Protein AF-0000000080636042 (afdb_homodimer)

Nearest PDB structures (foldseek):
  1hxd-assembly2_B  TM=7.015E-01  e=1.144E-23  Escherichia coli
  8fi3-assembly1_A  TM=6.842E-01  e=2.086E-23  Klebsiella pneumoniae
  8fi3-assembly1_B  TM=6.916E-01  e=4.553E-23  Klebsiella pneumoniae
  2ejg-assembly1_A  TM=8.940E-01  e=2.345E-20  Pyrococcus horikoshii OT3
  2djz-assembly1_B  TM=9.066E-01  e=9.329E-20  Pyrococcus horikoshii OT3

pLDDT: mean 94.9, std 4.64, range [61.66, 98.81]

Foldseek 3Di:
DQDLLLVVVVVQVVFDFDALVVSCVVVVHDSVVNVVSVVVVVVVPFQWDADPRHIHGDDGDQDDQLSPAPHSVLEAEDQEDQALVVVVVVCLVVPRAFFRKYWYQAHPAADDPPGDHDGHPGPKTWMKGKHALFAFLLQQLLLQLLLVLLLCVLLVVLVFLWFDDPPFFIDGPQATFKGKDKDFDDDPRTTRMIMMIIIGAAPDWDPDPRHDHSCVPNVRPDRRNVSVNSSSVSSVVQSVVHQVSSQVSNFVRHDQAQFWKWWDDPHDIATAGFHGADSRGWTWGQHPVRDTDTHDDGDMDTDD/DQDLLLVVVVVQVVFDFDALVNSCVVVVHDSVVNVVSVVVVVVVPFQWDADPRHIHGDDGDQDDQLSPAPHSVLEAEDQEDQAQVVVVVVCLVVPRAFFRKYWYQAHPHADDPPGDHDGHPGPKTWMKGKHALFAFLLQQLLLQLLLVLLLCVLLVVLVFLWFDDPPFFIDGPQATFKGKDKDFDDDPRTTRMIMMIIIGAAPDWDPDPRHDHVCVPNVRPDRRNVSVNSSSVSSVVQSVVDQVSSQVSNFVRHDQAQFWKWWDDPHDIATAGFHGADSRGWTWGQHPVRDTDTHDDGDMDTDD

Solvent-accessible surface area (backbone atoms only — not comparable to full-atom values): 31846 Å² total; per-residue (Å²): 131,82,56,64,66,32,54,52,48,57,55,33,69,72,54,60,71,44,35,50,64,58,53,10,61,75,70,71,50,49,52,66,56,46,49,52,50,51,51,52,43,39,74,72,61,39,37,63,42,82,53,99,68,21,36,32,59,78,41,84,70,85,59,75,52,38,54,68,43,97,57,35,91,42,39,45,69,37,69,65,43,51,29,40,58,58,53,37,49,54,39,47,74,72,61,53,55,63,69,25,33,23,31,31,54,30,45,80,50,24,72,44,74,93,81,38,70,38,84,45,46,69,58,27,46,40,32,14,37,35,37,53,81,69,42,48,49,80,53,54,48,45,59,48,37,23,44,50,30,24,43,30,51,56,38,39,76,71,70,35,76,39,21,34,40,71,79,41,35,32,29,44,89,84,16,40,29,33,44,49,43,35,36,37,37,29,46,73,54,28,32,63,34,38,34,38,33,43,35,34,22,36,72,26,50,63,98,47,90,55,44,29,29,50,30,82,73,56,75,60,72,77,45,64,46,62,51,50,51,52,26,52,54,43,24,55,53,35,64,73,67,32,65,67,53,26,50,52,50,30,59,72,39,40,63,46,69,74,35,41,31,38,35,41,39,96,87,44,75,49,58,27,29,30,69,47,64,47,98,65,65,18,41,26,30,33,27,91,87,68,47,77,42,76,39,84,70,58,49,61,43,75,58,128,133,81,56,65,65,31,53,53,48,56,56,33,70,72,54,62,73,44,37,51,65,60,53,12,62,75,69,71,50,50,51,66,55,46,50,51,51,51,51,51,43,39,74,72,63,38,38,62,43,82,52,100,69,21,36,31,60,77,41,83,70,86,61,75,50,40,54,70,44,95,57,35,90,42,40,44,68,39,71,65,43,50,31,42,58,58,54,38,50,54,40,47,74,72,60,54,54,64,68,26,33,23,32,32,55,29,46,79,50,26,70,43,74,93,81,38,70,39,83,46,45,70,59,27,44,40,32,15,37,35,36,54,83,69,43,47,50,80,52,53,50,45,59,49,37,23,47,52,30,24,44,32,51,55,39,38,76,70,69,36,76,39,22,35,40,72,79,43,35,32,28,45,91,83,16,40,28,33,43,49,43,35,36,37,36,29,45,71,55,26,31,63,33,38,33,38,33,42,36,34,23,35,72,25,51,64,98,47,89,57,45,31,30,50,31,83,73,56,76,59,71,77,45,63,50,63,52,51,52,51,26,52,54,44,25,56,53,36,64,72,68,32,64,68,53,24,51,52,52,28,58,72,39,42,64,46,68,74,35,43,33,39,35,42,40,97,88,44,75,48,58,27,30,30,69,48,65,47,98,64,65,19,42,27,30,34,27,90,86,69,47,77,42,77,39,82,69,57,50,60,43,75,57,128

Organism: Winmispira thermophila (strain ATCC 700085 / DSM 6578 / Z-1203) (NCBI:txid869211)

Radius of gyration: 29.74 Å; Cα contacts (8 Å, |Δi|>4): 1313; chains: 2; bounding box: 72×82×68 Å

InterPro domains:
  IPR003142 Biotin protein ligase, C-terminal [PF02237] (258-300)
  IPR004143 Biotinyl protein ligase (BPL) and lipoyl protein ligase (LPL), catalytic domain [PF03099] (83-201)
  IPR004143 Biotinyl protein ligase (BPL) and lipoyl protein ligase (LPL), catalytic domain [PS51733] (58-243)
  IPR004408 Biotin--acetyl-CoA-carboxylase ligase [TIGR00121] (75-289)
  IPR004408 Biotin--acetyl-CoA-carboxylase ligase [cd16442] (75-234)
  IPR011991 ArsR-like helix-turn-helix domain [cd00090] (3-46)
  IPR013196 Helix-turn-helix, type 11 [PF08279] (6-55)
  IPR030855 Bifunctional ligase/repressor BirA [MF_00978] (5-303)
  IPR036388 Winged helix-like DNA-binding domain superfamily [G3DSA:1.10.10.10] (1-59)
  IPR036390 Winged helix DNA-binding domain superfamily [SSF46785] (6-58)
  IPR045864 Class II Aminoacyl-tRNA synthetase/Biotinyl protein ligase (BPL) and lipoyl protein ligase (LPL) [G3DSA:3.30.930.10] (68-255)
  IPR045864 Class II Aminoacyl-tRNA synthetase/Biotinyl protein ligase (BPL) and lipoyl protein ligase (LPL) [SSF55681] (68-252)

Structure (mmCIF, N/CA/C/O backbone):
data_AF-0000000080636042-model_v1
#
loop_
_entity.id
_entity.type
_entity.pdbx_description
1 polymer 'Bifunctional ligase/repressor BirA'
#
loop_
_atom_site.group_PDB
_atom_site.id
_atom_site.type_symbol
_atom_site.label_atom_id
_atom_site.label_alt_id
_atom_site.label_comp_id
_atom_site.label_asym_id
_atom_site.label_entity_id
_atom_site.label_seq_id
_atom_site.pdbx_PDB_ins_code
_atom_site.Cartn_x
_atom_site.Cartn_y
_atom_site.Cartn_z
_atom_site.occupancy
_atom_site.B_iso_or_equiv
_atom_site.auth_seq_id
_atom_site.auth_comp_id
_atom_site.auth_asym_id
_atom_site.auth_atom_id
_atom_site.pdbx_PDB_model_num
ATOM 1 N N . MET A 1 1 ? 4.152 8.992 32.906 1 61.66 1 MET A N 1
ATOM 2 C CA . MET A 1 1 ? 5.004 10.031 33.469 1 61.66 1 MET A CA 1
ATOM 3 C C . MET A 1 1 ? 5.031 11.266 32.562 1 61.66 1 MET A C 1
ATOM 5 O O . MET A 1 1 ? 5.023 11.141 31.344 1 61.66 1 MET A O 1
ATOM 9 N N . VAL A 1 2 ? 4.828 12.438 33.188 1 81.12 2 VAL A N 1
ATOM 10 C CA . VAL A 1 2 ? 4.754 13.703 32.438 1 81.12 2 VAL A CA 1
ATOM 11 C C . VAL A 1 2 ? 6.129 14.055 31.891 1 81.12 2 VAL A C 1
ATOM 13 O O . VAL A 1 2 ? 7.148 13.836 32.531 1 81.12 2 VAL A O 1
ATOM 16 N N . ASN A 1 3 ? 6.266 14.414 30.688 1 91.62 3 ASN A N 1
ATOM 17 C CA . ASN A 1 3 ? 7.508 14.867 30.078 1 91.62 3 ASN A CA 1
ATOM 18 C C . ASN A 1 3 ? 8.031 16.141 30.75 1 91.62 3 ASN A C 1
ATOM 20 O O . ASN A 1 3 ? 7.355 17.156 30.75 1 91.62 3 ASN A O 1
ATOM 24 N N . PRO A 1 4 ? 9.164 16.062 31.375 1 95.31 4 PRO A N 1
ATOM 25 C CA . PRO A 1 4 ? 9.656 17.188 32.156 1 95.31 4 PRO A CA 1
ATOM 26 C C . PRO A 1 4 ? 9.773 18.469 31.344 1 95.31 4 PRO A C 1
ATOM 28 O O . PRO A 1 4 ? 9.422 19.547 31.828 1 95.31 4 PRO A O 1
ATOM 31 N N . LYS A 1 5 ? 10.281 18.375 30.109 1 96.5 5 LYS A N 1
ATOM 32 C CA . LYS A 1 5 ? 10.438 19.562 29.281 1 96.5 5 LYS A CA 1
ATOM 33 C C . LYS A 1 5 ? 9.078 20.203 28.969 1 96.5 5 LYS A C 1
ATOM 35 O O . LYS A 1 5 ? 8.945 21.422 28.984 1 96.5 5 LYS A O 1
ATOM 40 N N . ARG A 1 6 ? 8.156 19.375 28.703 1 95.75 6 ARG A N 1
ATOM 41 C CA . ARG A 1 6 ? 6.812 19.875 28.422 1 95.75 6 ARG A CA 1
ATOM 42 C C . ARG A 1 6 ? 6.234 20.609 29.625 1 95.75 6 ARG A C 1
ATOM 44 O O . ARG A 1 6 ? 5.664 21.703 29.484 1 95.75 6 ARG A O 1
ATOM 51 N N . LEU A 1 7 ? 6.332 20.016 30.812 1 95.62 7 LEU A N 1
ATOM 52 C CA . LEU A 1 7 ? 5.809 20.641 32.031 1 95.62 7 LEU A CA 1
ATOM 53 C C . LEU A 1 7 ? 6.5 21.969 32.312 1 95.62 7 LEU A C 1
ATOM 55 O O . LEU A 1 7 ? 5.844 22.953 32.656 1 95.62 7 LEU A O 1
ATOM 59 N N . ILE A 1 8 ? 7.805 21.984 32.188 1 96.5 8 ILE A N 1
ATOM 60 C CA . ILE A 1 8 ? 8.578 23.203 32.438 1 96.5 8 ILE A CA 1
ATOM 61 C C . ILE A 1 8 ? 8.094 24.312 31.5 1 96.5 8 ILE A C 1
ATOM 63 O O . ILE A 1 8 ? 7.816 25.422 31.938 1 96.5 8 ILE A O 1
ATOM 67 N N . LEU A 1 9 ? 7.961 23.984 30.25 1 96.44 9 LEU A N 1
ATOM 68 C CA . LEU A 1 9 ? 7.547 24.969 29.266 1 96.44 9 LEU A CA 1
ATOM 69 C C . LEU A 1 9 ? 6.121 25.453 29.531 1 96.44 9 LEU A C 1
ATOM 71 O O . LEU A 1 9 ? 5.816 26.625 29.375 1 96.44 9 LEU A O 1
ATOM 75 N N . THR A 1 10 ? 5.25 24.516 29.859 1 95.31 10 THR A N 1
ATOM 76 C CA . THR A 1 10 ? 3.871 24.859 30.188 1 95.31 10 THR A CA 1
ATOM 77 C C . THR A 1 10 ? 3.826 25.875 31.312 1 95.31 10 THR A C 1
ATOM 79 O O . THR A 1 10 ? 3.096 26.875 31.25 1 95.31 10 THR A O 1
ATOM 82 N N . ARG A 1 11 ? 4.621 25.688 32.344 1 95.38 11 ARG A N 1
ATOM 83 C CA . ARG A 1 11 ? 4.668 26.578 33.5 1 95.38 11 ARG A CA 1
ATOM 84 C C . ARG A 1 11 ? 5.285 27.922 33.125 1 95.38 11 ARG A C 1
ATOM 86 O O . ARG A 1 11 ? 4.785 28.969 33.562 1 95.38 11 ARG A O 1
ATOM 93 N N . LEU A 1 12 ? 6.336 27.844 32.375 1 96.31 12 LEU A N 1
ATOM 94 C CA . LEU A 1 12 ? 7.016 29.078 32 1 96.31 12 LEU A CA 1
ATOM 95 C C . LEU A 1 12 ? 6.129 29.938 31.109 1 96.31 12 LEU A C 1
ATOM 97 O O . LEU A 1 12 ? 6.176 31.156 31.188 1 96.31 12 LEU A O 1
ATOM 101 N N . ARG A 1 13 ? 5.324 29.297 30.328 1 95.81 13 ARG A N 1
ATOM 102 C CA . ARG A 1 13 ? 4.488 30.016 29.375 1 95.81 13 ARG A CA 1
ATOM 103 C C . ARG A 1 13 ? 3.301 30.672 30.062 1 95.81 13 ARG A C 1
ATOM 105 O O . ARG A 1 13 ? 2.641 31.531 29.484 1 95.81 13 ARG A O 1
ATOM 112 N N . GLU A 1 14 ? 3.025 30.266 31.266 1 93.5 14 GLU A N 1
ATOM 113 C CA . GLU A 1 14 ? 2.006 30.953 32.062 1 93.5 14 GLU A CA 1
ATOM 114 C C . GLU A 1 14 ? 2.449 32.344 32.438 1 93.5 14 GLU A C 1
ATOM 116 O O . GLU A 1 14 ? 1.624 33.188 32.812 1 93.5 14 GLU A O 1
ATOM 121 N N . GLY A 1 15 ? 3.707 32.594 32.375 1 91.25 15 GLY A N 1
ATOM 122 C CA . GLY A 1 15 ? 4.23 33.906 32.656 1 91.25 15 GLY A CA 1
ATOM 123 C C . GLY A 1 15 ? 4.816 34.062 34.031 1 91.25 15 GLY A C 1
ATOM 124 O O . GLY A 1 15 ? 4.477 33.281 34.938 1 91.25 15 GLY A O 1
ATOM 125 N N . GLY A 1 16 ? 5.734 34.969 34.156 1 90.94 16 GLY A N 1
ATOM 126 C CA . GLY A 1 16 ? 6.336 35.25 35.469 1 90.94 16 GLY A CA 1
ATOM 127 C C . GLY A 1 16 ? 7.559 34.406 35.75 1 90.94 16 GLY A C 1
ATOM 128 O O . GLY A 1 16 ? 7.996 33.625 34.906 1 90.94 16 GLY A O 1
ATOM 129 N N . VAL A 1 17 ? 8.109 34.656 36.906 1 94.88 17 VAL A N 1
ATOM 130 C CA . VAL A 1 17 ? 9.266 33.906 37.344 1 94.88 17 VAL A CA 1
ATOM 131 C C . VAL A 1 17 ? 8.805 32.688 38.125 1 94.88 17 VAL A C 1
ATOM 133 O O . VAL A 1 17 ? 7.949 32.781 39.031 1 94.88 17 VAL A O 1
ATOM 136 N N . ILE A 1 18 ? 9.328 31.516 37.781 1 96.25 18 ILE A N 1
ATOM 137 C CA . ILE A 1 18 ? 9.008 30.281 38.5 1 96.25 18 ILE A CA 1
ATOM 138 C C . ILE A 1 18 ? 10.273 29.734 39.188 1 96.25 18 ILE A C 1
ATOM 140 O O . ILE A 1 18 ? 11.312 29.594 38.531 1 96.25 18 ILE A O 1
ATOM 144 N N . SER A 1 19 ? 10.164 29.406 40.406 1 95.69 19 SER A N 1
ATOM 145 C CA . SER A 1 19 ? 11.352 28.953 41.125 1 95.69 19 SER A CA 1
ATOM 146 C C . SER A 1 19 ? 11.727 27.531 40.719 1 95.69 19 SER A C 1
ATOM 148 O O . SER A 1 19 ? 10.859 26.734 40.375 1 95.69 19 SER A O 1
ATOM 150 N N . GLY A 1 20 ? 12.984 27.25 40.812 1 95 20 GLY A N 1
ATOM 151 C CA . GLY A 1 20 ? 13.461 25.906 40.594 1 95 20 GLY A CA 1
ATOM 152 C C . GLY A 1 20 ? 12.875 24.891 41.562 1 95 20 GLY A C 1
ATOM 153 O O . GLY A 1 20 ? 12.625 23.75 41.219 1 95 20 GLY A O 1
ATOM 154 N N . GLN A 1 21 ? 12.609 25.391 42.781 1 95.38 21 GLN A N 1
ATOM 155 C CA . GLN A 1 21 ? 12.039 24.531 43.812 1 95.38 21 GLN A CA 1
ATOM 156 C C . GLN A 1 21 ? 10.609 24.125 43.469 1 95.38 21 GLN A C 1
ATOM 158 O O . GLN A 1 21 ? 10.227 22.969 43.656 1 95.38 21 GLN A O 1
ATOM 163 N N . GLU A 1 22 ? 9.867 25.016 43 1 95.88 22 GLU A N 1
ATOM 164 C CA . GLU A 1 22 ? 8.492 24.719 42.594 1 95.88 22 GLU A CA 1
ATOM 165 C C . GLU A 1 22 ? 8.445 23.703 41.469 1 95.88 22 GLU A C 1
ATOM 167 O O . GLU A 1 22 ? 7.648 22.75 41.5 1 95.88 22 GLU A O 1
ATOM 172 N N . LEU A 1 23 ? 9.281 23.906 40.469 1 96.25 23 LEU A N 1
ATOM 173 C CA . LEU A 1 23 ? 9.344 22.969 39.344 1 96.25 23 LEU A CA 1
ATOM 174 C C . LEU A 1 23 ? 9.805 21.594 39.812 1 96.25 23 LEU A C 1
ATOM 176 O O . LEU A 1 23 ? 9.273 20.578 39.344 1 96.25 23 LEU A O 1
ATOM 180 N N . ALA A 1 24 ? 10.773 21.562 40.688 1 96.5 24 ALA A N 1
ATOM 181 C CA . ALA A 1 24 ? 11.289 20.312 41.219 1 96.5 24 ALA A CA 1
ATOM 182 C C . ALA A 1 24 ? 10.188 19.531 41.938 1 96.5 24 ALA A C 1
ATOM 184 O O . ALA A 1 24 ? 10.07 18.328 41.781 1 96.5 24 ALA A O 1
ATOM 185 N N . ARG A 1 25 ? 9.43 20.234 42.719 1 96.12 25 ARG A N 1
ATOM 186 C CA . ARG A 1 25 ? 8.328 19.625 43.438 1 96.12 25 ARG A CA 1
ATOM 187 C C . ARG A 1 25 ? 7.285 19.047 42.5 1 96.12 25 ARG A C 1
ATOM 189 O O . ARG A 1 25 ? 6.824 17.922 42.656 1 96.12 25 ARG A O 1
ATOM 196 N N . GLU A 1 26 ? 6.957 19.797 41.5 1 95.25 26 GLU A N 1
ATOM 197 C CA . GLU A 1 26 ? 5.926 19.391 40.562 1 95.25 26 GLU A CA 1
ATOM 198 C C . GLU A 1 26 ? 6.387 18.188 39.75 1 95.25 26 GLU A C 1
ATOM 200 O O . GLU A 1 26 ? 5.582 17.312 39.406 1 95.25 26 GLU A O 1
ATOM 205 N N . LEU A 1 27 ? 7.668 18.172 39.406 1 95.12 27 LEU A N 1
ATOM 206 C CA . LEU A 1 27 ? 8.219 17.109 38.562 1 95.12 27 LEU A CA 1
ATOM 207 C C . LEU A 1 27 ? 8.641 15.914 39.375 1 95.12 27 LEU A C 1
ATOM 209 O O . LEU A 1 27 ? 8.859 14.82 38.844 1 95.12 27 LEU A O 1
ATOM 213 N N . GLY A 1 28 ? 8.773 16.125 40.688 1 95.5 28 GLY A N 1
ATOM 214 C CA . GLY A 1 28 ? 9.273 15.062 41.562 1 95.5 28 GLY A CA 1
ATOM 215 C C . GLY A 1 28 ? 10.734 14.742 41.312 1 95.5 28 GLY A C 1
ATOM 216 O O . GLY A 1 28 ? 11.125 13.578 41.344 1 95.5 28 GLY A O 1
ATOM 217 N N . VAL A 1 29 ? 11.516 15.703 40.969 1 96.25 29 VAL A N 1
ATOM 218 C CA . VAL A 1 29 ? 12.938 15.531 40.75 1 96.25 29 VAL A CA 1
ATOM 219 C C . VAL A 1 29 ? 13.727 16.562 41.531 1 96.25 29 VAL A C 1
ATOM 221 O O . VAL A 1 29 ? 13.141 17.359 42.281 1 96.25 29 VAL A O 1
ATOM 224 N N . SER A 1 30 ? 14.977 16.516 41.5 1 95.94 30 SER A N 1
ATOM 225 C CA . SER A 1 30 ? 15.844 17.469 42.188 1 95.94 30 SER A CA 1
ATOM 226 C C . SER A 1 30 ? 15.914 18.797 41.438 1 95.94 30 SER A C 1
ATOM 228 O O . SER A 1 30 ? 15.594 18.859 40.25 1 95.94 30 SER A O 1
ATOM 230 N N . ARG A 1 31 ? 16.328 19.797 42.188 1 94.88 31 ARG A N 1
ATOM 231 C CA . ARG A 1 31 ? 16.547 21.078 41.562 1 94.88 31 ARG A CA 1
ATOM 232 C C . ARG A 1 31 ? 17.656 21 40.5 1 94.88 31 ARG A C 1
ATOM 234 O O . ARG A 1 31 ? 17.609 21.688 39.469 1 94.88 31 ARG A O 1
ATOM 241 N N . VAL A 1 32 ? 18.531 20.156 40.719 1 95.81 32 VAL A N 1
ATOM 242 C CA . VAL A 1 32 ? 19.625 19.969 39.781 1 95.81 32 VAL A CA 1
ATOM 243 C C . VAL A 1 32 ? 19.094 19.359 38.469 1 95.81 32 VAL A C 1
ATOM 245 O O . VAL A 1 32 ? 19.516 19.766 37.375 1 95.81 32 VAL A O 1
ATOM 248 N N . ALA A 1 33 ? 18.156 18.438 38.594 1 96.44 33 ALA A N 1
ATOM 249 C CA . ALA A 1 33 ? 17.531 17.828 37.438 1 96.44 33 ALA A CA 1
ATOM 250 C C . ALA A 1 33 ? 16.75 18.875 36.625 1 96.44 33 ALA A C 1
ATOM 252 O O . ALA A 1 33 ? 16.766 18.859 35.406 1 96.44 33 ALA A O 1
ATOM 253 N N . VAL A 1 34 ? 16.047 19.75 37.375 1 96.75 34 VAL A N 1
ATOM 254 C CA . VAL A 1 34 ? 15.305 20.828 36.719 1 96.75 34 VAL A CA 1
ATOM 255 C C . VAL A 1 34 ? 16.266 21.719 35.938 1 96.75 34 VAL A C 1
ATOM 257 O O . VAL A 1 34 ? 15.992 22.047 34.781 1 96.75 34 VAL A O 1
ATOM 260 N N . TRP A 1 35 ? 17.328 22.062 36.531 1 95.75 35 TRP A N 1
ATOM 261 C CA . TRP A 1 35 ? 18.344 22.906 35.906 1 95.75 35 TRP A CA 1
ATOM 262 C C . TRP A 1 35 ? 18.859 22.266 34.625 1 95.75 35 TRP A C 1
ATOM 264 O O . TRP A 1 35 ? 19.016 22.938 33.594 1 95.75 35 TRP A O 1
ATOM 274 N N . LYS A 1 36 ? 19.078 21.016 34.594 1 97.19 36 LYS A N 1
ATOM 275 C CA . LYS A 1 36 ? 19.578 20.297 33.438 1 97.19 36 LYS A CA 1
ATOM 276 C C . LYS A 1 36 ? 18.562 20.344 32.281 1 97.19 36 LYS A C 1
ATOM 278 O O . LYS A 1 36 ? 18.922 20.484 31.125 1 97.19 36 LYS A O 1
ATOM 283 N N . HIS A 1 37 ? 17.312 20.141 32.688 1 97.25 37 HIS A N 1
ATOM 284 C CA . HIS A 1 37 ? 16.281 20.219 31.672 1 97.25 37 HIS A CA 1
ATOM 285 C C . HIS A 1 37 ? 16.188 21.625 31.078 1 97.25 37 HIS A C 1
ATOM 287 O O . HIS A 1 37 ? 16 21.766 29.875 1 97.25 37 HIS A O 1
ATOM 293 N N . ILE A 1 38 ? 16.297 22.594 31.922 1 97.06 38 ILE A N 1
ATOM 294 C CA . ILE A 1 38 ? 16.234 23.984 31.469 1 97.06 38 ILE A CA 1
ATOM 295 C C . ILE A 1 38 ? 17.422 24.281 30.547 1 97.06 38 ILE A C 1
ATOM 297 O O . ILE A 1 38 ? 17.25 24.922 29.5 1 97.06 38 ILE A O 1
ATOM 301 N N . GLN A 1 39 ? 18.594 23.828 30.938 1 96.81 39 GLN A N 1
ATOM 302 C CA . GLN A 1 39 ? 19.781 24 30.094 1 96.81 39 GLN A CA 1
ATOM 303 C C . GLN A 1 39 ? 19.594 23.359 28.719 1 96.81 39 GLN A C 1
ATOM 305 O O . GLN A 1 39 ? 19.984 23.922 27.703 1 96.81 39 GLN A O 1
ATOM 310 N N . SER A 1 40 ? 19.031 22.188 28.781 1 97.06 40 SER A N 1
ATOM 311 C CA . SER A 1 40 ? 18.766 21.5 27.516 1 97.06 40 SER A CA 1
ATOM 312 C C . SER A 1 40 ? 17.812 22.297 26.641 1 97.06 40 SER A C 1
ATOM 314 O O . SER A 1 40 ? 18 22.375 25.422 1 97.06 40 SER A O 1
ATOM 316 N N . LEU A 1 41 ? 16.781 22.875 27.203 1 97.5 41 LEU A N 1
ATOM 317 C CA . LEU A 1 41 ? 15.82 23.688 26.469 1 97.5 41 LEU A CA 1
ATOM 318 C C . LEU A 1 41 ? 16.484 24.938 25.906 1 97.5 41 LEU A C 1
ATOM 320 O O . LEU A 1 41 ? 16.219 25.328 24.766 1 97.5 41 LEU A O 1
ATOM 324 N N . VAL A 1 42 ? 17.344 25.562 26.672 1 96.88 42 VAL A N 1
ATOM 325 C CA . VAL A 1 42 ? 18.078 26.734 26.219 1 96.88 42 VAL A CA 1
ATOM 326 C C . VAL A 1 42 ? 18.938 26.359 25.016 1 96.88 42 VAL A C 1
ATOM 328 O O . VAL A 1 42 ? 18.984 27.094 24.031 1 96.88 42 VAL A O 1
ATOM 331 N N . GLU A 1 43 ? 19.562 25.25 25.125 1 96.56 43 GLU A N 1
ATOM 332 C CA . GLU A 1 43 ? 20.422 24.766 24.047 1 96.56 43 GLU A CA 1
ATOM 333 C C . GLU A 1 43 ? 19.609 24.531 22.781 1 96.56 43 GLU A C 1
ATOM 335 O O . GLU A 1 43 ? 20.125 24.625 21.672 1 96.56 43 GLU A O 1
ATOM 340 N N . ARG A 1 44 ? 18.344 24.25 22.953 1 95.94 44 ARG A N 1
ATOM 341 C CA . ARG A 1 44 ? 17.469 23.938 21.828 1 95.94 44 ARG A CA 1
ATOM 342 C C . ARG A 1 44 ? 16.797 25.203 21.297 1 95.94 44 ARG A C 1
ATOM 344 O O . ARG A 1 44 ? 15.977 25.141 20.391 1 95.94 44 ARG A O 1
ATOM 351 N N . GLY A 1 45 ? 17.078 26.344 21.906 1 95.25 45 GLY A N 1
ATOM 352 C CA . GLY A 1 45 ? 16.688 27.594 21.281 1 95.25 45 GLY A CA 1
ATOM 353 C C . GLY A 1 45 ? 15.656 28.375 22.078 1 95.25 45 GLY A C 1
ATOM 354 O O . GLY A 1 45 ? 15.266 29.469 21.688 1 95.25 45 GLY A O 1
ATOM 355 N N . TYR A 1 46 ? 15.258 27.844 23.219 1 97 46 TYR A N 1
ATOM 356 C CA . TYR A 1 46 ? 14.297 28.562 24.047 1 97 46 TYR A CA 1
ATOM 357 C C . TYR A 1 46 ? 14.969 29.703 24.797 1 97 46 TYR A C 1
ATOM 359 O O . TYR A 1 46 ? 16.047 29.531 25.375 1 97 46 TYR A O 1
ATOM 367 N N . GLY A 1 47 ? 14.305 30.859 24.797 1 96.88 47 GLY A N 1
ATOM 368 C CA . GLY A 1 47 ? 14.844 32 25.484 1 96.88 47 GLY A CA 1
ATOM 369 C C . GLY A 1 47 ? 14.516 32.031 26.969 1 96.88 47 GLY A C 1
ATOM 370 O O . GLY A 1 47 ? 13.844 32.938 27.453 1 96.88 47 GLY A O 1
ATOM 371 N N . ILE A 1 48 ? 15.062 31.078 27.734 1 96.88 48 ILE A N 1
ATOM 372 C CA . ILE A 1 48 ? 14.844 30.984 29.172 1 96.88 48 ILE A CA 1
ATOM 373 C C . ILE A 1 48 ? 15.992 31.656 29.906 1 96.88 48 ILE A C 1
ATOM 375 O O . ILE A 1 48 ? 17.156 31.375 29.641 1 96.88 48 ILE A O 1
ATOM 379 N N . MET A 1 49 ? 15.633 32.5 30.844 1 96.06 49 MET A N 1
ATOM 380 C CA . MET A 1 49 ? 16.641 33.219 31.641 1 96.06 49 MET A CA 1
ATOM 381 C C . MET A 1 49 ? 16.547 32.812 33.125 1 96.06 49 MET A C 1
ATOM 383 O O . MET A 1 49 ? 15.438 32.656 33.656 1 96.06 49 MET A O 1
ATOM 387 N N . SER A 1 50 ? 17.672 32.656 33.719 1 94 50 SER A N 1
ATOM 388 C CA . SER A 1 50 ? 17.75 32.438 35.156 1 94 50 SER A CA 1
ATOM 389 C C . SER A 1 50 ? 17.828 33.75 35.906 1 94 50 SER A C 1
ATOM 391 O O . SER A 1 50 ? 18.609 34.656 35.562 1 94 50 SER A O 1
ATOM 393 N N . THR A 1 51 ? 16.969 33.875 36.906 1 91.75 51 THR A N 1
ATOM 394 C CA . THR A 1 51 ? 16.984 35.031 37.781 1 91.75 51 THR A CA 1
ATOM 395 C C . THR A 1 51 ? 17.203 34.594 39.219 1 91.75 51 THR A C 1
ATOM 397 O O . THR A 1 51 ? 17.281 33.406 39.531 1 91.75 51 THR A O 1
ATOM 400 N N . GLY A 1 52 ? 17.375 35.562 40.156 1 89.94 52 GLY A N 1
ATOM 401 C CA . GLY A 1 52 ? 17.516 35.25 41.562 1 89.94 52 GLY A CA 1
ATOM 402 C C . GLY A 1 52 ? 16.344 34.469 42.125 1 89.94 52 GLY A C 1
ATOM 403 O O . GLY A 1 52 ? 16.5 33.688 43.062 1 89.94 52 GLY A O 1
ATOM 404 N N . GLY A 1 53 ? 15.188 34.656 41.5 1 92.25 53 GLY A N 1
ATOM 405 C CA . GLY A 1 53 ? 13.969 34.062 42 1 92.25 53 GLY A CA 1
ATOM 406 C C . GLY A 1 53 ? 13.57 32.812 41.25 1 92.25 53 GLY A C 1
ATOM 407 O O . GLY A 1 53 ? 12.602 32.125 41.594 1 92.25 53 GLY A O 1
ATOM 408 N N . GLY A 1 54 ? 14.297 32.531 40.156 1 96.69 54 GLY A N 1
ATOM 409 C CA . GLY A 1 54 ? 13.945 31.344 39.344 1 96.69 54 GLY A CA 1
ATOM 410 C C . GLY A 1 54 ? 14.164 31.531 37.875 1 96.69 54 GLY A C 1
ATOM 411 O O . GLY A 1 54 ? 15.203 32.062 37.469 1 96.69 54 GLY A O 1
ATOM 412 N N . TYR A 1 55 ? 13.227 30.953 37.156 1 97.56 55 TYR A N 1
ATOM 413 C CA . TYR A 1 55 ? 13.375 30.953 35.719 1 97.56 55 TYR A CA 1
ATOM 414 C C . TYR A 1 55 ? 12.234 31.734 35.062 1 97.56 55 TYR A C 1
ATOM 416 O O . TYR A 1 55 ? 11.102 31.719 35.531 1 97.56 55 TYR A O 1
ATOM 424 N N . VAL A 1 56 ? 12.531 32.438 33.938 1 97 56 VAL A N 1
ATOM 425 C CA . VAL A 1 56 ? 11.531 33.156 33.156 1 97 56 VAL A CA 1
ATOM 426 C C . VAL A 1 56 ? 11.75 32.906 31.656 1 97 56 VAL A C 1
ATOM 428 O O . VAL A 1 56 ? 12.891 32.812 31.188 1 97 56 VAL A O 1
ATOM 431 N N . LEU A 1 57 ? 10.68 32.688 30.922 1 96.62 57 LEU A N 1
ATOM 432 C CA . LEU A 1 57 ? 10.742 32.562 29.469 1 96.62 57 LEU A CA 1
ATOM 433 C C . LEU A 1 57 ? 10.641 33.938 28.797 1 96.62 57 LEU A C 1
ATOM 435 O O . LEU A 1 57 ? 9.555 34.5 28.719 1 96.62 57 LEU A O 1
ATOM 439 N N . GLU A 1 58 ? 11.641 34.469 28.219 1 94.31 58 GLU A N 1
ATOM 440 C CA . GLU A 1 58 ? 11.672 35.781 27.594 1 94.31 58 GLU A CA 1
ATOM 441 C C . GLU A 1 58 ? 11.266 35.719 26.125 1 94.31 58 GLU A C 1
ATOM 443 O O . GLU A 1 58 ? 10.562 36.594 25.625 1 94.31 58 GLU A O 1
ATOM 448 N N . GLU A 1 59 ? 11.75 34.781 25.453 1 91.94 59 GLU A N 1
ATOM 449 C CA . GLU A 1 59 ? 11.445 34.562 24.047 1 91.94 59 GLU A CA 1
ATOM 450 C C . GLU A 1 59 ? 11.008 33.125 23.797 1 91.94 59 GLU A C 1
ATOM 452 O O . GLU A 1 59 ? 11.773 32.188 24.047 1 91.94 59 GLU A O 1
ATOM 457 N N . ASP A 1 60 ? 9.766 33.062 23.422 1 91.31 60 ASP A N 1
ATOM 458 C CA . ASP A 1 60 ? 9.258 31.734 23.109 1 91.31 60 ASP A CA 1
ATOM 459 C C . ASP A 1 60 ? 9.438 31.422 21.625 1 91.31 60 ASP A C 1
ATOM 461 O O . ASP A 1 60 ? 9.398 32.312 20.781 1 91.31 60 ASP A O 1
ATOM 465 N N . GLY A 1 61 ? 9.984 30.312 21.188 1 91.44 61 GLY A N 1
ATOM 466 C CA . GLY A 1 61 ? 10.102 29.891 19.797 1 91.44 61 GLY A CA 1
ATOM 467 C C . GLY A 1 61 ? 8.961 29 19.344 1 91.44 61 GLY A C 1
ATOM 468 O O . GLY A 1 61 ? 8.086 28.656 20.141 1 91.44 61 GLY A O 1
ATOM 469 N N . ASP A 1 62 ? 8.852 28.859 18.047 1 95.75 62 ASP A N 1
ATOM 470 C CA . ASP A 1 62 ? 7.895 27.938 17.438 1 95.75 62 ASP A CA 1
ATOM 471 C C . ASP A 1 62 ? 8.602 26.688 16.922 1 95.75 62 ASP A C 1
ATOM 473 O O . ASP A 1 62 ? 8.938 26.609 15.734 1 95.75 62 ASP A O 1
ATOM 477 N N . PHE A 1 63 ? 8.734 25.766 17.906 1 95.38 63 PHE A N 1
ATOM 478 C CA . PHE A 1 63 ? 9.5 24.578 17.594 1 95.38 63 PHE A CA 1
ATOM 479 C C . PHE A 1 63 ? 8.57 23.375 17.391 1 95.38 63 PHE A C 1
ATOM 481 O O . PHE A 1 63 ? 7.438 23.375 17.875 1 95.38 63 PHE A O 1
ATOM 488 N N . VAL A 1 64 ? 9.125 22.359 16.703 1 97.38 64 VAL A N 1
ATOM 489 C CA . VAL A 1 64 ? 8.336 21.156 16.469 1 97.38 64 VAL A CA 1
ATOM 490 C C . VAL A 1 64 ? 8.969 19.969 17.203 1 97.38 64 VAL A C 1
ATOM 492 O O . VAL A 1 64 ? 8.906 18.828 16.734 1 97.38 64 VAL A O 1
ATOM 495 N N . TYR A 1 65 ? 9.594 20.25 18.328 1 97.5 65 TYR A N 1
ATOM 496 C CA . TYR A 1 65 ? 10.188 19.203 19.141 1 97.5 65 TYR A CA 1
ATOM 497 C C . TYR A 1 65 ? 9.109 18.312 19.75 1 97.5 65 TYR A C 1
ATOM 499 O O . TYR A 1 65 ? 7.973 18.734 19.953 1 97.5 65 TYR A O 1
ATOM 507 N N . PRO A 1 66 ? 9.492 17.094 20.078 1 97.69 66 PRO A N 1
ATOM 508 C CA . PRO A 1 66 ? 8.516 16.141 20.594 1 97.69 66 PRO A CA 1
ATOM 509 C C . PRO A 1 66 ? 7.781 16.656 21.828 1 97.69 66 PRO A C 1
ATOM 511 O O . PRO A 1 66 ? 6.566 16.484 21.953 1 97.69 66 PRO A O 1
ATOM 514 N N . TRP A 1 67 ? 8.484 17.344 22.719 1 97.06 67 TRP A N 1
ATOM 515 C CA . TRP A 1 67 ? 7.891 17.781 23.969 1 97.06 67 TRP A CA 1
ATOM 516 C C . TRP A 1 67 ? 6.938 18.938 23.766 1 97.06 67 TRP A C 1
ATOM 518 O O . TRP A 1 67 ? 6.262 19.375 24.703 1 97.06 67 TRP A O 1
ATOM 528 N N . GLU A 1 68 ? 6.867 19.5 22.578 1 97.25 68 GLU A N 1
ATOM 529 C CA . GLU A 1 68 ? 5.883 20.531 22.25 1 97.25 68 GLU A CA 1
ATOM 530 C C . GLU A 1 68 ? 4.504 19.922 22.016 1 97.25 68 GLU A C 1
ATOM 532 O O . GLU A 1 68 ? 3.492 20.625 22.062 1 97.25 68 GLU A O 1
ATOM 537 N N . PHE A 1 69 ? 4.461 18.641 21.703 1 97.5 69 PHE A N 1
ATOM 538 C CA . PHE A 1 69 ? 3.213 17.938 21.422 1 97.5 69 PHE A CA 1
ATOM 539 C C . PHE A 1 69 ? 2.574 17.438 22.719 1 97.5 69 PHE A C 1
ATOM 541 O O . PHE A 1 69 ? 3.264 17.234 23.719 1 97.5 69 PHE A O 1
ATOM 548 N N . SER A 1 70 ? 1.304 17.203 22.688 1 95.62 70 SER A N 1
ATOM 549 C CA . SER A 1 70 ? 0.57 16.703 23.859 1 95.62 70 SER A CA 1
ATOM 550 C C . SER A 1 70 ? 0.969 15.273 24.188 1 95.62 70 SER A C 1
ATOM 552 O O . SER A 1 70 ? 0.904 14.859 25.359 1 95.62 70 SER A O 1
ATOM 554 N N . ASN A 1 71 ? 1.339 14.5 23.141 1 95.44 71 ASN A N 1
ATOM 555 C CA . ASN A 1 71 ? 1.809 13.133 23.312 1 95.44 71 ASN A CA 1
ATOM 556 C C . ASN A 1 71 ? 3.199 12.938 22.719 1 95.44 71 ASN A C 1
ATOM 558 O O . ASN A 1 71 ? 3.35 12.289 21.672 1 95.44 71 ASN A O 1
ATOM 562 N N . PRO A 1 72 ? 4.137 13.375 23.484 1 96.62 72 PRO A N 1
ATOM 563 C CA . PRO A 1 72 ? 5.5 13.344 22.953 1 96.62 72 PRO A CA 1
ATOM 564 C C . PRO A 1 72 ? 5.961 11.93 22.594 1 96.62 72 PRO A C 1
ATOM 566 O O . PRO A 1 72 ? 6.805 11.766 21.703 1 96.62 72 PRO A O 1
ATOM 569 N N . GLU A 1 73 ? 5.398 10.898 23.219 1 95.31 73 GLU A N 1
ATOM 570 C CA . GLU A 1 73 ? 5.816 9.516 23 1 95.31 73 GLU A CA 1
ATOM 571 C C . GLU A 1 73 ? 5.438 9.039 21.594 1 95.31 73 GLU A C 1
ATOM 573 O O . GLU A 1 73 ? 6.004 8.07 21.094 1 95.31 73 GLU A O 1
ATOM 578 N N . LEU A 1 74 ? 4.555 9.742 20.938 1 97.38 74 LEU A N 1
ATOM 579 C CA . LEU A 1 74 ? 4.105 9.359 19.594 1 97.38 74 LEU A CA 1
ATOM 580 C C . LEU A 1 74 ? 4.816 10.18 18.531 1 97.38 74 LEU A C 1
ATOM 582 O O . LEU A 1 74 ? 4.492 10.07 17.344 1 97.38 74 LEU A O 1
ATOM 586 N N . VAL A 1 75 ? 5.77 10.969 18.984 1 98.19 75 VAL A N 1
ATOM 587 C CA . VAL A 1 75 ? 6.391 11.891 18.047 1 98.19 75 VAL A CA 1
ATOM 588 C C . VAL A 1 75 ? 7.844 11.484 17.797 1 98.19 75 VAL A C 1
ATOM 590 O O . VAL A 1 75 ? 8.609 11.289 18.75 1 98.19 75 VAL A O 1
ATOM 593 N N . HIS A 1 76 ? 8.164 11.297 16.562 1 98.44 76 HIS A N 1
ATOM 594 C CA . HIS A 1 76 ? 9.539 11.156 16.094 1 98.44 76 HIS A CA 1
ATOM 595 C C . HIS A 1 76 ? 10.008 12.406 15.367 1 98.44 76 HIS A C 1
ATOM 597 O O . HIS A 1 76 ? 9.375 12.844 14.406 1 98.44 76 HIS A O 1
ATOM 603 N N . TRP A 1 77 ? 11.102 12.945 15.812 1 98.06 77 TRP A N 1
ATOM 604 C CA . TRP A 1 77 ? 11.586 14.195 15.242 1 98.06 77 TRP A CA 1
ATOM 605 C C . TRP A 1 77 ? 13.047 14.07 14.812 1 98.06 77 TRP A C 1
ATOM 607 O O . TRP A 1 77 ? 13.852 13.445 15.508 1 98.06 77 TRP A O 1
ATOM 617 N N . GLU A 1 78 ? 13.32 14.625 13.68 1 97.25 78 GLU A N 1
ATOM 618 C CA . GLU A 1 78 ? 14.688 14.766 13.188 1 97.25 78 GLU A CA 1
ATOM 619 C C . GLU A 1 78 ? 14.969 16.203 12.766 1 97.25 78 GLU A C 1
ATOM 621 O O . GLU A 1 78 ? 14.094 16.891 12.227 1 97.25 78 GLU A O 1
ATOM 626 N N . GLU A 1 79 ? 16.188 16.625 13.016 1 96.5 79 GLU A N 1
ATOM 627 C CA . GLU A 1 79 ? 16.562 17.953 12.531 1 96.5 79 GLU A CA 1
ATOM 628 C C . GLU A 1 79 ? 16.562 18 11.008 1 96.5 79 GLU A C 1
ATOM 630 O O . GLU A 1 79 ? 16.125 19 10.422 1 96.5 79 GLU A O 1
ATOM 635 N N . GLU A 1 80 ? 17.172 16.969 10.469 1 96.56 80 GLU A N 1
ATOM 636 C CA . GLU A 1 80 ? 17.219 16.844 9.016 1 96.56 80 GLU A CA 1
ATOM 637 C C . GLU A 1 80 ? 16.969 15.406 8.586 1 96.56 80 GLU A C 1
ATOM 639 O O . GLU A 1 80 ? 17.453 14.469 9.219 1 96.56 80 GLU A O 1
ATOM 644 N N . THR A 1 81 ? 16.156 15.227 7.59 1 96.75 81 THR A N 1
ATOM 645 C CA . THR A 1 81 ? 15.891 13.906 7.023 1 96.75 81 THR A CA 1
ATOM 646 C C . THR A 1 81 ? 15.711 14 5.512 1 96.75 81 THR A C 1
ATOM 648 O O . THR A 1 81 ? 15.695 15.094 4.945 1 96.75 81 THR A O 1
ATOM 651 N N . GLY A 1 82 ? 15.805 12.891 4.828 1 96.38 82 GLY A N 1
ATOM 652 C CA . GLY A 1 82 ? 15.391 12.898 3.436 1 96.38 82 GLY A CA 1
ATOM 653 C C . GLY A 1 82 ? 13.953 13.336 3.246 1 96.38 82 GLY A C 1
ATOM 654 O O . GLY A 1 82 ? 13.688 14.422 2.723 1 96.38 82 GLY A O 1
ATOM 655 N N . SER A 1 83 ? 13.047 12.492 3.715 1 97 83 SER A N 1
ATOM 656 C CA . SER A 1 83 ? 11.617 12.781 3.715 1 97 83 SER A CA 1
ATOM 657 C C . SER A 1 83 ? 10.93 12.203 4.949 1 97 83 SER A C 1
ATOM 659 O O . SER A 1 83 ? 11.242 11.086 5.367 1 97 83 SER A O 1
ATOM 661 N N . THR A 1 84 ? 10.062 12.992 5.512 1 98.06 84 THR A N 1
ATOM 662 C CA . THR A 1 84 ? 9.297 12.484 6.645 1 98.06 84 THR A CA 1
ATOM 663 C C . THR A 1 84 ? 8.422 11.312 6.223 1 98.06 84 THR A C 1
ATOM 665 O O . THR A 1 84 ? 8.102 10.445 7.039 1 98.06 84 THR A O 1
ATOM 668 N N . MET A 1 85 ? 8.094 11.258 4.957 1 96.94 85 MET A N 1
ATOM 669 C CA . MET A 1 85 ? 7.281 10.164 4.445 1 96.94 85 MET A CA 1
ATOM 670 C C . MET A 1 85 ? 8.031 8.844 4.52 1 96.94 85 MET A C 1
ATOM 672 O O . MET A 1 85 ? 7.457 7.812 4.867 1 96.94 85 MET A O 1
ATOM 676 N N . ASP A 1 86 ? 9.312 8.867 4.215 1 95.38 86 ASP A N 1
ATOM 677 C CA . ASP A 1 86 ? 10.141 7.664 4.266 1 95.38 86 ASP A CA 1
ATOM 678 C C . ASP A 1 86 ? 10.273 7.156 5.699 1 95.38 86 ASP A C 1
ATOM 680 O O . ASP A 1 86 ? 10.164 5.953 5.949 1 95.38 86 ASP A O 1
ATOM 684 N N . LEU A 1 87 ? 10.531 8.062 6.48 1 97.12 87 LEU A N 1
ATOM 685 C CA . LEU A 1 87 ? 10.68 7.699 7.887 1 97.12 87 LEU A CA 1
ATOM 686 C C . LEU A 1 87 ? 9.375 7.164 8.453 1 97.12 87 LEU A C 1
ATOM 688 O O . LEU A 1 87 ? 9.375 6.207 9.227 1 97.12 87 LEU A O 1
ATOM 692 N N . ALA A 1 88 ? 8.281 7.773 8.102 1 98.12 88 ALA A N 1
ATOM 693 C CA . ALA A 1 88 ? 6.977 7.32 8.562 1 98.12 88 ALA A CA 1
ATOM 694 C C . ALA A 1 88 ? 6.672 5.914 8.055 1 98.12 88 ALA A C 1
ATOM 696 O O . ALA A 1 88 ? 6.07 5.105 8.766 1 98.12 88 ALA A O 1
ATOM 697 N N . ARG A 1 89 ? 7.039 5.676 6.832 1 95.88 89 ARG A N 1
ATOM 698 C CA . ARG A 1 89 ? 6.859 4.336 6.273 1 95.88 89 ARG A CA 1
ATOM 699 C C . ARG A 1 89 ? 7.578 3.291 7.121 1 95.88 89 ARG A C 1
ATOM 701 O O . ARG A 1 89 ? 7.02 2.232 7.41 1 95.88 89 ARG A O 1
ATOM 708 N N . GLU A 1 90 ? 8.812 3.619 7.465 1 95 90 GLU A N 1
ATOM 709 C CA . GLU A 1 90 ? 9.602 2.711 8.297 1 95 90 GLU A CA 1
ATOM 710 C C . GLU A 1 90 ? 8.93 2.479 9.648 1 95 90 GLU A C 1
ATOM 712 O O . GLU A 1 90 ? 8.852 1.342 10.117 1 95 90 GLU A O 1
ATOM 717 N N . ARG A 1 91 ? 8.43 3.539 10.195 1 97 91 ARG A N 1
ATOM 718 C CA . ARG A 1 91 ? 7.77 3.438 11.492 1 97 91 ARG A CA 1
ATOM 719 C C . ARG A 1 91 ? 6.465 2.652 11.383 1 97 91 ARG A C 1
ATOM 721 O O . ARG A 1 91 ? 6.164 1.816 12.242 1 97 91 ARG A O 1
ATOM 728 N N . ALA A 1 92 ? 5.715 2.928 10.375 1 96.81 92 ALA A N 1
ATOM 729 C CA . ALA A 1 92 ? 4.461 2.217 10.156 1 96.81 92 ALA A CA 1
ATOM 730 C C . ALA A 1 92 ? 4.699 0.722 9.969 1 96.81 92 ALA A C 1
ATOM 732 O O . ALA A 1 92 ? 3.996 -0.106 10.555 1 96.81 92 ALA A O 1
ATOM 733 N N . ALA A 1 93 ? 5.695 0.461 9.164 1 91.12 93 ALA A N 1
ATOM 734 C CA . ALA A 1 93 ? 6.039 -0.932 8.891 1 91.12 93 ALA A CA 1
ATOM 735 C C . ALA A 1 93 ? 6.465 -1.656 10.164 1 91.12 93 ALA A C 1
ATOM 737 O O . ALA A 1 93 ? 6.25 -2.863 10.305 1 91.12 93 ALA A O 1
ATOM 738 N N . SER A 1 94 ? 7.016 -0.924 11.078 1 93.94 94 SER A N 1
ATOM 739 C CA . SER A 1 94 ? 7.5 -1.507 12.32 1 93.94 94 SER A CA 1
ATOM 740 C C . SER A 1 94 ? 6.406 -1.516 13.383 1 93.94 94 SER A C 1
ATOM 742 O O . SER A 1 94 ? 6.672 -1.799 14.555 1 93.94 94 SER A O 1
ATOM 744 N N . GLY A 1 95 ? 5.242 -1.063 13.023 1 95.25 95 GLY A N 1
ATOM 745 C CA . GLY A 1 95 ? 4.113 -1.235 13.93 1 95.25 95 GLY A CA 1
ATOM 746 C C . GLY A 1 95 ? 3.738 0.038 14.656 1 95.25 95 GLY A C 1
ATOM 747 O O . GLY A 1 95 ? 3 -0.002 15.648 1 95.25 95 GLY A O 1
ATOM 748 N N . ALA A 1 96 ? 4.23 1.192 14.258 1 97.5 96 ALA A N 1
ATOM 749 C CA . ALA A 1 96 ? 3.861 2.445 14.906 1 97.5 96 ALA A CA 1
ATOM 750 C C . ALA A 1 96 ? 2.344 2.596 14.984 1 97.5 96 ALA A C 1
ATOM 752 O O . ALA A 1 96 ? 1.638 2.328 14.008 1 97.5 96 ALA A O 1
ATOM 753 N N . PRO A 1 97 ? 1.856 3 16.109 1 97.25 97 PRO A N 1
ATOM 754 C CA . PRO A 1 97 ? 0.404 3.123 16.266 1 97.25 97 PRO A CA 1
ATOM 755 C C . PRO A 1 97 ? -0.166 4.316 15.5 1 97.25 97 PRO A C 1
ATOM 757 O O . PRO A 1 97 ? 0.579 5.223 15.117 1 97.25 97 PRO A O 1
ATOM 760 N N . ALA A 1 98 ? -1.494 4.277 15.297 1 97.06 98 ALA A N 1
ATOM 761 C CA . ALA A 1 98 ? -2.199 5.41 14.703 1 97.06 98 ALA A CA 1
ATOM 762 C C . ALA A 1 98 ? -1.956 6.688 15.5 1 97.06 98 ALA A C 1
ATOM 764 O O . ALA A 1 98 ? -1.943 6.668 16.734 1 97.06 98 ALA A O 1
ATOM 765 N N . GLY A 1 99 ? -1.745 7.734 14.805 1 97.25 99 GLY A N 1
ATOM 766 C CA . GLY A 1 99 ? -1.495 9.016 15.453 1 97.25 99 GLY A CA 1
ATOM 767 C C . GLY A 1 99 ? -0.019 9.328 15.594 1 97.25 99 GLY A C 1
ATOM 768 O O . GLY A 1 99 ? 0.347 10.445 15.977 1 97.25 99 GLY A O 1
ATOM 769 N N . THR A 1 100 ? 0.833 8.398 15.25 1 98.5 100 THR A N 1
ATOM 770 C CA . THR A 1 100 ? 2.268 8.664 15.281 1 98.5 100 THR A CA 1
ATOM 771 C C . THR A 1 100 ? 2.621 9.805 14.328 1 98.5 100 THR A C 1
ATOM 773 O O . THR A 1 100 ? 2.16 9.836 13.188 1 98.5 100 THR A O 1
ATOM 776 N N . VAL A 1 101 ? 3.404 10.711 14.859 1 98.81 101 VAL A N 1
ATOM 777 C CA . VAL A 1 101 ? 3.838 11.867 14.078 1 98.81 101 VAL A CA 1
ATOM 778 C C . VAL A 1 101 ? 5.34 11.781 13.82 1 98.81 101 VAL A C 1
ATOM 780 O O . VAL A 1 101 ? 6.125 11.594 14.758 1 98.81 101 VAL A O 1
ATOM 783 N N . VAL A 1 102 ? 5.707 11.859 12.578 1 98.81 102 VAL A N 1
ATOM 784 C CA . VAL A 1 102 ? 7.102 12.047 12.188 1 98.81 102 VAL A CA 1
ATOM 785 C C . VAL A 1 102 ? 7.305 13.469 11.672 1 98.81 102 VAL A C 1
ATOM 787 O O . VAL A 1 102 ? 6.664 13.875 10.695 1 98.81 102 VAL A O 1
ATOM 790 N N . ALA A 1 103 ? 8.125 14.195 12.281 1 98.5 103 ALA A N 1
ATOM 791 C CA . ALA A 1 103 ? 8.352 15.594 11.906 1 98.5 103 ALA A CA 1
ATOM 792 C C . ALA A 1 103 ? 9.836 15.875 11.719 1 98.5 103 ALA A C 1
ATOM 794 O O . ALA A 1 103 ? 10.688 15.18 12.273 1 98.5 103 ALA A O 1
ATOM 795 N N . ALA A 1 104 ? 10.109 16.859 10.883 1 97.81 104 ALA A N 1
ATOM 796 C CA . ALA A 1 104 ? 11.477 17.312 10.664 1 97.81 104 ALA A CA 1
ATOM 797 C C . ALA A 1 104 ? 11.531 18.828 10.453 1 97.81 104 ALA A C 1
ATOM 799 O O . ALA A 1 104 ? 10.562 19.422 9.969 1 97.81 104 ALA A O 1
ATOM 800 N N . GLU A 1 105 ? 12.609 19.406 10.805 1 96 105 GLU A N 1
ATOM 801 C CA . GLU A 1 105 ? 12.805 20.812 10.523 1 96 105 GLU A CA 1
ATOM 802 C C . GLU A 1 105 ? 13.164 21.047 9.062 1 96 105 GLU A C 1
ATOM 804 O O . GLU A 1 105 ? 12.797 22.078 8.477 1 96 105 GLU A O 1
ATOM 809 N N . ARG A 1 106 ? 13.969 20.094 8.625 1 93.94 106 ARG A N 1
ATOM 810 C CA . ARG A 1 106 ? 14.422 20.219 7.238 1 93.94 106 ARG A CA 1
ATOM 811 C C . ARG A 1 106 ? 14.32 18.875 6.516 1 93.94 106 ARG A C 1
ATOM 813 O O . ARG A 1 106 ? 14.656 17.828 7.082 1 93.94 106 ARG A O 1
ATOM 820 N N . GLN A 1 107 ? 13.805 18.969 5.309 1 96.06 107 GLN A N 1
ATOM 821 C CA . GLN A 1 107 ? 13.797 17.812 4.418 1 96.06 107 GLN A CA 1
ATOM 822 C C . GLN A 1 107 ? 14.711 18.031 3.221 1 96.06 107 GLN A C 1
ATOM 824 O O . GLN A 1 107 ? 14.664 19.094 2.582 1 96.06 107 GLN A O 1
ATOM 829 N N . ARG A 1 108 ? 15.57 17.125 2.863 1 95.44 108 ARG A N 1
ATOM 830 C CA . ARG A 1 108 ? 16.453 17.219 1.708 1 95.44 108 ARG A CA 1
ATOM 831 C C . ARG A 1 108 ? 15.773 16.688 0.452 1 95.44 108 ARG A C 1
ATOM 833 O O . ARG A 1 108 ? 16.141 17.062 -0.665 1 95.44 108 ARG A O 1
ATOM 840 N N . ALA A 1 109 ? 14.828 15.742 0.708 1 94.69 109 ALA A N 1
ATOM 841 C CA . ALA A 1 109 ? 14.125 15.109 -0.406 1 94.69 109 ALA A CA 1
ATOM 842 C C . ALA A 1 109 ? 12.625 15.047 -0.15 1 94.69 109 ALA A C 1
ATOM 844 O O . ALA A 1 109 ? 12.016 13.977 -0.245 1 94.69 109 ALA A O 1
ATOM 845 N N . GLY A 1 110 ? 12.117 16.219 0.214 1 94.56 110 GLY A N 1
ATOM 846 C CA . GLY A 1 110 ? 10.672 16.281 0.37 1 94.56 110 GLY A CA 1
ATOM 847 C C . GLY A 1 110 ? 9.922 15.797 -0.855 1 94.56 110 GLY A C 1
ATOM 848 O O . GLY A 1 110 ? 10.344 16.047 -1.986 1 94.56 110 GLY A O 1
ATOM 849 N N . ARG A 1 111 ? 8.828 15.188 -0.67 1 91.94 111 ARG A N 1
ATOM 850 C CA . ARG A 1 111 ? 8.148 14.523 -1.782 1 91.94 111 ARG A CA 1
ATOM 851 C C . ARG A 1 111 ? 6.883 15.281 -2.17 1 91.94 111 ARG A C 1
ATOM 853 O O . ARG A 1 111 ? 6.172 15.797 -1.305 1 91.94 111 ARG A O 1
ATOM 860 N N . GLY A 1 112 ? 6.691 15.328 -3.443 1 91.06 112 GLY A N 1
ATOM 861 C CA . GLY A 1 112 ? 5.43 15.75 -4.035 1 91.06 112 GLY A CA 1
ATOM 862 C C . GLY A 1 112 ? 4.809 14.688 -4.926 1 91.06 112 GLY A C 1
ATOM 863 O O . GLY A 1 112 ? 5.285 13.555 -4.977 1 91.06 112 GLY A O 1
ATOM 864 N N . ARG A 1 113 ? 3.711 15.047 -5.57 1 86.94 113 ARG A N 1
ATOM 865 C CA . ARG A 1 113 ? 3.074 14.125 -6.504 1 86.94 113 ARG A CA 1
ATOM 866 C C . ARG A 1 113 ? 3.814 14.094 -7.836 1 86.94 113 ARG A C 1
ATOM 868 O O . ARG A 1 113 ? 4.352 15.109 -8.273 1 86.94 113 ARG A O 1
ATOM 875 N N . TYR A 1 114 ? 3.859 12.891 -8.391 1 81.81 114 TYR A N 1
ATOM 876 C CA . TYR A 1 114 ? 4.398 12.695 -9.734 1 81.81 114 TYR A CA 1
ATOM 877 C C . TYR A 1 114 ? 5.875 13.07 -9.789 1 81.81 114 TYR A C 1
ATOM 879 O O . TYR A 1 114 ? 6.32 13.727 -10.734 1 81.81 114 TYR A O 1
ATOM 887 N N . GLY A 1 115 ? 6.547 12.75 -8.742 1 80.56 115 GLY A N 1
ATOM 888 C CA . GLY A 1 115 ? 7.988 12.93 -8.711 1 80.56 115 GLY A CA 1
ATOM 889 C C . GLY A 1 115 ? 8.406 14.352 -8.391 1 80.56 115 GLY A C 1
ATOM 890 O O . GLY A 1 115 ? 9.602 14.656 -8.32 1 80.56 115 GLY A O 1
ATOM 891 N N . ARG A 1 116 ? 7.465 15.242 -8.203 1 88 116 ARG A N 1
ATOM 892 C CA . ARG A 1 116 ? 7.801 16.594 -7.781 1 88 116 ARG A CA 1
ATOM 893 C C . ARG A 1 116 ? 8.359 16.609 -6.363 1 88 116 ARG A C 1
ATOM 895 O O . ARG A 1 116 ? 8.336 15.586 -5.676 1 88 116 ARG A O 1
ATOM 902 N N . ARG A 1 117 ? 8.961 17.812 -6.055 1 91.19 117 ARG A N 1
ATOM 903 C CA . ARG A 1 117 ? 9.562 17.953 -4.734 1 91.19 117 ARG A CA 1
ATOM 904 C C . ARG A 1 117 ? 8.828 19.016 -3.912 1 91.19 117 ARG A C 1
ATOM 906 O O . ARG A 1 117 ? 8.398 20.031 -4.449 1 91.19 117 ARG A O 1
ATOM 913 N N . TRP A 1 118 ? 8.68 18.734 -2.688 1 93.44 118 TRP A N 1
ATOM 914 C CA . TRP A 1 118 ? 8.18 19.719 -1.732 1 93.44 118 TRP A CA 1
ATOM 915 C C . TRP A 1 118 ? 9.32 20.359 -0.957 1 93.44 118 TRP A C 1
ATOM 917 O O . TRP A 1 118 ? 10.07 19.672 -0.257 1 93.44 118 TRP A O 1
ATOM 927 N N . GLU A 1 119 ? 9.398 21.594 -1.09 1 92.19 119 GLU A N 1
ATOM 928 C CA . GLU A 1 119 ? 10.43 22.328 -0.372 1 92.19 119 GLU A CA 1
ATOM 929 C C . GLU A 1 119 ? 9.953 22.734 1.019 1 92.19 119 GLU A C 1
ATOM 931 O O . GLU A 1 119 ? 8.805 23.141 1.19 1 92.19 119 GLU A O 1
ATOM 936 N N . THR A 1 120 ? 10.852 22.609 1.923 1 92.19 120 THR A N 1
ATOM 937 C CA . THR A 1 120 ? 10.539 22.906 3.314 1 92.19 120 THR A CA 1
ATOM 938 C C . THR A 1 120 ? 11.5 23.938 3.879 1 92.19 120 THR A C 1
ATOM 940 O O . THR A 1 120 ? 12.391 23.609 4.668 1 92.19 120 THR A O 1
ATOM 943 N N . PRO A 1 121 ? 11.328 25.219 3.582 1 94.38 121 PRO A N 1
ATOM 944 C CA . PRO A 1 121 ? 12.156 26.234 4.23 1 94.38 121 PRO A CA 1
ATOM 945 C C . PRO A 1 121 ? 11.953 26.281 5.742 1 94.38 121 PRO A C 1
ATOM 947 O O . PRO A 1 121 ? 10.938 25.797 6.25 1 94.38 121 PRO A O 1
ATOM 950 N N . PRO A 1 122 ? 12.898 26.875 6.422 1 93.44 122 PRO A N 1
ATOM 951 C CA . PRO A 1 122 ? 12.766 26.953 7.879 1 93.44 122 PRO A CA 1
ATOM 952 C C . PRO A 1 122 ? 11.484 27.656 8.312 1 93.44 122 PRO A C 1
ATOM 954 O O . PRO A 1 122 ? 11.125 28.703 7.766 1 93.44 122 PRO A O 1
ATOM 957 N N . GLY A 1 123 ? 10.844 27.078 9.273 1 95.62 123 GLY A N 1
ATOM 958 C CA . GLY A 1 123 ? 9.602 27.656 9.758 1 95.62 123 GLY A CA 1
ATOM 959 C C . GLY A 1 123 ? 8.367 27.031 9.148 1 95.62 123 GLY A C 1
ATOM 960 O O . GLY A 1 123 ? 7.242 27.406 9.484 1 95.62 123 GLY A O 1
ATOM 961 N N . SER A 1 124 ? 8.547 26.062 8.258 1 96.62 124 SER A N 1
ATOM 962 C CA . SER A 1 124 ? 7.449 25.297 7.668 1 96.62 124 SER A CA 1
ATOM 963 C C . SER A 1 124 ? 7.137 24.062 8.484 1 96.62 124 SER A C 1
ATOM 965 O O . SER A 1 124 ? 7.898 23.688 9.383 1 96.62 124 SER A O 1
ATOM 967 N N . ILE A 1 125 ? 5.992 23.531 8.273 1 98.12 125 ILE A N 1
ATOM 968 C CA . ILE A 1 125 ? 5.68 22.219 8.812 1 98.12 125 ILE A CA 1
ATOM 969 C C . ILE A 1 125 ? 6.031 21.141 7.781 1 98.12 125 ILE A C 1
ATOM 971 O O . ILE A 1 125 ? 5.637 21.234 6.617 1 98.12 125 ILE A O 1
ATOM 975 N N . ALA A 1 126 ? 6.82 20.25 8.141 1 98.19 126 ALA A N 1
ATOM 976 C CA . ALA A 1 126 ? 7.039 18.984 7.469 1 98.19 126 ALA A CA 1
ATOM 977 C C . ALA A 1 126 ? 6.773 17.812 8.414 1 98.19 126 ALA A C 1
ATOM 979 O O . ALA A 1 126 ? 7.609 17.484 9.258 1 98.19 126 ALA A O 1
ATOM 980 N N . ALA A 1 127 ? 5.629 17.219 8.25 1 98.69 127 ALA A N 1
ATOM 981 C CA . ALA A 1 127 ? 5.234 16.141 9.164 1 98.69 127 ALA A CA 1
ATOM 982 C C . ALA A 1 127 ? 4.441 15.062 8.43 1 98.69 127 ALA A C 1
ATOM 984 O O . ALA A 1 127 ? 3.777 15.352 7.426 1 98.69 127 ALA A O 1
ATOM 985 N N . THR A 1 128 ? 4.613 13.914 8.805 1 98.81 128 THR A N 1
ATOM 986 C CA . THR A 1 128 ? 3.822 12.789 8.328 1 98.81 128 THR A CA 1
ATOM 987 C C . THR A 1 128 ? 3.119 12.086 9.484 1 98.81 128 THR A C 1
ATOM 989 O O . THR A 1 128 ? 3.732 11.828 10.523 1 98.81 128 THR A O 1
ATOM 992 N N . VAL A 1 129 ? 1.861 11.844 9.328 1 98.75 129 VAL A N 1
ATOM 993 C CA . VAL A 1 129 ? 1.064 11.203 10.367 1 98.75 129 VAL A CA 1
ATOM 994 C C . VAL A 1 129 ? 0.646 9.805 9.914 1 98.75 129 VAL A C 1
ATOM 996 O O . VAL A 1 129 ? 0.129 9.633 8.805 1 98.75 129 VAL A O 1
ATOM 999 N N . VAL A 1 130 ? 0.843 8.836 10.781 1 98.56 130 VAL A N 1
ATOM 1000 C CA . VAL A 1 130 ? 0.497 7.453 10.484 1 98.56 130 VAL A CA 1
ATOM 1001 C C . VAL A 1 130 ? -0.906 7.148 11.008 1 98.56 130 VAL A C 1
ATOM 1003 O O . VAL A 1 130 ? -1.234 7.469 12.148 1 98.56 130 VAL A O 1
ATOM 1006 N N . TRP A 1 131 ? -1.712 6.547 10.133 1 98.06 131 TRP A N 1
ATOM 1007 C CA . TRP A 1 131 ? -3.051 6.098 10.5 1 98.06 131 TRP A CA 1
ATOM 1008 C C . TRP A 1 131 ? -3.211 4.602 10.242 1 98.06 131 TRP A C 1
ATOM 1010 O O . TRP A 1 131 ? -2.461 4.016 9.461 1 98.06 131 TRP A O 1
ATOM 1020 N N . ARG A 1 132 ? -4.164 4.016 10.961 1 96 132 ARG A N 1
ATOM 1021 C CA . ARG A 1 132 ? -4.57 2.627 10.773 1 96 132 ARG A CA 1
ATOM 1022 C C . ARG A 1 132 ? -6.09 2.502 10.711 1 96 132 ARG A C 1
ATOM 1024 O O . ARG A 1 132 ? -6.711 1.966 11.633 1 96 132 ARG A O 1
ATOM 1031 N N . PRO A 1 133 ? -6.672 2.912 9.641 1 89.44 133 PRO A N 1
ATOM 1032 C CA . PRO A 1 133 ? -8.133 3.043 9.602 1 89.44 133 PRO A CA 1
ATOM 1033 C C . PRO A 1 133 ? -8.844 1.693 9.586 1 89.44 133 PRO A C 1
ATOM 1035 O O . PRO A 1 133 ? -10.023 1.61 9.945 1 89.44 133 PRO A O 1
ATOM 1038 N N . GLY A 1 134 ? -8.164 0.657 9.164 1 84.81 134 GLY A N 1
ATOM 1039 C CA . GLY A 1 134 ? -8.781 -0.659 9.172 1 84.81 134 GLY A CA 1
ATOM 1040 C C . GLY A 1 134 ? -9.945 -0.776 8.203 1 84.81 134 GLY A C 1
ATOM 1041 O O . GLY A 1 134 ? -10.906 -1.503 8.461 1 84.81 134 GLY A O 1
ATOM 1042 N N . VAL A 1 135 ? -9.953 -0.01 7.207 1 87.12 135 VAL A N 1
ATOM 1043 C CA . VAL A 1 135 ? -11.016 -0.007 6.207 1 87.12 135 VAL A CA 1
ATOM 1044 C C . VAL A 1 135 ? -10.477 -0.537 4.879 1 87.12 135 VAL A C 1
ATOM 1046 O O . VAL A 1 135 ? -9.305 -0.89 4.773 1 87.12 135 VAL A O 1
ATOM 1049 N N . GLY A 1 136 ? -11.383 -0.651 3.926 1 86.25 136 GLY A N 1
ATOM 1050 C CA . GLY A 1 136 ? -11 -1.139 2.611 1 86.25 136 GLY A CA 1
ATOM 1051 C C . GLY A 1 136 ? -10.164 -0.146 1.828 1 86.25 136 GLY A C 1
ATOM 1052 O O . GLY A 1 136 ? -10.188 1.053 2.111 1 86.25 136 GLY A O 1
ATOM 1053 N N . LEU A 1 137 ? -9.422 -0.702 0.893 1 88.19 137 LEU A N 1
ATOM 1054 C CA . LEU A 1 137 ? -8.539 0.084 0.038 1 88.19 137 LEU A CA 1
ATOM 1055 C C . LEU A 1 137 ? -9.32 1.172 -0.695 1 88.19 137 LEU A C 1
ATOM 1057 O O . LEU A 1 137 ? -8.781 2.248 -0.966 1 88.19 137 LEU A O 1
ATOM 1061 N N . ASP A 1 138 ? -10.555 0.917 -0.966 1 84.19 138 ASP A N 1
ATOM 1062 C CA . ASP A 1 138 ? -11.414 1.851 -1.687 1 84.19 138 ASP A CA 1
ATOM 1063 C C . ASP A 1 138 ? -11.711 3.086 -0.841 1 84.19 138 ASP A C 1
ATOM 1065 O O . ASP A 1 138 ? -12.203 4.094 -1.354 1 84.19 138 ASP A O 1
ATOM 1069 N N . ARG A 1 139 ? -11.328 3.08 0.38 1 90.56 139 ARG A N 1
ATOM 1070 C CA . ARG A 1 139 ? -11.594 4.195 1.286 1 90.56 139 ARG A CA 1
ATOM 1071 C C . ARG A 1 139 ? -10.305 4.945 1.618 1 90.56 139 ARG A C 1
ATOM 1073 O O . ARG A 1 139 ? -10.305 5.836 2.469 1 90.56 139 ARG A O 1
ATOM 1080 N N . ALA A 1 140 ? -9.266 4.594 0.917 1 93.12 140 ALA A N 1
ATOM 1081 C CA . ALA A 1 140 ? -7.969 5.215 1.171 1 93.12 140 ALA A CA 1
ATOM 1082 C C . ALA A 1 140 ? -8.047 6.73 1.018 1 93.12 140 ALA A C 1
ATOM 1084 O O . ALA A 1 140 ? -7.41 7.469 1.773 1 93.12 140 ALA A O 1
ATOM 1085 N N . TRP A 1 141 ? -8.844 7.227 0.107 1 92.81 141 TRP A N 1
ATOM 1086 C CA . TRP A 1 141 ? -8.969 8.641 -0.209 1 92.81 141 TRP A CA 1
ATOM 1087 C C . TRP A 1 141 ? -9.398 9.438 1.02 1 92.81 141 TRP A C 1
ATOM 1089 O O . TRP A 1 141 ? -9.086 10.625 1.139 1 92.81 141 TRP A O 1
ATOM 1099 N N . GLU A 1 142 ? -10.117 8.805 1.952 1 95.25 142 GLU A N 1
ATOM 1100 C CA . GLU A 1 142 ? -10.641 9.484 3.137 1 95.25 142 GLU A CA 1
ATOM 1101 C C . GLU A 1 142 ? -9.508 10.086 3.969 1 95.25 142 GLU A C 1
ATOM 1103 O O . GLU A 1 142 ? -9.688 11.133 4.602 1 95.25 142 GLU A O 1
ATOM 1108 N N . VAL A 1 143 ? -8.422 9.414 3.939 1 96.69 143 VAL A N 1
ATOM 1109 C CA . VAL A 1 143 ? -7.312 9.852 4.773 1 96.69 143 VAL A CA 1
ATOM 1110 C C . VAL A 1 143 ? -6.734 11.156 4.227 1 96.69 143 VAL A C 1
ATOM 1112 O O . VAL A 1 143 ? -6.531 12.117 4.977 1 96.69 143 VAL A O 1
ATOM 1115 N N . LEU A 1 144 ? -6.52 11.227 2.932 1 96.81 144 LEU A N 1
ATOM 1116 C CA . LEU A 1 144 ? -5.988 12.422 2.283 1 96.81 144 LEU A CA 1
ATOM 1117 C C . LEU A 1 144 ? -6.988 13.57 2.352 1 96.81 144 LEU A C 1
ATOM 1119 O O . LEU A 1 144 ? -6.637 14.688 2.738 1 96.81 144 LEU A O 1
ATOM 1123 N N . PHE A 1 145 ? -8.195 13.266 2.035 1 97.12 145 PHE A N 1
ATOM 1124 C CA . PHE A 1 145 ? -9.242 14.281 1.983 1 97.12 145 PHE A CA 1
ATOM 1125 C C . PHE A 1 145 ? -9.586 14.773 3.383 1 97.12 145 PHE A C 1
ATOM 1127 O O . PHE A 1 145 ? -9.867 15.961 3.58 1 97.12 145 PHE A O 1
ATOM 1134 N N . GLY A 1 146 ? -9.555 13.805 4.305 1 97.69 146 GLY A N 1
ATOM 1135 C CA . GLY A 1 146 ? -9.766 14.203 5.684 1 97.69 146 GLY A CA 1
ATOM 1136 C C . GLY A 1 146 ? -8.703 15.164 6.191 1 97.69 146 GLY A C 1
ATOM 1137 O O . GLY A 1 146 ? -9.031 16.156 6.859 1 97.69 146 GLY A O 1
ATOM 1138 N N . ALA A 1 147 ? -7.508 14.898 5.879 1 98.25 147 ALA A N 1
ATOM 1139 C CA . ALA A 1 147 ? -6.414 15.781 6.277 1 98.25 147 ALA A CA 1
ATOM 1140 C C . ALA A 1 147 ? -6.566 17.172 5.652 1 98.25 147 ALA A C 1
ATOM 1142 O O . ALA A 1 147 ? -6.379 18.188 6.328 1 98.25 147 ALA A O 1
ATOM 1143 N N . GLY A 1 148 ? -6.879 17.188 4.383 1 98.44 148 GLY A N 1
ATOM 1144 C CA . GLY A 1 148 ? -7.09 18.453 3.703 1 98.44 148 GLY A CA 1
ATOM 1145 C C . GLY A 1 148 ? -8.219 19.266 4.305 1 98.44 148 GLY A C 1
ATOM 1146 O O . GLY A 1 148 ? -8.047 20.453 4.59 1 98.44 148 GLY A O 1
ATOM 1147 N N . ALA A 1 149 ? -9.312 18.594 4.484 1 98.69 149 ALA A N 1
ATOM 1148 C CA . ALA A 1 149 ? -10.469 19.281 5.062 1 98.69 149 ALA A CA 1
ATOM 1149 C C . ALA A 1 149 ? -10.156 19.797 6.461 1 98.69 149 ALA A C 1
ATOM 1151 O O . ALA A 1 149 ? -10.492 20.938 6.801 1 98.69 149 ALA A O 1
ATOM 1152 N N . ALA A 1 150 ? -9.531 18.953 7.242 1 98.81 150 ALA A N 1
ATOM 1153 C CA . ALA A 1 150 ? -9.164 19.344 8.602 1 98.81 150 ALA A CA 1
ATOM 1154 C C . ALA A 1 150 ? -8.266 20.578 8.594 1 98.81 150 ALA A C 1
ATOM 1156 O O . ALA A 1 150 ? -8.516 21.531 9.32 1 98.81 150 ALA A O 1
ATOM 1157 N N . LEU A 1 151 ? -7.277 20.562 7.75 1 98.81 151 LEU A N 1
ATOM 1158 C CA . LEU A 1 151 ? -6.332 21.672 7.68 1 98.81 151 LEU A CA 1
ATOM 1159 C C . LEU A 1 151 ? -7.039 22.953 7.262 1 98.81 151 LEU A C 1
ATOM 1161 O O . LEU A 1 151 ? -6.871 24 7.898 1 98.81 151 LEU A O 1
ATOM 1165 N N . ALA A 1 152 ? -7.824 22.875 6.234 1 98.81 152 ALA A N 1
ATOM 1166 C CA . ALA A 1 152 ? -8.539 24.062 5.75 1 98.81 152 ALA A CA 1
ATOM 1167 C C . ALA A 1 152 ? -9.484 24.594 6.816 1 98.81 152 ALA A C 1
ATOM 1169 O O . ALA A 1 152 ? -9.555 25.812 7.035 1 98.81 152 ALA A O 1
ATOM 1170 N N . GLU A 1 153 ? -10.203 23.703 7.461 1 98.69 153 GLU A N 1
ATOM 1171 C CA . GLU A 1 153 ? -11.156 24.109 8.492 1 98.69 153 GLU A CA 1
ATOM 1172 C C . GLU A 1 153 ? -10.453 24.797 9.656 1 98.69 153 GLU A C 1
ATOM 1174 O O . GLU A 1 153 ? -10.906 25.844 10.141 1 98.69 153 GLU A O 1
ATOM 1179 N N . VAL A 1 154 ? -9.375 24.203 10.109 1 98.5 154 VAL A N 1
ATOM 1180 C CA . VAL A 1 154 ? -8.633 24.781 11.227 1 98.5 154 VAL A CA 1
ATOM 1181 C C . VAL A 1 154 ? -8.117 26.172 10.844 1 98.5 154 VAL A C 1
ATOM 1183 O O . VAL A 1 154 ? -8.203 27.109 11.641 1 98.5 154 VAL A O 1
ATOM 1186 N N . LEU A 1 155 ? -7.609 26.344 9.664 1 98.62 155 LEU A N 1
ATOM 1187 C CA . LEU A 1 155 ? -7.113 27.641 9.195 1 98.62 155 LEU A CA 1
ATOM 1188 C C . LEU A 1 155 ? -8.25 28.656 9.117 1 98.62 155 LEU A C 1
ATOM 1190 O O . LEU A 1 155 ? -8.086 29.797 9.539 1 98.62 155 LEU A O 1
ATOM 1194 N N . ARG A 1 156 ? -9.375 28.234 8.633 1 98.31 156 ARG A N 1
ATOM 1195 C CA . ARG A 1 156 ? -10.523 29.125 8.516 1 98.31 156 ARG A CA 1
ATOM 1196 C C . ARG A 1 156 ? -10.984 29.594 9.891 1 98.31 156 ARG A C 1
ATOM 1198 O O . ARG A 1 156 ? -11.359 30.766 10.055 1 98.31 156 ARG A O 1
ATOM 1205 N N . GLU A 1 157 ? -10.984 28.703 10.812 1 97.25 157 GLU A N 1
ATOM 1206 C CA . GLU A 1 157 ? -11.359 29.047 12.18 1 97.25 157 GLU A CA 1
ATOM 1207 C C . GLU A 1 157 ? -10.391 30.078 12.773 1 97.25 157 GLU A C 1
ATOM 1209 O O . GLU A 1 157 ? -10.742 30.797 13.711 1 97.25 157 GLU A O 1
ATOM 1214 N N . GLN A 1 158 ? -9.25 30.125 12.203 1 95.44 158 GLN A N 1
ATOM 1215 C CA . GLN A 1 158 ? -8.25 31.078 12.664 1 95.44 158 GLN A CA 1
ATOM 1216 C C . GLN A 1 158 ? -8.266 32.344 11.797 1 95.44 158 GLN A C 1
ATOM 1218 O O . GLN A 1 158 ? -7.324 33.156 11.844 1 95.44 158 GLN A O 1
ATOM 1223 N N . GLY A 1 159 ? -9.188 32.469 10.914 1 95.44 159 GLY A N 1
ATOM 1224 C CA . GLY A 1 159 ? -9.375 33.656 10.117 1 95.44 159 GLY A CA 1
ATOM 1225 C C . GLY A 1 159 ? -8.641 33.625 8.789 1 95.44 159 GLY A C 1
ATOM 1226 O O . GLY A 1 159 ? -8.523 34.656 8.109 1 95.44 159 GLY A O 1
ATOM 1227 N N . VAL A 1 160 ? -8.078 32.594 8.414 1 97.88 160 VAL A N 1
ATOM 1228 C CA . VAL A 1 160 ? -7.395 32.438 7.133 1 97.88 160 VAL A CA 1
ATOM 1229 C C . VAL A 1 160 ? -8.359 31.844 6.105 1 97.88 160 VAL A C 1
ATOM 1231 O O . VAL A 1 160 ? -8.898 30.75 6.312 1 97.88 160 VAL A O 1
ATOM 1234 N N . PRO A 1 161 ? -8.641 32.5 5.031 1 98.06 161 PRO A N 1
ATOM 1235 C CA . PRO A 1 161 ? -9.609 32 4.055 1 98.06 161 PRO A CA 1
ATOM 1236 C C . PRO A 1 161 ? -9.047 30.875 3.189 1 98.06 161 PRO A C 1
ATOM 1238 O O . PRO A 1 161 ? -8.984 31.016 1.964 1 98.06 161 PRO A O 1
ATOM 1241 N N . ALA A 1 162 ? -8.742 29.812 3.744 1 98.69 162 ALA A N 1
ATOM 1242 C CA . ALA A 1 162 ? -8.125 28.672 3.088 1 98.69 162 ALA A CA 1
ATOM 1243 C C . ALA A 1 162 ? -9.148 27.875 2.289 1 98.69 162 ALA A C 1
ATOM 1245 O O . ALA A 1 162 ? -10.281 27.688 2.732 1 98.69 162 ALA A O 1
ATOM 1246 N N . VAL A 1 163 ? -8.766 27.438 1.128 1 98.5 163 VAL A N 1
ATOM 1247 C CA . VAL A 1 163 ? -9.609 26.578 0.296 1 98.5 163 VAL A CA 1
ATOM 1248 C C . VAL A 1 163 ? -8.789 25.406 -0.224 1 98.5 163 VAL A C 1
ATOM 1250 O O . VAL A 1 163 ? -7.566 25.484 -0.338 1 98.5 163 VAL A O 1
ATOM 1253 N N . LEU A 1 164 ? -9.5 24.359 -0.538 1 98.31 164 LEU A N 1
ATOM 1254 C CA . LEU A 1 164 ? -8.859 23.156 -1.073 1 98.31 164 LEU A CA 1
ATOM 1255 C C . LEU A 1 164 ? -8.891 23.156 -2.598 1 98.31 164 LEU A C 1
ATOM 1257 O O . LEU A 1 164 ? -9.883 23.562 -3.203 1 98.31 164 LEU A O 1
ATOM 1261 N N . HIS A 1 165 ? -7.789 22.812 -3.162 1 97.38 165 HIS A N 1
ATOM 1262 C CA . HIS A 1 165 ? -7.715 22.453 -4.574 1 97.38 165 HIS A CA 1
ATOM 1263 C C . HIS A 1 165 ? -7.445 20.969 -4.758 1 97.38 165 HIS A C 1
ATOM 1265 O O . HIS A 1 165 ? -6.492 20.422 -4.191 1 97.38 165 HIS A O 1
ATOM 1271 N N . TRP A 1 166 ? -8.289 20.344 -5.543 1 96 166 TRP A N 1
ATOM 1272 C CA . TRP A 1 166 ? -8.258 18.891 -5.73 1 96 166 TRP A CA 1
ATOM 1273 C C . TRP A 1 166 ? -6.922 18.453 -6.312 1 96 166 TRP A C 1
ATOM 1275 O O . TRP A 1 166 ? -6.41 19.062 -7.25 1 96 166 TRP A O 1
ATOM 1285 N N . PRO A 1 167 ? -6.363 17.438 -5.703 1 93.81 167 PRO A N 1
ATOM 1286 C CA . PRO A 1 167 ? -6.891 16.688 -4.562 1 93.81 167 PRO A CA 1
ATOM 1287 C C . PRO A 1 167 ? -6.195 17.047 -3.25 1 93.81 167 PRO A C 1
ATOM 1289 O O . PRO A 1 167 ? -6.68 16.688 -2.172 1 93.81 167 PRO A O 1
ATOM 1292 N N . ASN A 1 168 ? -5.094 17.75 -3.285 1 94.81 168 ASN A N 1
ATOM 1293 C CA . ASN A 1 168 ? -4.219 17.656 -2.121 1 94.81 168 ASN A CA 1
ATOM 1294 C C . ASN A 1 168 ? -3.607 19 -1.76 1 94.81 168 ASN A C 1
ATOM 1296 O O . ASN A 1 168 ? -2.707 19.078 -0.923 1 94.81 168 ASN A O 1
ATOM 1300 N N . ASP A 1 169 ? -4.109 20.078 -2.406 1 97.12 169 ASP A N 1
ATOM 1301 C CA . ASP A 1 169 ? -3.479 21.375 -2.156 1 97.12 169 ASP A CA 1
ATOM 1302 C C . ASP A 1 169 ? -4.41 22.297 -1.374 1 97.12 169 ASP A C 1
ATOM 1304 O O . ASP A 1 169 ? -5.633 22.219 -1.503 1 97.12 169 ASP A O 1
ATOM 1308 N N . VAL A 1 170 ? -3.781 23.141 -0.628 1 98.5 170 VAL A N 1
ATOM 1309 C CA . VAL A 1 170 ? -4.504 24.172 0.094 1 98.5 170 VAL A CA 1
ATOM 1310 C C . VAL A 1 170 ? -4.031 25.547 -0.377 1 98.5 170 VAL A C 1
ATOM 1312 O O . VAL A 1 170 ? -2.828 25.812 -0.434 1 98.5 170 VAL A O 1
ATOM 1315 N N . TYR A 1 171 ? -4.961 26.359 -0.688 1 98.31 171 TYR A N 1
ATOM 1316 C CA . TYR A 1 171 ? -4.668 27.703 -1.188 1 98.31 171 TYR A CA 1
ATOM 1317 C C . TYR A 1 171 ? -5.273 28.766 -0.283 1 98.31 171 TYR A C 1
ATOM 1319 O O . TYR A 1 171 ? -6.273 28.516 0.396 1 98.31 171 TYR A O 1
ATOM 1327 N N . VAL A 1 172 ? -4.625 29.906 -0.216 1 98.31 172 VAL A N 1
ATOM 1328 C CA . VAL A 1 172 ? -5.141 31.141 0.389 1 98.31 172 VAL A CA 1
ATOM 1329 C C . VAL A 1 172 ? -4.98 32.312 -0.586 1 98.31 172 VAL A C 1
ATOM 1331 O O . VAL A 1 172 ? -3.857 32.656 -0.944 1 98.31 172 VAL A O 1
ATOM 1334 N N . GLU A 1 173 ? -6.102 32.781 -1.039 1 97.12 173 GLU A N 1
ATOM 1335 C CA . GLU A 1 173 ? -6.137 33.906 -1.967 1 97.12 173 GLU A CA 1
ATOM 1336 C C . GLU A 1 173 ? -5.215 33.656 -3.16 1 97.12 173 GLU A C 1
ATOM 1338 O O . GLU A 1 173 ? -4.379 34.5 -3.486 1 97.12 173 GLU A O 1
ATOM 1343 N N . GLY A 1 174 ? -5.34 32.531 -3.658 1 95.31 174 GLY A N 1
ATOM 1344 C CA . GLY A 1 174 ? -4.668 32.188 -4.906 1 95.31 174 GLY A CA 1
ATOM 1345 C C . GLY A 1 174 ? -3.252 31.688 -4.703 1 95.31 174 GLY A C 1
ATOM 1346 O O . GLY A 1 174 ? -2.59 31.281 -5.66 1 95.31 174 GLY A O 1
ATOM 1347 N N . LYS A 1 175 ? -2.727 31.703 -3.492 1 97.38 175 LYS A N 1
ATOM 1348 C CA . LYS A 1 175 ? -1.38 31.219 -3.203 1 97.38 175 LYS A CA 1
ATOM 1349 C C . LYS A 1 175 ? -1.419 29.844 -2.521 1 97.38 175 LYS A C 1
ATOM 1351 O O . LYS A 1 175 ? -2.236 29.609 -1.629 1 97.38 175 LYS A O 1
ATOM 1356 N N . LYS A 1 176 ? -0.57 28.984 -3.006 1 97.5 176 LYS A N 1
ATOM 1357 C CA . LYS A 1 176 ? -0.482 27.672 -2.373 1 97.5 176 LYS A CA 1
ATOM 1358 C C . LYS A 1 176 ? 0.235 27.75 -1.028 1 97.5 176 LYS A C 1
ATOM 1360 O O . LYS A 1 176 ? 1.382 28.203 -0.958 1 97.5 176 LYS A O 1
ATOM 1365 N N . VAL A 1 177 ? -0.374 27.203 -0.002 1 98.5 177 VAL A N 1
ATOM 1366 C CA . VAL A 1 177 ? 0.246 27.328 1.312 1 98.5 177 VAL A CA 1
ATOM 1367 C C . VAL A 1 177 ? 0.534 25.938 1.883 1 98.5 177 VAL A C 1
ATOM 1369 O O . VAL A 1 177 ? 1.283 25.812 2.854 1 98.5 177 VAL A O 1
ATOM 1372 N N . ALA A 1 178 ? -0.078 24.906 1.335 1 98.56 178 ALA A N 1
ATOM 1373 C CA . ALA A 1 178 ? 0.145 23.562 1.867 1 98.56 178 ALA A CA 1
ATOM 1374 C C . ALA A 1 178 ? -0.035 22.516 0.781 1 98.56 178 ALA A C 1
ATOM 1376 O O . ALA A 1 178 ? -0.707 22.75 -0.224 1 98.56 178 ALA A O 1
ATOM 1377 N N . GLY A 1 179 ? 0.598 21.438 0.966 1 97.06 179 GLY A N 1
ATOM 1378 C CA . GLY A 1 179 ? 0.475 20.219 0.171 1 97.06 179 GLY A CA 1
ATOM 1379 C C . GLY A 1 179 ? 0.446 18.969 1.01 1 97.06 179 GLY A C 1
ATOM 1380 O O . GLY A 1 179 ? 1.163 18.859 2.006 1 97.06 179 GLY A O 1
ATOM 1381 N N . LEU A 1 180 ? -0.422 18.062 0.59 1 97.62 180 LEU A N 1
ATOM 1382 C CA . LEU A 1 180 ? -0.567 16.812 1.318 1 97.62 180 LEU A CA 1
ATOM 1383 C C . LEU A 1 180 ? -0.289 15.617 0.408 1 97.62 180 LEU A C 1
ATOM 1385 O O . LEU A 1 180 ? -0.529 15.68 -0.799 1 97.62 180 LEU A O 1
ATOM 1389 N N . LEU A 1 181 ? 0.238 14.602 0.949 1 96.75 181 LEU A N 1
ATOM 1390 C CA . LEU A 1 181 ? 0.523 13.375 0.219 1 96.75 181 LEU A CA 1
ATOM 1391 C C . LEU A 1 181 ? 0.03 12.156 0.993 1 96.75 181 LEU A C 1
ATOM 1393 O O . LEU A 1 181 ? 0.14 12.109 2.221 1 96.75 181 LEU A O 1
ATOM 1397 N N . LEU A 1 182 ? -0.401 11.141 0.242 1 96.62 182 LEU A N 1
ATOM 1398 C CA . LEU A 1 182 ? -0.892 9.906 0.843 1 96.62 182 LEU A CA 1
ATOM 1399 C C . LEU A 1 182 ? -0.03 8.719 0.425 1 96.62 182 LEU A C 1
ATOM 1401 O O . LEU A 1 182 ? 0.349 8.602 -0.743 1 96.62 182 LEU A O 1
ATOM 1405 N N . GLU A 1 183 ? 0.307 7.988 1.346 1 96.69 183 GLU A N 1
ATOM 1406 C CA . GLU A 1 183 ? 0.906 6.68 1.104 1 96.69 183 GLU A CA 1
ATOM 1407 C C . GLU A 1 183 ? 0.188 5.59 1.896 1 96.69 183 GLU A C 1
ATOM 1409 O O . GLU A 1 183 ? -0.152 5.789 3.064 1 96.69 183 GLU A O 1
ATOM 1414 N N . VAL A 1 184 ? -0.093 4.469 1.216 1 96.38 184 VAL A N 1
ATOM 1415 C CA . VAL A 1 184 ? -0.825 3.424 1.924 1 96.38 184 VAL A CA 1
ATOM 1416 C C . VAL A 1 184 ? -0.199 2.064 1.625 1 96.38 184 VAL A C 1
ATOM 1418 O O . VAL A 1 184 ? 0.401 1.868 0.565 1 96.38 184 VAL A O 1
ATOM 1421 N N . LEU A 1 185 ? -0.263 1.226 2.562 1 95.5 185 LEU A N 1
ATOM 1422 C CA . LEU A 1 185 ? -0.053 -0.207 2.385 1 95.5 185 LEU A CA 1
ATOM 1423 C C . LEU A 1 185 ? -1.343 -0.981 2.633 1 95.5 185 LEU A C 1
ATOM 1425 O O . LEU A 1 185 ? -2.029 -0.748 3.631 1 95.5 185 LEU A O 1
ATOM 1429 N N . ALA A 1 186 ? -1.679 -1.787 1.653 1 93.19 186 ALA A N 1
ATOM 1430 C CA . ALA A 1 186 ? -2.883 -2.602 1.797 1 93.19 186 ALA A CA 1
ATOM 1431 C C . ALA A 1 186 ? -2.578 -4.078 1.555 1 93.19 186 ALA A C 1
ATOM 1433 O O . ALA A 1 186 ? -1.663 -4.414 0.801 1 93.19 186 ALA A O 1
ATOM 1434 N N . GLU A 1 187 ? -3.297 -4.898 2.328 1 87.31 187 GLU A N 1
ATOM 1435 C CA . GLU A 1 187 ? -3.301 -6.348 2.15 1 87.31 187 GLU A CA 1
ATOM 1436 C C . GLU A 1 187 ? -4.695 -6.855 1.789 1 87.31 187 GLU A C 1
ATOM 1438 O O . GLU A 1 187 ? -5.676 -6.523 2.457 1 87.31 187 GLU A O 1
ATOM 1443 N N . HIS A 1 188 ? -4.758 -7.695 0.849 1 79.12 188 HIS A N 1
ATOM 1444 C CA . HIS A 1 188 ? -6.027 -8.273 0.415 1 79.12 188 HIS A CA 1
ATOM 1445 C C . HIS A 1 188 ? -7.102 -7.195 0.27 1 79.12 188 HIS A C 1
ATOM 1447 O O . HIS A 1 188 ? -8.203 -7.332 0.809 1 79.12 188 HIS A O 1
ATOM 1453 N N . THR A 1 189 ? -6.914 -6.047 0.025 1 76.94 189 THR A N 1
ATOM 1454 C CA . THR A 1 189 ? -7.793 -4.914 -0.249 1 76.94 189 THR A CA 1
ATOM 1455 C C . THR A 1 189 ? -8.086 -4.137 1.031 1 76.94 189 THR A C 1
ATOM 1457 O O . THR A 1 189 ? -9.023 -3.338 1.077 1 76.94 189 THR A O 1
ATOM 1460 N N . ARG A 1 190 ? -7.449 -4.488 2.076 1 84.94 190 ARG A N 1
ATOM 1461 C CA . ARG A 1 190 ? -7.598 -3.764 3.334 1 84.94 190 ARG A CA 1
ATOM 1462 C C . ARG A 1 190 ? -6.371 -2.904 3.621 1 84.94 190 ARG A C 1
ATOM 1464 O O . ARG A 1 190 ? -5.238 -3.361 3.465 1 84.94 190 ARG A O 1
ATOM 1471 N N . LEU A 1 191 ? -6.672 -1.767 4.105 1 91.69 191 LEU A N 1
ATOM 1472 C CA . LEU A 1 191 ? -5.574 -0.88 4.473 1 91.69 191 LEU A CA 1
ATOM 1473 C C . LEU A 1 191 ? -4.891 -1.36 5.75 1 91.69 191 LEU A C 1
ATOM 1475 O O . LEU A 1 191 ? -5.555 -1.591 6.766 1 91.69 191 LEU A O 1
ATOM 1479 N N . VAL A 1 192 ? -3.607 -1.586 5.68 1 92.88 192 VAL A N 1
ATOM 1480 C CA . VAL A 1 192 ? -2.818 -1.896 6.867 1 92.88 192 VAL A CA 1
ATOM 1481 C C . VAL A 1 192 ? -2.43 -0.604 7.582 1 92.88 192 VAL A C 1
ATOM 1483 O O . VAL A 1 192 ? -2.656 -0.462 8.789 1 92.88 192 VAL A O 1
ATOM 1486 N N . TRP A 1 193 ? -1.927 0.302 6.852 1 96.56 193 TRP A N 1
ATOM 1487 C CA . TRP A 1 193 ? -1.682 1.651 7.352 1 96.56 193 TRP A CA 1
ATOM 1488 C C . TRP A 1 193 ? -1.783 2.674 6.223 1 96.56 193 TRP A C 1
ATOM 1490 O O . TRP A 1 193 ? -1.739 2.316 5.047 1 96.56 193 TRP A O 1
ATOM 1500 N N . ALA A 1 194 ? -2.01 3.863 6.582 1 97.44 194 ALA A N 1
ATOM 1501 C CA . ALA A 1 194 ? -2.021 5.039 5.715 1 97.44 194 ALA A CA 1
ATOM 1502 C C . ALA A 1 194 ? -1.288 6.207 6.363 1 97.44 194 ALA A C 1
ATOM 1504 O O . ALA A 1 194 ? -1.511 6.512 7.539 1 97.44 194 ALA A O 1
ATOM 1505 N N . SER A 1 195 ? -0.371 6.746 5.633 1 97.81 195 SER A N 1
ATOM 1506 C CA . SER A 1 195 ? 0.359 7.906 6.125 1 97.81 195 SER A CA 1
ATOM 1507 C C . SER A 1 195 ? 0.063 9.141 5.285 1 97.81 195 SER A C 1
ATOM 1509 O O . SER A 1 195 ? 0.025 9.07 4.055 1 97.81 195 SER A O 1
ATOM 1511 N N . VAL A 1 196 ? -0.154 10.195 5.934 1 98.25 196 VAL A N 1
ATOM 1512 C CA . VAL A 1 196 ? -0.377 11.453 5.227 1 98.25 196 VAL A CA 1
ATOM 1513 C C . VAL A 1 196 ? 0.743 12.438 5.559 1 98.25 196 VAL A C 1
ATOM 1515 O O . VAL A 1 196 ? 0.973 12.758 6.727 1 98.25 196 VAL A O 1
ATOM 1518 N N . GLY A 1 197 ? 1.452 12.797 4.555 1 98.19 197 GLY A N 1
ATOM 1519 C CA . GLY A 1 197 ? 2.398 13.891 4.672 1 98.19 197 GLY A CA 1
ATOM 1520 C C . GLY A 1 197 ? 1.735 15.258 4.656 1 98.19 197 GLY A C 1
ATOM 1521 O O . GLY A 1 197 ? 0.833 15.5 3.854 1 98.19 197 GLY A O 1
ATOM 1522 N N . ILE A 1 198 ? 2.152 16.078 5.531 1 98.5 198 ILE A N 1
ATOM 1523 C CA . ILE A 1 198 ? 1.586 17.422 5.664 1 98.5 198 ILE A CA 1
ATOM 1524 C C . ILE A 1 198 ? 2.697 18.453 5.574 1 98.5 198 ILE A C 1
ATOM 1526 O O . ILE A 1 198 ? 3.508 18.594 6.496 1 98.5 198 ILE A O 1
ATOM 1530 N N . GLY A 1 199 ? 2.748 19.141 4.48 1 98.38 199 GLY A N 1
ATOM 1531 C CA . GLY A 1 199 ? 3.609 20.297 4.309 1 98.38 199 GLY A CA 1
ATOM 1532 C C . GLY A 1 199 ? 2.857 21.625 4.355 1 98.38 199 GLY A C 1
ATOM 1533 O O . GLY A 1 199 ? 1.889 21.812 3.619 1 98.38 199 GLY A O 1
ATOM 1534 N N . VAL A 1 200 ? 3.242 22.484 5.238 1 98.62 200 VAL A N 1
ATOM 1535 C CA . VAL A 1 200 ? 2.572 23.781 5.352 1 98.62 200 VAL A CA 1
ATOM 1536 C C . VAL A 1 200 ? 3.613 24.891 5.43 1 98.62 200 VAL A C 1
ATOM 1538 O O . VAL A 1 200 ? 4.543 24.828 6.238 1 98.62 200 VAL A O 1
ATOM 1541 N N . ASN A 1 201 ? 3.443 25.875 4.594 1 98.44 201 ASN A N 1
ATOM 1542 C CA . ASN A 1 201 ? 4.215 27.109 4.719 1 98.44 201 ASN A CA 1
ATOM 1543 C C . ASN A 1 201 ? 3.66 28.016 5.816 1 98.44 201 ASN A C 1
ATOM 1545 O O . ASN A 1 201 ? 2.695 28.75 5.594 1 98.44 201 ASN A O 1
ATOM 1549 N N . VAL A 1 202 ? 4.336 27.984 6.922 1 98.31 202 VAL A N 1
ATOM 1550 C CA . VAL A 1 202 ? 3.787 28.75 8.039 1 98.31 202 VAL A CA 1
ATOM 1551 C C . VAL A 1 202 ? 4.488 30.094 8.141 1 98.31 202 VAL A C 1
ATOM 1553 O O . VAL A 1 202 ? 3.932 31.125 7.754 1 98.31 202 VAL A O 1
ATOM 1556 N N . HIS A 1 203 ? 5.785 30.047 8.492 1 97.56 203 HIS A N 1
ATOM 1557 C CA . HIS A 1 203 ? 6.527 31.281 8.711 1 97.56 203 HIS A CA 1
ATOM 1558 C C . HIS A 1 203 ? 7.383 31.625 7.492 1 97.56 203 HIS A C 1
ATOM 1560 O O . HIS A 1 203 ? 7.93 32.719 7.402 1 97.56 203 HIS A O 1
ATOM 1566 N N . SER A 1 204 ? 7.508 30.734 6.641 1 95.69 204 SER A N 1
ATOM 1567 C CA . SER A 1 204 ? 8.305 30.906 5.43 1 95.69 204 SER A CA 1
ATOM 1568 C C . SER A 1 204 ? 7.707 30.141 4.254 1 95.69 204 SER A C 1
ATOM 1570 O O . SER A 1 204 ? 6.777 29.344 4.434 1 95.69 204 SER A O 1
ATOM 1572 N N . ARG A 1 205 ? 8.086 30.469 3.127 1 95.06 205 ARG A N 1
ATOM 1573 C CA . ARG A 1 205 ? 7.656 29.828 1.885 1 95.06 205 ARG A CA 1
ATOM 1574 C C . ARG A 1 205 ? 8.797 29.781 0.872 1 95.06 205 ARG A C 1
ATOM 1576 O O . ARG A 1 205 ? 9.75 30.562 0.968 1 95.06 205 ARG A O 1
ATOM 1583 N N . PRO A 1 206 ? 8.719 28.797 -0.062 1 94.56 206 PRO A N 1
ATOM 1584 C CA . PRO A 1 206 ? 9.672 28.875 -1.173 1 94.56 206 PRO A CA 1
ATOM 1585 C C . PRO A 1 206 ? 9.57 30.172 -1.958 1 94.56 206 PRO A C 1
ATOM 1587 O O . PRO A 1 206 ? 8.531 30.844 -1.925 1 94.56 206 PRO A O 1
ATOM 1590 N N . GLU A 1 207 ? 10.641 30.422 -2.615 1 92.69 207 GLU A N 1
ATOM 1591 C CA . GLU A 1 207 ? 10.695 31.672 -3.383 1 92.69 207 GLU A CA 1
ATOM 1592 C C . GLU A 1 207 ? 10.117 31.469 -4.785 1 92.69 207 GLU A C 1
ATOM 1594 O O . GLU A 1 207 ? 10.828 31.641 -5.777 1 92.69 207 GLU A O 1
ATOM 1599 N N . VAL A 1 208 ? 8.906 31.156 -4.875 1 92.81 208 VAL A N 1
ATOM 1600 C CA . VAL A 1 208 ? 8.164 31.047 -6.129 1 92.81 208 VAL A CA 1
ATOM 1601 C C . VAL A 1 208 ? 6.844 31.812 -6.012 1 92.81 208 VAL A C 1
ATOM 1603 O O . VAL A 1 208 ? 6.246 31.875 -4.934 1 92.81 208 VAL A O 1
ATOM 1606 N N . PRO A 1 209 ? 6.426 32.375 -7.059 1 92 209 PRO A N 1
ATOM 1607 C CA . PRO A 1 209 ? 5.273 33.281 -7.016 1 92 209 PRO A CA 1
ATOM 1608 C C . PRO A 1 209 ? 3.992 32.594 -6.566 1 92 209 PRO A C 1
ATOM 1610 O O . PRO A 1 209 ? 3.115 33.219 -5.973 1 92 209 PRO A O 1
ATOM 1613 N N . GLU A 1 210 ? 3.848 31.375 -6.734 1 94.06 210 GLU A N 1
ATOM 1614 C CA . GLU A 1 210 ? 2.611 30.641 -6.461 1 94.06 210 GLU A CA 1
ATOM 1615 C C . GLU A 1 210 ? 2.531 30.203 -5 1 94.06 210 GLU A C 1
ATOM 1617 O O . GLU A 1 210 ? 1.466 29.828 -4.52 1 94.06 210 GLU A O 1
ATOM 1622 N N . ALA A 1 211 ? 3.617 30.469 -4.27 1 96.81 211 ALA A N 1
ATOM 1623 C CA . ALA A 1 211 ? 3.67 30 -2.889 1 96.81 211 ALA A CA 1
ATOM 1624 C C . ALA A 1 211 ? 3.328 31.125 -1.913 1 96.81 211 ALA A C 1
ATOM 1626 O O . ALA A 1 211 ? 3.719 32.281 -2.119 1 96.81 211 ALA A O 1
ATOM 1627 N N . GLY A 1 212 ? 2.539 30.797 -0.912 1 97.75 212 GLY A N 1
ATOM 1628 C CA . GLY A 1 212 ? 2.277 31.688 0.207 1 97.75 212 GLY A CA 1
ATOM 1629 C C . GLY A 1 212 ? 2.613 31.078 1.552 1 97.75 212 GLY A C 1
ATOM 1630 O O . GLY A 1 212 ? 2.783 29.859 1.658 1 97.75 212 GLY A O 1
ATOM 1631 N N . ALA A 1 213 ? 2.785 31.969 2.553 1 98.25 213 ALA A N 1
ATOM 1632 C CA . ALA A 1 213 ? 2.988 31.531 3.936 1 98.25 213 ALA A CA 1
ATOM 1633 C C . ALA A 1 213 ? 1.88 32.062 4.84 1 98.25 213 ALA A C 1
ATOM 1635 O O . ALA A 1 213 ? 1.425 33.188 4.676 1 98.25 213 ALA A O 1
ATOM 1636 N N . LEU A 1 214 ? 1.486 31.281 5.758 1 98.44 214 LEU A N 1
ATOM 1637 C CA . LEU A 1 214 ? 0.354 31.625 6.613 1 98.44 214 LEU A CA 1
ATOM 1638 C C . LEU A 1 214 ? 0.587 32.969 7.316 1 98.44 214 LEU A C 1
ATOM 1640 O O . LEU A 1 214 ? -0.36 33.719 7.562 1 98.44 214 LEU A O 1
ATOM 1644 N N . ASP A 1 215 ? 1.807 33.312 7.617 1 97.62 215 ASP A N 1
ATOM 1645 C CA . ASP A 1 215 ? 2.15 34.562 8.289 1 97.62 215 ASP A CA 1
ATOM 1646 C C . ASP A 1 215 ? 1.635 35.75 7.504 1 97.62 215 ASP A C 1
ATOM 1648 O O . ASP A 1 215 ? 1.343 36.812 8.086 1 97.62 215 ASP A O 1
ATOM 1652 N N . GLU A 1 216 ? 1.567 35.625 6.207 1 96.81 216 GLU A N 1
ATOM 1653 C CA . GLU A 1 216 ? 1.129 36.719 5.344 1 96.81 216 GLU A CA 1
ATOM 1654 C C . GLU A 1 216 ? -0.314 37.125 5.645 1 96.81 216 GLU A C 1
ATOM 1656 O O . GLU A 1 216 ? -0.717 38.25 5.395 1 96.81 216 GLU A O 1
ATOM 1661 N N . TRP A 1 217 ? -1.075 36.219 6.262 1 97.06 217 TRP A N 1
ATOM 1662 C CA . TRP A 1 217 ? -2.482 36.5 6.535 1 97.06 217 TRP A CA 1
ATOM 1663 C C . TRP A 1 217 ? -2.74 36.562 8.039 1 97.06 217 TRP A C 1
ATOM 1665 O O . TRP A 1 217 ? -3.785 37.062 8.469 1 97.06 217 TRP A O 1
ATOM 1675 N N . THR A 1 218 ? -1.826 36.094 8.852 1 96.25 218 THR A N 1
ATOM 1676 C CA . THR A 1 218 ? -2.131 35.969 10.273 1 96.25 218 THR A CA 1
ATOM 1677 C C . THR A 1 218 ? -1.186 36.844 11.102 1 96.25 218 THR A C 1
ATOM 1679 O O . THR A 1 218 ? -1.428 37.062 12.289 1 96.25 218 THR A O 1
ATOM 1682 N N . GLY A 1 219 ? -0.081 37.312 10.539 1 94.06 219 GLY A N 1
ATOM 1683 C CA . GLY A 1 219 ? 0.903 38.094 11.266 1 94.06 219 GLY A CA 1
ATOM 1684 C C . GLY A 1 219 ? 1.714 37.281 12.25 1 94.06 219 GLY A C 1
ATOM 1685 O O . GLY A 1 219 ? 2.119 37.781 13.297 1 94.06 219 GLY A O 1
ATOM 1686 N N . GLY A 1 220 ? 1.776 36.031 12.031 1 92.69 220 GLY A N 1
ATOM 1687 C CA . GLY A 1 220 ? 2.639 35.188 12.844 1 92.69 220 GLY A CA 1
ATOM 1688 C C . GLY A 1 220 ? 1.907 34.531 13.992 1 92.69 220 GLY A C 1
ATOM 1689 O O . GLY A 1 220 ? 2.533 33.938 14.875 1 92.69 220 GLY A O 1
ATOM 1690 N N . ARG A 1 221 ? 0.622 34.406 14.047 1 90.56 221 ARG A N 1
ATOM 1691 C CA . ARG A 1 221 ? -0.177 33.938 15.164 1 90.56 221 ARG A CA 1
ATOM 1692 C C . ARG A 1 221 ? -0.229 32.406 15.172 1 90.56 221 ARG A C 1
ATOM 1694 O O . ARG A 1 221 ? -0.447 31.797 16.219 1 90.56 221 ARG A O 1
ATOM 1701 N N . ILE A 1 222 ? -0.022 31.891 14.055 1 95.31 222 ILE A N 1
ATOM 1702 C CA . ILE A 1 222 ? -0.17 30.438 13.953 1 95.31 222 ILE A CA 1
ATOM 1703 C C . ILE A 1 222 ? 1.091 29.75 14.469 1 95.31 222 ILE A C 1
ATOM 1705 O O . ILE A 1 222 ? 2.203 30.094 14.062 1 95.31 222 ILE A O 1
ATOM 1709 N N . ARG A 1 223 ? 0.897 28.812 15.414 1 96.56 223 ARG A N 1
ATOM 1710 C CA . ARG A 1 223 ? 1.979 27.969 15.906 1 96.56 223 ARG A CA 1
ATOM 1711 C C . ARG A 1 223 ? 1.944 26.594 15.25 1 96.56 223 ARG A C 1
ATOM 1713 O O . ARG A 1 223 ? 0.879 25.984 15.125 1 96.56 223 ARG A O 1
ATOM 1720 N N . ARG A 1 224 ? 3.045 26.125 14.867 1 98.12 224 ARG A N 1
ATOM 1721 C CA . ARG A 1 224 ? 3.156 24.938 14.023 1 98.12 224 ARG A CA 1
ATOM 1722 C C . ARG A 1 224 ? 2.559 23.719 14.711 1 98.12 224 ARG A C 1
ATOM 1724 O O . ARG A 1 224 ? 1.696 23.031 14.148 1 98.12 224 ARG A O 1
ATOM 1731 N N . VAL A 1 225 ? 2.975 23.453 15.938 1 98.25 225 VAL A N 1
ATOM 1732 C CA . VAL A 1 225 ? 2.543 22.234 16.625 1 98.25 225 VAL A CA 1
ATOM 1733 C C . VAL A 1 225 ? 1.059 22.344 16.969 1 98.25 225 VAL A C 1
ATOM 1735 O O . VAL A 1 225 ? 0.32 21.359 16.859 1 98.25 225 VAL A O 1
ATOM 1738 N N . GLU A 1 226 ? 0.621 23.516 17.391 1 97.38 226 GLU A N 1
ATOM 1739 C CA . GLU A 1 226 ? -0.797 23.703 17.688 1 97.38 226 GLU A CA 1
ATOM 1740 C C . GLU A 1 226 ? -1.654 23.422 16.453 1 97.38 226 GLU A C 1
ATOM 1742 O O . GLU A 1 226 ? -2.689 22.766 16.547 1 97.38 226 GLU A O 1
ATOM 1747 N N . LEU A 1 227 ? -1.21 23.969 15.328 1 98.5 227 LEU A N 1
ATOM 1748 C CA . LEU A 1 227 ? -1.915 23.734 14.078 1 98.5 227 LEU A CA 1
ATOM 1749 C C . LEU A 1 227 ? -1.974 22.234 13.766 1 98.5 227 LEU A C 1
ATOM 1751 O O . LEU A 1 227 ? -3.047 21.703 13.492 1 98.5 227 LEU A O 1
ATOM 1755 N N . LEU A 1 228 ? -0.843 21.594 13.852 1 98.5 228 LEU A N 1
ATOM 1756 C CA . LEU A 1 228 ? -0.75 20.172 13.516 1 98.5 228 LEU A CA 1
ATOM 1757 C C . LEU A 1 228 ? -1.625 19.328 14.438 1 98.5 228 LEU A C 1
ATOM 1759 O O . LEU A 1 228 ? -2.326 18.422 13.977 1 98.5 228 LEU A O 1
ATOM 1763 N N . GLU A 1 229 ? -1.597 19.625 15.719 1 98.38 229 GLU A N 1
ATOM 1764 C CA . GLU A 1 229 ? -2.373 18.844 16.688 1 98.38 229 GLU A CA 1
ATOM 1765 C C . GLU A 1 229 ? -3.871 19.016 16.438 1 98.38 229 GLU A C 1
ATOM 1767 O O . GLU A 1 229 ? -4.633 18.047 16.562 1 98.38 229 GLU A O 1
ATOM 1772 N N . GLU A 1 230 ? -4.25 20.234 16.125 1 98.44 230 GLU A N 1
ATOM 1773 C CA . GLU A 1 230 ? -5.664 20.453 15.836 1 98.44 230 GLU A CA 1
ATOM 1774 C C . GLU A 1 230 ? -6.094 19.719 14.578 1 98.44 230 GLU A C 1
ATOM 1776 O O . GLU A 1 230 ? -7.191 19.156 14.523 1 98.44 230 GLU A O 1
ATOM 1781 N N . VAL A 1 231 ? -5.27 19.734 13.594 1 98.69 231 VAL A N 1
ATOM 1782 C CA . VAL A 1 231 ? -5.547 19.031 12.352 1 98.69 231 VAL A CA 1
ATOM 1783 C C . VAL A 1 231 ? -5.684 17.531 12.625 1 98.69 231 VAL A C 1
ATOM 1785 O O . VAL A 1 231 ? -6.629 16.891 12.164 1 98.69 231 VAL A O 1
ATOM 1788 N N . ILE A 1 232 ? -4.758 16.984 13.406 1 98.44 232 ILE A N 1
ATOM 1789 C CA . ILE A 1 232 ? -4.742 15.547 13.703 1 98.44 232 ILE A CA 1
ATOM 1790 C C . ILE A 1 232 ? -6.008 15.172 14.469 1 98.44 232 ILE A C 1
ATOM 1792 O O . ILE A 1 232 ? -6.637 14.156 14.18 1 98.44 232 ILE A O 1
ATOM 1796 N N . ALA A 1 233 ? -6.371 15.992 15.438 1 98.25 233 ALA A N 1
ATOM 1797 C CA . ALA A 1 233 ? -7.578 15.734 16.219 1 98.25 233 ALA A CA 1
ATOM 1798 C C . ALA A 1 233 ? -8.82 15.734 15.336 1 98.25 233 ALA A C 1
ATOM 1800 O O . ALA A 1 233 ? -9.688 14.867 15.477 1 98.25 233 ALA A O 1
ATOM 1801 N N . ARG A 1 234 ? -8.883 16.672 14.484 1 98.19 234 ARG A N 1
ATOM 1802 C CA . ARG A 1 234 ? -10.023 16.766 13.594 1 98.19 234 ARG A CA 1
ATOM 1803 C C . ARG A 1 234 ? -10.062 15.602 12.617 1 98.19 234 ARG A C 1
ATOM 1805 O O . ARG A 1 234 ? -11.133 15.062 12.32 1 98.19 234 ARG A O 1
ATOM 1812 N N . MET A 1 235 ? -8.961 15.258 12.125 1 97 235 MET A N 1
ATOM 1813 C CA . MET A 1 235 ? -8.867 14.102 11.242 1 97 235 MET A CA 1
ATOM 1814 C C . MET A 1 235 ? -9.391 12.844 11.93 1 97 235 MET A C 1
ATOM 1816 O O . MET A 1 235 ? -10.133 12.062 11.32 1 97 235 MET A O 1
ATOM 1820 N N . ARG A 1 236 ? -8.93 12.656 13.109 1 96.81 236 ARG A N 1
ATOM 1821 C CA . ARG A 1 236 ? -9.359 11.484 13.867 1 96.81 236 ARG A CA 1
ATOM 1822 C C . ARG A 1 236 ? -10.875 11.406 13.953 1 96.81 236 ARG A C 1
ATOM 1824 O O . ARG A 1 236 ? -11.461 10.336 13.75 1 96.81 236 ARG A O 1
ATOM 1831 N N . LEU A 1 237 ? -11.438 12.516 14.203 1 96.75 237 LEU A N 1
ATOM 1832 C CA . LEU A 1 237 ? -12.898 12.578 14.297 1 96.75 237 LEU A CA 1
ATOM 1833 C C . LEU A 1 237 ? -13.547 12.266 12.953 1 96.75 237 LEU A C 1
ATOM 1835 O O . LEU A 1 237 ? -14.484 11.469 12.883 1 96.75 237 LEU A O 1
ATOM 1839 N N . MET A 1 238 ? -13.055 12.867 11.922 1 96.5 238 MET A N 1
ATOM 1840 C CA . MET A 1 238 ? -13.625 12.695 10.594 1 96.5 238 MET A CA 1
ATOM 1841 C C . MET A 1 238 ? -13.516 11.25 10.133 1 96.5 238 MET A C 1
ATOM 1843 O O . MET A 1 238 ? -14.461 10.695 9.578 1 96.5 238 MET A O 1
ATOM 1847 N N . LEU A 1 239 ? -12.391 10.68 10.359 1 94.88 239 LEU A N 1
ATOM 1848 C CA . LEU A 1 239 ? -12.172 9.305 9.922 1 94.88 239 LEU A CA 1
ATOM 1849 C C . LEU A 1 239 ? -13.086 8.344 10.672 1 94.88 239 LEU A C 1
ATOM 1851 O O . LEU A 1 239 ? -13.523 7.332 10.109 1 94.88 239 LEU A O 1
ATOM 1855 N N . GLY A 1 240 ? -13.375 8.641 11.875 1 94.25 240 GLY A N 1
ATOM 1856 C CA . GLY A 1 240 ? -14.289 7.832 12.672 1 94.25 240 GLY A CA 1
ATOM 1857 C C . GLY A 1 240 ? -15.727 7.93 12.203 1 94.25 240 GLY A C 1
ATOM 1858 O O . GLY A 1 240 ? -16.516 7 12.406 1 94.25 240 GLY A O 1
ATOM 1859 N N . GLU A 1 241 ? -16.062 9.023 11.578 1 95.19 241 GLU A N 1
ATOM 1860 C CA . GLU A 1 241 ? -17.453 9.273 11.164 1 95.19 241 GLU A CA 1
ATOM 1861 C C . GLU A 1 241 ? -17.734 8.672 9.789 1 95.19 241 GLU A C 1
ATOM 1863 O O . GLU A 1 241 ? -18.891 8.469 9.422 1 95.19 241 GLU A O 1
ATOM 1868 N N . GLY A 1 242 ? -16.719 8.508 9 1 92.31 242 GLY A N 1
ATOM 1869 C CA . GLY A 1 242 ? -16.906 7.754 7.777 1 92.31 242 GLY A CA 1
ATOM 1870 C C . GLY A 1 242 ? -16.797 8.609 6.527 1 92.31 242 GLY A C 1
ATOM 1871 O O . GLY A 1 242 ? -16.594 9.82 6.609 1 92.31 242 GLY A O 1
ATOM 1872 N N . PRO A 1 243 ? -16.953 8.008 5.379 1 94.19 243 PRO A N 1
ATOM 1873 C CA . PRO A 1 243 ? -16.641 8.641 4.094 1 94.19 243 PRO A CA 1
ATOM 1874 C C . PRO A 1 243 ? -17.609 9.781 3.754 1 94.19 243 PRO A C 1
ATOM 1876 O O . PRO A 1 243 ? -17.203 10.773 3.135 1 94.19 243 PRO A O 1
ATOM 1879 N N . GLN A 1 244 ? -18.812 9.648 4.168 1 95.81 244 GLN A N 1
ATOM 1880 C CA . GLN A 1 244 ? -19.781 10.68 3.834 1 95.81 244 GLN A CA 1
ATOM 1881 C C . GLN A 1 244 ? -19.453 12.008 4.512 1 95.81 244 GLN A C 1
ATOM 1883 O O . GLN A 1 244 ? -19.578 13.07 3.902 1 95.81 244 GLN A O 1
ATOM 1888 N N . VAL A 1 245 ? -19 11.875 5.699 1 97.25 245 VAL A N 1
ATOM 1889 C CA . VAL A 1 245 ? -18.641 13.062 6.461 1 97.25 245 VAL A CA 1
ATOM 1890 C C . VAL A 1 245 ? -17.391 13.695 5.879 1 97.25 245 VAL A C 1
ATOM 1892 O O . VAL A 1 245 ? -17.328 14.914 5.688 1 97.25 245 VAL A O 1
ATOM 1895 N N . VAL A 1 246 ? -16.453 12.898 5.57 1 97.56 246 VAL A N 1
ATOM 1896 C CA . VAL A 1 246 ? -15.203 13.398 4.992 1 97.56 246 VAL A CA 1
ATOM 1897 C C . VAL A 1 246 ? -15.492 14.102 3.672 1 97.56 246 VAL A C 1
ATOM 1899 O O . VAL A 1 246 ? -15.016 15.219 3.439 1 97.56 246 VAL A O 1
ATOM 1902 N N . ARG A 1 247 ? -16.297 13.492 2.875 1 97.25 247 ARG A N 1
ATOM 1903 C CA . ARG A 1 247 ? -16.641 14.062 1.573 1 97.25 247 ARG A CA 1
ATOM 1904 C C . ARG A 1 247 ? -17.344 15.398 1.729 1 97.25 247 ARG A C 1
ATOM 1906 O O . ARG A 1 247 ? -17.016 16.375 1.049 1 97.25 247 ARG A O 1
ATOM 1913 N N . ALA A 1 248 ? -18.297 15.438 2.598 1 97.75 248 ALA A N 1
ATOM 1914 C CA . ALA A 1 248 ? -19.078 16.656 2.799 1 97.75 248 ALA A CA 1
ATOM 1915 C C . ALA A 1 248 ? -18.219 17.797 3.291 1 97.75 248 ALA A C 1
ATOM 1917 O O . ALA A 1 248 ? -18.344 18.938 2.818 1 97.75 248 ALA A O 1
ATOM 1918 N N . ARG A 1 249 ? -17.406 17.5 4.203 1 98 249 ARG A N 1
ATOM 1919 C CA . ARG A 1 249 ? -16.547 18.531 4.781 1 98 249 ARG A CA 1
ATOM 1920 C C . ARG A 1 249 ? -15.516 19.016 3.771 1 98 249 ARG A C 1
ATOM 1922 O O . ARG A 1 249 ? -15.234 20.219 3.689 1 98 249 ARG A O 1
ATOM 1929 N N . TRP A 1 250 ? -14.969 18.109 3.037 1 98 250 TRP A N 1
ATOM 1930 C CA . TRP A 1 250 ? -14.039 18.484 1.98 1 98 250 TRP A CA 1
ATOM 1931 C C . TRP A 1 250 ? -14.711 19.375 0.944 1 98 250 TRP A C 1
ATOM 1933 O O . TRP A 1 250 ? -14.172 20.406 0.563 1 98 250 TRP A O 1
ATOM 1943 N N . ARG A 1 251 ? -15.875 19.016 0.554 1 97.81 251 ARG A N 1
ATOM 1944 C CA . ARG A 1 251 ? -16.641 19.75 -0.444 1 97.81 251 ARG A CA 1
ATOM 1945 C C . ARG A 1 251 ? -16.906 21.172 0.012 1 97.81 251 ARG A C 1
ATOM 1947 O O . ARG A 1 251 ? -16.859 22.109 -0.792 1 97.81 251 ARG A O 1
ATOM 1954 N N . ARG A 1 252 ? -17.156 21.297 1.224 1 97.5 252 ARG A N 1
ATOM 1955 C CA . ARG A 1 252 ? -17.531 22.594 1.787 1 97.5 252 ARG A CA 1
ATOM 1956 C C . ARG A 1 252 ? -16.375 23.594 1.704 1 97.5 252 ARG A C 1
ATOM 1958 O O . ARG A 1 252 ? -16.594 24.797 1.586 1 97.5 252 ARG A O 1
ATOM 1965 N N . VAL A 1 253 ? -15.188 23.078 1.677 1 98 253 VAL A N 1
ATOM 1966 C CA . VAL A 1 253 ? -14.047 23.984 1.747 1 98 253 VAL A CA 1
ATOM 1967 C C . VAL A 1 253 ? -13.281 23.969 0.427 1 98 253 VAL A C 1
ATOM 1969 O O . VAL A 1 253 ? -12.203 24.547 0.315 1 98 253 VAL A O 1
ATOM 1972 N N . CYS A 1 254 ? -13.828 23.344 -0.553 1 98 254 CYS A N 1
ATOM 1973 C CA . CYS A 1 254 ? -13.188 23.328 -1.865 1 98 254 CYS A CA 1
ATOM 1974 C C . CYS A 1 254 ? -13.391 24.656 -2.596 1 98 254 CYS A C 1
ATOM 1976 O O . CYS A 1 254 ? -14.477 25.219 -2.553 1 98 254 CYS A O 1
ATOM 1978 N N . GLY A 1 255 ? -12.312 25.094 -3.256 1 97.31 255 GLY A N 1
ATOM 1979 C CA . GLY A 1 255 ? -12.367 26.375 -3.941 1 97.31 255 GLY A CA 1
ATOM 1980 C C . GLY A 1 255 ? -12.469 26.234 -5.449 1 97.31 255 GLY A C 1
ATOM 1981 O O . GLY A 1 255 ? -12.289 27.219 -6.176 1 97.31 255 GLY A O 1
ATOM 1982 N N . LEU A 1 256 ? -12.773 25.109 -5.938 1 97 256 LEU A N 1
ATOM 1983 C CA . LEU A 1 256 ? -12.711 24.859 -7.375 1 97 256 LEU A CA 1
ATOM 1984 C C . LEU A 1 256 ? -14.094 24.938 -8.008 1 97 256 LEU A C 1
ATOM 1986 O O . LEU A 1 256 ? -14.219 25 -9.234 1 97 256 LEU A O 1
ATOM 1990 N N . TRP A 1 257 ? -15.188 24.984 -7.18 1 96.81 257 TRP A N 1
ATOM 1991 C CA . TRP A 1 257 ? -16.531 24.828 -7.715 1 96.81 257 TRP A CA 1
ATOM 1992 C C . TRP A 1 257 ? -16.859 25.969 -8.688 1 96.81 257 TRP A C 1
ATOM 1994 O O . TRP A 1 257 ? -16.672 27.141 -8.367 1 96.81 257 TRP A O 1
ATOM 2004 N N . GLY A 1 258 ? -17.312 25.547 -9.852 1 96.44 258 GLY A N 1
ATOM 2005 C CA . GLY A 1 258 ? -17.734 26.5 -10.859 1 96.44 258 GLY A CA 1
ATOM 2006 C C . GLY A 1 258 ? -16.594 27.047 -11.688 1 96.44 258 GLY A C 1
ATOM 2007 O O . GLY A 1 258 ? -16.812 27.766 -12.664 1 96.44 258 GLY A O 1
ATOM 2008 N N . LYS A 1 259 ? -15.445 26.734 -11.344 1 97 259 LYS A N 1
ATOM 2009 C CA . LYS A 1 259 ? -14.289 27.219 -12.086 1 97 259 LYS A CA 1
ATOM 2010 C C . LYS A 1 259 ? -13.953 26.281 -13.25 1 97 259 LYS A C 1
ATOM 2012 O O . LYS A 1 259 ? -14.203 25.078 -13.188 1 97 259 LYS A O 1
ATOM 2017 N N . ARG A 1 260 ? -13.414 26.891 -14.344 1 97.38 260 ARG A N 1
ATOM 2018 C CA . ARG A 1 260 ? -12.891 26.094 -15.445 1 97.38 260 ARG A CA 1
ATOM 2019 C C . ARG A 1 260 ? -11.555 25.469 -15.078 1 97.38 260 ARG A C 1
ATOM 2021 O O . ARG A 1 260 ? -10.633 26.156 -14.648 1 97.38 260 ARG A O 1
ATOM 2028 N N . VAL A 1 261 ? -11.484 24.094 -15.203 1 97.31 261 VAL A N 1
ATOM 2029 C CA . VAL A 1 261 ? -10.273 23.391 -14.812 1 97.31 261 VAL A CA 1
ATOM 2030 C C . VAL A 1 261 ? -9.797 22.5 -15.953 1 97.31 261 VAL A C 1
ATOM 2032 O O . VAL A 1 261 ? -10.57 22.172 -16.859 1 97.31 261 VAL A O 1
ATOM 2035 N N . VAL A 1 262 ? -8.562 22.219 -15.984 1 96.75 262 VAL A N 1
ATOM 2036 C CA . VAL A 1 262 ? -7.91 21.219 -16.828 1 96.75 262 VAL A CA 1
ATOM 2037 C C . VAL A 1 262 ? -7.234 20.172 -15.953 1 96.75 262 VAL A C 1
ATOM 2039 O O . VAL A 1 262 ? -6.441 20.5 -15.07 1 96.75 262 VAL A O 1
ATOM 2042 N N . VAL A 1 263 ? -7.656 18.922 -16.156 1 94.75 263 VAL A N 1
ATOM 2043 C CA . VAL A 1 263 ? -7.012 17.828 -15.43 1 94.75 263 VAL A CA 1
ATOM 2044 C C . VAL A 1 263 ? -6.219 16.969 -16.406 1 94.75 263 VAL A C 1
ATOM 2046 O O . VAL A 1 263 ? -6.77 16.453 -17.391 1 94.75 263 VAL A O 1
ATOM 2049 N N . GLU A 1 264 ? -4.977 16.797 -16.094 1 91.69 264 GLU A N 1
ATOM 2050 C CA . GLU A 1 264 ? -4.09 15.984 -16.922 1 91.69 264 GLU A CA 1
ATOM 2051 C C . GLU A 1 264 ? -3.621 14.742 -16.172 1 91.69 264 GLU A C 1
ATOM 2053 O O . GLU A 1 264 ? -3.18 14.828 -15.023 1 91.69 264 GLU A O 1
ATOM 2058 N N . GLU A 1 265 ? -3.904 13.578 -16.859 1 80.88 265 GLU A N 1
ATOM 2059 C CA . GLU A 1 265 ? -3.393 12.328 -16.297 1 80.88 265 GLU A CA 1
ATOM 2060 C C . GLU A 1 265 ? -2.82 11.438 -17.406 1 80.88 265 GLU A C 1
ATOM 2062 O O . GLU A 1 265 ? -3.553 10.977 -18.281 1 80.88 265 GLU A O 1
ATOM 2067 N N . HIS A 1 266 ? -1.591 11.039 -17.297 1 74.69 266 HIS A N 1
ATOM 2068 C CA . HIS A 1 266 ? -0.927 10.117 -18.203 1 74.69 266 HIS A CA 1
ATOM 2069 C C . HIS A 1 266 ? -1.287 10.406 -19.656 1 74.69 266 HIS A C 1
ATOM 2071 O O . HIS A 1 266 ? -1.683 9.508 -20.406 1 74.69 266 HIS A O 1
ATOM 2077 N N . GLY A 1 267 ? -1.266 11.625 -20.031 1 78.69 267 GLY A N 1
ATOM 2078 C CA . GLY A 1 267 ? -1.46 12.031 -21.422 1 78.69 267 GLY A CA 1
ATOM 2079 C C . GLY A 1 267 ? -2.906 12.352 -21.75 1 78.69 267 GLY A C 1
ATOM 2080 O O . GLY A 1 267 ? -3.197 12.922 -22.797 1 78.69 267 GLY A O 1
ATOM 2081 N N . LYS A 1 268 ? -3.84 11.945 -20.922 1 85.69 268 LYS A N 1
ATOM 2082 C CA . LYS A 1 268 ? -5.246 12.281 -21.109 1 85.69 268 LYS A CA 1
ATOM 2083 C C . LYS A 1 268 ? -5.59 13.609 -20.438 1 85.69 268 LYS A C 1
ATOM 2085 O O . LYS A 1 268 ? -5.09 13.914 -19.344 1 85.69 268 LYS A O 1
ATOM 2090 N N . VAL A 1 269 ? -6.332 14.43 -21.234 1 93.62 269 VAL A N 1
ATOM 2091 C CA . VAL A 1 269 ? -6.684 15.758 -20.734 1 93.62 269 VAL A CA 1
ATOM 2092 C C . VAL A 1 269 ? -8.203 15.898 -20.672 1 93.62 269 VAL A C 1
ATOM 2094 O O . VAL A 1 269 ? -8.906 15.586 -21.625 1 93.62 269 VAL A O 1
ATOM 2097 N N . VAL A 1 270 ? -8.695 16.297 -19.547 1 94.69 270 VAL A N 1
ATOM 2098 C CA . VAL A 1 270 ? -10.109 16.609 -19.375 1 94.69 270 VAL A CA 1
ATOM 2099 C C . VAL A 1 270 ? -10.273 18.094 -19.047 1 94.69 270 VAL A C 1
ATOM 2101 O O . VAL A 1 270 ? -9.641 18.609 -18.141 1 94.69 270 VAL A O 1
ATOM 2104 N N . ARG A 1 271 ? -11.047 18.734 -19.875 1 96.31 271 ARG A N 1
ATOM 2105 C CA . ARG A 1 271 ? -11.336 20.156 -19.672 1 96.31 271 ARG A CA 1
ATOM 2106 C C . ARG A 1 271 ? -12.812 20.375 -19.375 1 96.31 271 ARG A C 1
ATOM 2108 O O . ARG A 1 271 ? -13.68 19.734 -19.969 1 96.31 271 ARG A O 1
ATOM 2115 N N . GLY A 1 272 ? -13.062 21.266 -18.469 1 97.12 272 GLY A N 1
ATOM 2116 C CA . GLY A 1 272 ? -14.445 21.594 -18.156 1 97.12 272 GLY A CA 1
ATOM 2117 C C . GLY A 1 272 ? -14.594 22.359 -16.844 1 97.12 272 GLY A C 1
ATOM 2118 O O . GLY A 1 272 ? -13.664 23.047 -16.422 1 97.12 272 GLY A O 1
ATOM 2119 N N . VAL A 1 273 ? -15.797 22.328 -16.312 1 97.88 273 VAL A N 1
ATOM 2120 C CA . VAL A 1 273 ? -16.094 23.047 -15.078 1 97.88 273 VAL A CA 1
ATOM 2121 C C . VAL A 1 273 ? -16.141 22.078 -13.898 1 97.88 273 VAL A C 1
ATOM 2123 O O . VAL A 1 273 ? -16.797 21.047 -13.961 1 97.88 273 VAL A O 1
ATOM 2126 N N . ALA A 1 274 ? -15.352 22.406 -12.812 1 97.69 274 ALA A N 1
ATOM 2127 C CA . ALA A 1 274 ? -15.391 21.578 -11.609 1 97.69 274 ALA A CA 1
ATOM 2128 C C . ALA A 1 274 ? -16.75 21.656 -10.938 1 97.69 274 ALA A C 1
ATOM 2130 O O . ALA A 1 274 ? -17.234 22.75 -10.609 1 97.69 274 ALA A O 1
ATOM 2131 N N . GLU A 1 275 ? -17.281 20.484 -10.656 1 96.88 275 GLU A N 1
ATOM 2132 C CA . GLU A 1 275 ? -18.672 20.484 -10.18 1 96.88 275 GLU A CA 1
ATOM 2133 C C . GLU A 1 275 ? -18.781 19.844 -8.797 1 96.88 275 GLU A C 1
ATOM 2135 O O . GLU A 1 275 ? -19.594 20.266 -7.977 1 96.88 275 GLU A O 1
ATOM 2140 N N . ASP A 1 276 ? -18.047 18.797 -8.656 1 95.94 276 ASP A N 1
ATOM 2141 C CA . ASP A 1 276 ? -18.219 18.047 -7.41 1 95.94 276 ASP A CA 1
ATOM 2142 C C . ASP A 1 276 ? -17.109 17.016 -7.23 1 95.94 276 ASP A C 1
ATOM 2144 O O . ASP A 1 276 ? -16.188 16.938 -8.055 1 95.94 276 ASP A O 1
ATOM 2148 N N . ILE A 1 277 ? -17.156 16.391 -6.051 1 95.19 277 ILE A N 1
ATOM 2149 C CA . ILE A 1 277 ? -16.328 15.203 -5.867 1 95.19 277 ILE A CA 1
ATOM 2150 C C . ILE A 1 277 ? -17.234 13.969 -5.777 1 95.19 277 ILE A C 1
ATOM 2152 O O . ILE A 1 277 ? -18.328 14.031 -5.207 1 95.19 277 ILE A O 1
ATOM 2156 N N . GLY A 1 278 ? -16.781 12.953 -6.367 1 92.62 278 GLY A N 1
ATOM 2157 C CA . GLY A 1 278 ? -17.5 11.695 -6.34 1 92.62 278 GLY A CA 1
ATOM 2158 C C . GLY A 1 278 ? -17.422 11 -4.992 1 92.62 278 GLY A C 1
ATOM 2159 O O . GLY A 1 278 ? -16.859 11.539 -4.039 1 92.62 278 GLY A O 1
ATOM 2160 N N . ARG A 1 279 ? -18.016 9.766 -4.93 1 88.25 279 ARG A N 1
ATOM 2161 C CA . ARG A 1 279 ? -18.156 9.016 -3.688 1 88.25 279 ARG A CA 1
ATOM 2162 C C . ARG A 1 279 ? -16.812 8.531 -3.182 1 88.25 279 ARG A C 1
ATOM 2164 O O . ARG A 1 279 ? -16.656 8.211 -2 1 88.25 279 ARG A O 1
ATOM 2171 N N . ARG A 1 280 ? -15.867 8.516 -4.035 1 86.44 280 ARG A N 1
ATOM 2172 C CA . ARG A 1 280 ? -14.555 8.023 -3.627 1 86.44 280 ARG A CA 1
ATOM 2173 C C . ARG A 1 280 ? -13.492 9.102 -3.818 1 86.44 280 ARG A C 1
ATOM 2175 O O . ARG A 1 280 ? -12.312 8.789 -4.027 1 86.44 280 ARG A O 1
ATOM 2182 N N . GLY A 1 281 ? -13.93 10.336 -3.898 1 90.75 281 GLY A N 1
ATOM 2183 C CA . GLY A 1 281 ? -12.992 11.445 -3.949 1 90.75 281 GLY A CA 1
ATOM 2184 C C . GLY A 1 281 ? -12.648 11.875 -5.363 1 90.75 281 GLY A C 1
ATOM 2185 O O . GLY A 1 281 ? -11.836 12.781 -5.562 1 90.75 281 GLY A O 1
ATOM 2186 N N . GLU A 1 282 ? -13.258 11.305 -6.355 1 92.44 282 GLU A N 1
ATOM 2187 C CA . GLU A 1 282 ? -13.023 11.688 -7.742 1 92.44 282 GLU A CA 1
ATOM 2188 C C . GLU A 1 282 ? -13.531 13.094 -8.023 1 92.44 282 GLU A C 1
ATOM 2190 O O . GLU A 1 282 ? -14.578 13.5 -7.516 1 92.44 282 GLU A O 1
ATOM 2195 N N . LEU A 1 283 ? -12.75 13.758 -8.805 1 95.38 283 LEU A N 1
ATOM 2196 C CA . LEU A 1 283 ? -13.242 15.062 -9.234 1 95.38 283 LEU A CA 1
ATOM 2197 C C . LEU A 1 283 ? -14.258 14.906 -10.367 1 95.38 283 LEU A C 1
ATOM 2199 O O . LEU A 1 283 ? -14.016 14.172 -11.328 1 95.38 283 LEU A O 1
ATOM 2203 N N . VAL A 1 284 ? -15.367 15.508 -10.242 1 96.94 284 VAL A N 1
ATOM 2204 C CA . VAL A 1 284 ? -16.375 15.508 -11.297 1 96.94 284 VAL A CA 1
ATOM 2205 C C . VAL A 1 284 ? -16.25 16.797 -12.125 1 96.94 284 VAL A C 1
ATOM 2207 O O . VAL A 1 284 ? -16.438 17.891 -11.602 1 96.94 284 VAL A O 1
ATOM 2210 N N . VAL A 1 285 ? -15.922 16.625 -13.391 1 97.25 285 VAL A N 1
ATOM 2211 C CA . VAL A 1 285 ? -15.734 17.75 -14.305 1 97.25 285 VAL A CA 1
ATOM 2212 C C . VAL A 1 285 ? -16.828 17.734 -15.375 1 97.25 285 VAL A C 1
ATOM 2214 O O . VAL A 1 285 ? -16.984 16.734 -16.078 1 97.25 285 VAL A O 1
ATOM 2217 N N . ARG A 1 286 ? -17.562 18.766 -15.469 1 97.5 286 ARG A N 1
ATOM 2218 C CA . ARG A 1 286 ? -18.531 18.922 -16.531 1 97.5 286 ARG A CA 1
ATOM 2219 C C . ARG A 1 286 ? -17.891 19.453 -17.812 1 97.5 286 ARG A C 1
ATOM 2221 O O . ARG A 1 286 ? -17.438 20.609 -17.844 1 97.5 286 ARG A O 1
ATOM 2228 N N . THR A 1 287 ? -17.953 18.609 -18.797 1 96.19 287 THR A N 1
ATOM 2229 C CA . THR A 1 287 ? -17.344 19.016 -20.062 1 96.19 287 THR A CA 1
ATOM 2230 C C . THR A 1 287 ? -18.234 19.984 -20.812 1 96.19 287 THR A C 1
ATOM 2232 O O . THR A 1 287 ? -19.391 20.188 -20.438 1 96.19 287 THR A O 1
ATOM 2235 N N . PRO A 1 288 ? -17.656 20.547 -21.859 1 94 288 PRO A N 1
ATOM 2236 C CA . PRO A 1 288 ? -18.484 21.469 -22.656 1 94 288 PRO A CA 1
ATOM 2237 C C . PRO A 1 288 ? -19.703 20.781 -23.25 1 94 288 PRO A C 1
ATOM 2239 O O . PRO A 1 288 ? -20.719 21.453 -23.5 1 94 288 PRO A O 1
ATOM 2242 N N . GLU A 1 289 ? -19.641 19.484 -23.438 1 95 289 GLU A N 1
ATOM 2243 C CA . GLU A 1 289 ? -20.75 18.734 -24 1 95 289 GLU A CA 1
ATOM 2244 C C . GLU A 1 289 ? -21.797 18.391 -22.953 1 95 289 GLU A C 1
ATOM 2246 O O . GLU A 1 289 ? -22.844 17.812 -23.266 1 95 289 GLU A O 1
ATOM 2251 N N . GLY A 1 290 ? -21.594 18.766 -21.797 1 92.75 290 GLY A N 1
ATOM 2252 C CA . GLY A 1 290 ? -22.578 18.594 -20.734 1 92.75 290 GLY A CA 1
ATOM 2253 C C . GLY A 1 290 ? -22.438 17.281 -19.984 1 92.75 290 GLY A C 1
ATOM 2254 O O . GLY A 1 290 ? -23.219 16.969 -19.094 1 92.75 290 GLY A O 1
ATOM 2255 N N . GLN A 1 291 ? -21.422 16.609 -20.328 1 94.19 291 GLN A N 1
ATOM 2256 C CA . GLN A 1 291 ? -21.203 15.312 -19.703 1 94.19 291 GLN A CA 1
ATOM 2257 C C . GLN A 1 291 ? -20.344 15.453 -18.438 1 94.19 291 GLN A C 1
ATOM 2259 O O . GLN A 1 291 ? -19.375 16.219 -18.438 1 94.19 291 GLN A O 1
ATOM 2264 N N . GLY A 1 292 ? -20.781 14.742 -17.375 1 94.44 292 GLY A N 1
ATOM 2265 C CA . GLY A 1 292 ? -19.969 14.672 -16.172 1 94.44 292 GLY A CA 1
ATOM 2266 C C . GLY A 1 292 ? -18.922 13.562 -16.219 1 94.44 292 GLY A C 1
ATOM 2267 O O . GLY A 1 292 ? -19.266 12.383 -16.281 1 94.44 292 GLY A O 1
ATOM 2268 N N . VAL A 1 293 ? -17.672 14.047 -16.219 1 94.06 293 VAL A N 1
ATOM 2269 C CA . VAL A 1 293 ? -16.562 13.086 -16.25 1 94.06 293 VAL A CA 1
ATOM 2270 C C . VAL A 1 293 ? -15.914 13 -14.875 1 94.06 293 VAL A C 1
ATOM 2272 O O . VAL A 1 293 ? -15.625 14.023 -14.25 1 94.06 293 VAL A O 1
ATOM 2275 N N . ARG A 1 294 ? -15.727 11.742 -14.422 1 91.44 294 ARG A N 1
ATOM 2276 C CA . ARG A 1 294 ? -15.055 11.523 -13.148 1 91.44 294 ARG A CA 1
ATOM 2277 C C . ARG A 1 294 ? -13.57 11.273 -13.344 1 91.44 294 ARG A C 1
ATOM 2279 O O . ARG A 1 294 ? -13.18 10.398 -14.125 1 91.44 294 ARG A O 1
ATOM 2286 N N . VAL A 1 295 ? -12.781 12.094 -12.633 1 90.62 295 VAL A N 1
ATOM 2287 C CA . VAL A 1 295 ? -11.336 11.961 -12.703 1 90.62 295 VAL A CA 1
ATOM 2288 C C . VAL A 1 295 ? -10.805 11.43 -11.367 1 90.62 295 VAL A C 1
ATOM 2290 O O . VAL A 1 295 ? -11.039 12.031 -10.32 1 90.62 295 VAL A O 1
ATOM 2293 N N . VAL A 1 296 ? -10.07 10.344 -11.391 1 84.94 296 VAL A N 1
ATOM 2294 C CA . VAL A 1 296 ? -9.625 9.664 -10.18 1 84.94 296 VAL A CA 1
ATOM 2295 C C . VAL A 1 296 ? -8.273 10.219 -9.734 1 84.94 296 VAL A C 1
ATOM 2297 O O . VAL A 1 296 ? -7.973 10.273 -8.539 1 84.94 296 VAL A O 1
ATOM 2300 N N . THR A 1 297 ? -7.488 10.547 -10.719 1 83 297 THR A N 1
ATOM 2301 C CA . THR A 1 297 ? -6.148 11.055 -10.461 1 83 297 THR A CA 1
ATOM 2302 C C . THR A 1 297 ? -5.738 12.07 -11.523 1 83 297 THR A C 1
ATOM 2304 O O . THR A 1 297 ? -6.434 12.234 -12.531 1 83 297 THR A O 1
ATOM 2307 N N . GLY A 1 298 ? -4.691 12.891 -11.156 1 87.12 298 GLY A N 1
ATOM 2308 C CA . GLY A 1 298 ? -4.172 13.836 -12.133 1 87.12 298 GLY A CA 1
ATOM 2309 C C . GLY A 1 298 ? -3.807 15.18 -11.523 1 87.12 298 GLY A C 1
ATOM 2310 O O . GLY A 1 298 ? -3.914 15.367 -10.312 1 87.12 298 GLY A O 1
ATOM 2311 N N . VAL A 1 299 ? -3.293 15.953 -12.445 1 89.25 299 VAL A N 1
ATOM 2312 C CA . VAL A 1 299 ? -2.949 17.328 -12.07 1 89.25 299 VAL A CA 1
ATOM 2313 C C . VAL A 1 299 ? -4.066 18.266 -12.5 1 89.25 299 VAL A C 1
ATOM 2315 O O . VAL A 1 299 ? -4.379 18.375 -13.688 1 89.25 299 VAL A O 1
ATOM 2318 N N . CYS A 1 300 ? -4.637 18.891 -11.508 1 93.38 300 CYS A N 1
ATOM 2319 C CA . CYS A 1 300 ? -5.746 19.797 -11.758 1 93.38 300 CYS A CA 1
ATOM 2320 C C . CYS A 1 300 ? -5.273 21.25 -11.734 1 93.38 300 CYS A C 1
ATOM 2322 O O . CYS A 1 300 ? -4.691 21.703 -10.742 1 93.38 300 CYS A O 1
ATOM 2324 N N . THR A 1 301 ? -5.48 21.938 -12.812 1 93.62 301 THR A N 1
ATOM 2325 C CA . THR A 1 301 ? -5.137 23.344 -12.914 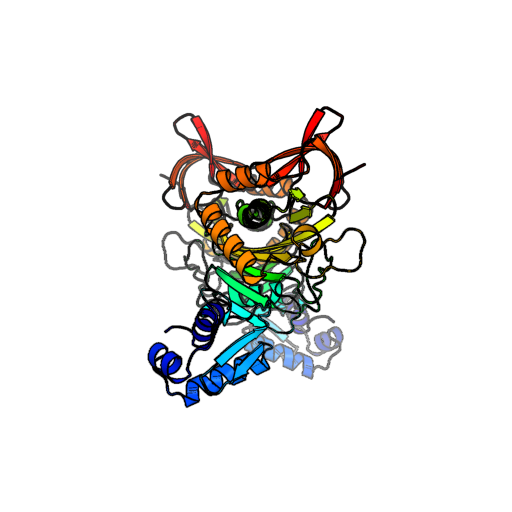1 93.62 301 THR A CA 1
ATOM 2326 C C . THR A 1 301 ? -6.367 24.188 -13.25 1 93.62 301 THR A C 1
ATOM 2328 O O . THR A 1 301 ? -7.211 23.766 -14.039 1 93.62 301 THR A O 1
ATOM 2331 N N . VAL A 1 302 ? -6.465 25.344 -12.594 1 94.19 302 VAL A N 1
ATOM 2332 C CA . VAL A 1 302 ? -7.562 26.266 -12.867 1 94.19 302 VAL A CA 1
ATOM 2333 C C . VAL A 1 302 ? -7.207 27.141 -14.055 1 94.19 302 VAL A C 1
ATOM 2335 O O . VAL A 1 302 ? -6.109 27.703 -14.125 1 94.19 302 VAL A O 1
ATOM 2338 N N . GLU A 1 303 ? -8.133 27.109 -14.961 1 89 303 GLU A N 1
ATOM 2339 C CA . GLU A 1 303 ? -7.941 27.953 -16.125 1 89 303 GLU A CA 1
ATOM 2340 C C . GLU A 1 303 ? -8.5 29.359 -15.891 1 89 303 GLU A C 1
ATOM 2342 O O . GLU A 1 303 ? -9.625 29.5 -15.414 1 89 303 GLU A O 1
ATOM 2347 N N . GLY A 1 304 ? -7.82 30.438 -16.219 1 71.38 304 GLY A N 1
ATOM 2348 C CA . GLY A 1 304 ? -8.227 31.828 -16.172 1 71.38 304 GLY A CA 1
ATOM 2349 C C . GLY A 1 304 ? -7.871 32.5 -14.875 1 71.38 304 GLY A C 1
ATOM 2350 O O . GLY A 1 304 ? -7.504 31.859 -13.898 1 71.38 304 GLY A O 1
ATOM 2351 N N . MET B 1 1 ? 25.094 -13.742 -19.469 1 61.78 1 MET B N 1
ATOM 2352 C CA . MET B 1 1 ? 25.766 -15.031 -19.312 1 61.78 1 MET B CA 1
ATOM 2353 C C . MET B 1 1 ? 24.781 -16.094 -18.844 1 61.78 1 MET B C 1
ATOM 2355 O O . MET B 1 1 ? 23.891 -15.82 -18.031 1 61.78 1 MET B O 1
ATOM 2359 N N . VAL B 1 2 ? 24.812 -17.25 -19.5 1 81.44 2 VAL B N 1
ATOM 2360 C CA . VAL B 1 2 ? 23.875 -18.344 -19.25 1 81.44 2 VAL B CA 1
ATOM 2361 C C . VAL B 1 2 ? 24.188 -18.984 -17.891 1 81.44 2 VAL B C 1
ATOM 2363 O O . VAL B 1 2 ? 25.344 -19.125 -17.516 1 81.44 2 VAL B O 1
ATOM 2366 N N . ASN B 1 3 ? 23.266 -19.203 -17.078 1 91.56 3 ASN B N 1
ATOM 2367 C CA . ASN B 1 3 ? 23.422 -19.891 -15.797 1 91.56 3 ASN B CA 1
ATOM 2368 C C . ASN B 1 3 ? 23.891 -21.328 -15.984 1 91.56 3 ASN B C 1
ATOM 2370 O O . ASN B 1 3 ? 23.219 -22.125 -16.625 1 91.56 3 ASN B O 1
ATOM 2374 N N . PRO B 1 4 ? 25.078 -21.641 -15.516 1 95.31 4 PRO B N 1
ATOM 2375 C CA . PRO B 1 4 ? 25.672 -22.953 -15.789 1 95.31 4 PRO B CA 1
ATOM 2376 C C . PRO B 1 4 ? 24.781 -24.109 -15.336 1 95.31 4 PRO B C 1
ATOM 2378 O O . PRO B 1 4 ? 24.641 -25.109 -16.047 1 95.31 4 PRO B O 1
ATOM 2381 N N . LYS B 1 5 ? 24.203 -24.016 -14.148 1 96.5 5 LYS B N 1
ATOM 2382 C CA . LYS B 1 5 ? 23.344 -25.078 -13.633 1 96.5 5 LYS B CA 1
ATOM 2383 C C . LYS B 1 5 ? 22.125 -25.297 -14.531 1 96.5 5 LYS B C 1
ATOM 2385 O O . LYS B 1 5 ? 21.734 -26.438 -14.797 1 96.5 5 LYS B O 1
ATOM 2390 N N . ARG B 1 6 ? 21.578 -24.219 -14.961 1 95.69 6 ARG B N 1
ATOM 2391 C CA . ARG B 1 6 ? 20.422 -24.312 -15.844 1 95.69 6 ARG B CA 1
ATOM 2392 C C . ARG B 1 6 ? 20.781 -25.016 -17.156 1 95.69 6 ARG B C 1
ATOM 2394 O O . ARG B 1 6 ? 20.047 -25.891 -17.625 1 95.69 6 ARG B O 1
ATOM 2401 N N . LEU B 1 7 ? 21.891 -24.625 -17.781 1 95.56 7 LEU B N 1
ATOM 2402 C CA . LEU B 1 7 ? 22.312 -25.234 -19.031 1 95.56 7 LEU B CA 1
ATOM 2403 C C . LEU B 1 7 ? 22.594 -26.719 -18.859 1 95.56 7 LEU B C 1
ATOM 2405 O O . LEU B 1 7 ? 22.188 -27.531 -19.688 1 95.56 7 LEU B O 1
ATOM 2409 N N . ILE B 1 8 ? 23.297 -27.078 -17.797 1 96.5 8 ILE B N 1
ATOM 2410 C CA . ILE B 1 8 ? 23.609 -28.469 -17.516 1 96.5 8 ILE B CA 1
ATOM 2411 C C . ILE B 1 8 ? 22.328 -29.281 -17.422 1 96.5 8 ILE B C 1
ATOM 2413 O O . ILE B 1 8 ? 22.203 -30.328 -18.062 1 96.5 8 ILE B O 1
ATOM 2417 N N . LEU B 1 9 ? 21.391 -28.781 -16.672 1 96.44 9 LEU B N 1
ATOM 2418 C CA . LEU B 1 9 ? 20.141 -29.5 -16.469 1 96.44 9 LEU B CA 1
ATOM 2419 C C . LEU B 1 9 ? 19.359 -29.609 -17.781 1 96.44 9 LEU B C 1
ATOM 2421 O O . LEU B 1 9 ? 18.75 -30.656 -18.062 1 96.44 9 LEU B O 1
ATOM 2425 N N . THR B 1 10 ? 19.312 -28.531 -18.531 1 95.31 10 THR B N 1
ATOM 2426 C CA . THR B 1 10 ? 18.641 -28.562 -19.828 1 95.31 10 THR B CA 1
ATOM 2427 C C . THR B 1 10 ? 19.188 -29.656 -20.719 1 95.31 10 THR B C 1
ATOM 2429 O O . THR B 1 10 ? 18.438 -30.406 -21.344 1 95.31 10 THR B O 1
ATOM 2432 N N . ARG B 1 11 ? 20.484 -29.828 -20.75 1 95.38 11 ARG B N 1
ATOM 2433 C CA . ARG B 1 11 ? 21.156 -30.828 -21.578 1 95.38 11 ARG B CA 1
ATOM 2434 C C . ARG B 1 11 ? 20.906 -32.219 -21.031 1 95.38 11 ARG B C 1
ATOM 2436 O O . ARG B 1 11 ? 20.641 -33.156 -21.812 1 95.38 11 ARG B O 1
ATOM 2443 N N . LEU B 1 12 ? 20.984 -32.344 -19.734 1 96.25 12 LEU B N 1
ATOM 2444 C CA . LEU B 1 12 ? 20.781 -33.656 -19.141 1 96.25 12 LEU B CA 1
ATOM 2445 C C . LEU B 1 12 ? 19.344 -34.125 -19.328 1 96.25 12 LEU B C 1
ATOM 2447 O O . LEU B 1 12 ? 19.109 -35.312 -19.5 1 96.25 12 LEU B O 1
ATOM 2451 N N . ARG B 1 13 ? 18.438 -33.219 -19.359 1 95.69 13 ARG B N 1
ATOM 2452 C CA . ARG B 1 13 ? 17.031 -33.562 -19.453 1 95.69 13 ARG B CA 1
ATOM 2453 C C . ARG B 1 13 ? 16.656 -33.969 -20.875 1 95.69 13 ARG B C 1
ATOM 2455 O O . ARG B 1 13 ? 15.594 -34.562 -21.109 1 95.69 13 ARG B O 1
ATOM 2462 N N . GLU B 1 14 ? 17.5 -33.656 -21.828 1 93.56 14 GLU B N 1
ATOM 2463 C CA . GLU B 1 14 ? 17.312 -34.125 -23.188 1 93.56 14 GLU B CA 1
ATOM 2464 C C . GLU B 1 14 ? 17.484 -35.625 -23.281 1 93.56 14 GLU B C 1
ATOM 2466 O O . GLU B 1 14 ? 17.062 -36.25 -24.25 1 93.56 14 GLU B O 1
ATOM 2471 N N . GLY B 1 15 ? 18.125 -36.188 -22.281 1 91.19 15 GLY B N 1
ATOM 2472 C CA . GLY B 1 15 ? 18.297 -37.625 -22.219 1 91.19 15 GLY B CA 1
ATOM 2473 C C . GLY B 1 15 ? 19.656 -38.094 -22.703 1 91.19 15 GLY B C 1
ATOM 2474 O O . GLY B 1 15 ? 20.344 -37.375 -23.438 1 91.19 15 GLY B O 1
ATOM 2475 N N . GLY B 1 16 ? 20.047 -39.281 -22.219 1 90.88 16 GLY B N 1
ATOM 2476 C CA . GLY B 1 16 ? 21.312 -39.875 -22.625 1 90.88 16 GLY B CA 1
ATOM 2477 C C . GLY B 1 16 ? 22.484 -39.406 -21.781 1 90.88 16 GLY B C 1
ATOM 2478 O O . GLY B 1 16 ? 22.312 -38.688 -20.797 1 90.88 16 GLY B O 1
ATOM 2479 N N . VAL B 1 17 ? 23.625 -39.938 -22.125 1 94.81 17 VAL B N 1
ATOM 2480 C CA . VAL B 1 17 ? 24.859 -39.594 -21.453 1 94.81 17 VAL B CA 1
ATOM 2481 C C . VAL B 1 17 ? 25.5 -38.375 -22.156 1 94.81 17 VAL B C 1
ATOM 2483 O O . VAL B 1 17 ? 25.641 -38.375 -23.391 1 94.81 17 VAL B O 1
ATOM 2486 N N . ILE B 1 18 ? 25.891 -37.375 -21.406 1 96.12 18 ILE B N 1
ATOM 2487 C CA . ILE B 1 18 ? 26.562 -36.188 -21.953 1 96.12 18 ILE B CA 1
ATOM 2488 C C . ILE B 1 18 ? 27.969 -36.094 -21.375 1 96.12 18 ILE B C 1
ATOM 2490 O O . ILE B 1 18 ? 28.141 -36.156 -20.156 1 96.12 18 ILE B O 1
ATOM 2494 N N . SER B 1 19 ? 28.906 -35.906 -22.219 1 95.62 19 SER B N 1
ATOM 2495 C CA . SER B 1 19 ? 30.281 -35.906 -21.734 1 95.62 19 SER B CA 1
ATOM 2496 C C . SER B 1 19 ? 30.594 -34.594 -21.016 1 95.62 19 SER B C 1
ATOM 2498 O O . SER B 1 19 ? 30.016 -33.531 -21.344 1 95.62 19 SER B O 1
ATOM 2500 N N . GLY B 1 20 ? 31.484 -34.656 -20.078 1 94.94 20 GLY B N 1
ATOM 2501 C CA . GLY B 1 20 ? 31.969 -33.469 -19.422 1 94.94 20 GLY B CA 1
ATOM 2502 C C . GLY B 1 20 ? 32.625 -32.469 -20.375 1 94.94 20 GLY B C 1
ATOM 2503 O O . GLY B 1 20 ? 32.5 -31.266 -20.188 1 94.94 20 GLY B O 1
ATOM 2504 N N . GLN B 1 21 ? 33.25 -33 -21.391 1 95.25 21 GLN B N 1
ATOM 2505 C CA . GLN B 1 21 ? 33.938 -32.188 -22.391 1 95.25 21 GLN B CA 1
ATOM 2506 C C . GLN B 1 21 ? 32.906 -31.359 -23.203 1 95.25 21 GLN B C 1
ATOM 2508 O O . GLN B 1 21 ? 33.156 -30.188 -23.469 1 95.25 21 GLN B O 1
ATOM 2513 N N . GLU B 1 22 ? 31.891 -31.953 -23.578 1 95.81 22 GLU B N 1
ATOM 2514 C CA . GLU B 1 22 ? 30.844 -31.25 -24.328 1 95.81 22 GLU B CA 1
ATOM 2515 C C . GLU B 1 22 ? 30.234 -30.125 -23.516 1 95.81 22 GLU B C 1
ATOM 2517 O O . GLU B 1 22 ? 30.047 -29.016 -24.016 1 95.81 22 GLU B O 1
ATOM 2522 N N . LEU B 1 23 ? 29.906 -30.391 -22.266 1 96.19 23 LEU B N 1
ATOM 2523 C CA . LEU B 1 23 ? 29.359 -29.375 -21.375 1 96.19 23 LEU B CA 1
ATOM 2524 C C . LEU B 1 23 ? 30.344 -28.25 -21.156 1 96.19 23 LEU B C 1
ATOM 2526 O O . LEU B 1 23 ? 29.969 -27.078 -21.141 1 96.19 23 LEU B O 1
ATOM 2530 N N . ALA B 1 24 ? 31.594 -28.578 -20.984 1 96.5 24 ALA B N 1
ATOM 2531 C CA . ALA B 1 24 ? 32.656 -27.594 -20.797 1 96.5 24 ALA B CA 1
ATOM 2532 C C . ALA B 1 24 ? 32.75 -26.641 -22 1 96.5 24 ALA B C 1
ATOM 2534 O O . ALA B 1 24 ? 32.875 -25.438 -21.828 1 96.5 24 ALA B O 1
ATOM 2535 N N . ARG B 1 25 ? 32.688 -27.203 -23.141 1 96.06 25 ARG B N 1
ATOM 2536 C CA . ARG B 1 25 ? 32.75 -26.422 -24.375 1 96.06 25 ARG B CA 1
ATOM 2537 C C . ARG B 1 25 ? 31.547 -25.484 -24.469 1 96.06 25 ARG B C 1
ATOM 2539 O O . ARG B 1 25 ? 31.703 -24.297 -24.797 1 96.06 25 ARG B O 1
ATOM 2546 N N . GLU B 1 26 ? 30.406 -25.969 -24.188 1 95.25 26 GLU B N 1
ATOM 2547 C CA . GLU B 1 26 ? 29.188 -25.188 -24.297 1 95.25 26 GLU B CA 1
ATOM 2548 C C . GLU B 1 26 ? 29.172 -24.047 -23.281 1 95.25 26 GLU B C 1
ATOM 2550 O O . GLU B 1 26 ? 28.672 -22.953 -23.578 1 95.25 26 GLU B O 1
ATOM 2555 N N . LEU B 1 27 ? 29.672 -24.328 -22.094 1 95.12 27 LEU B N 1
ATOM 2556 C CA . LEU B 1 27 ? 29.656 -23.344 -21 1 95.12 27 LEU B CA 1
ATOM 2557 C C . LEU B 1 27 ? 30.859 -22.422 -21.078 1 95.12 27 LEU B C 1
ATOM 2559 O O . LEU B 1 27 ? 30.875 -21.359 -20.438 1 95.12 27 LEU B O 1
ATOM 2563 N N . GLY B 1 28 ? 31.859 -22.812 -21.859 1 95.38 28 GLY B N 1
ATOM 2564 C CA . GLY B 1 28 ? 33.094 -22.047 -21.906 1 95.38 28 GLY B CA 1
ATOM 2565 C C . GLY B 1 28 ? 33.875 -22.094 -20.609 1 95.38 28 GLY B C 1
ATOM 2566 O O . GLY B 1 28 ? 34.438 -21.094 -20.172 1 95.38 28 GLY B O 1
ATOM 2567 N N . VAL B 1 29 ? 33.844 -23.172 -19.922 1 96.25 29 VAL B N 1
ATOM 2568 C CA . VAL B 1 29 ? 34.562 -23.359 -18.672 1 96.25 29 VAL B CA 1
ATOM 2569 C C . VAL B 1 29 ? 35.375 -24.656 -18.719 1 96.25 29 VAL B C 1
ATOM 2571 O O . VAL B 1 29 ? 35.375 -25.359 -19.734 1 96.25 29 VAL B O 1
ATOM 2574 N N . SER B 1 30 ? 36.094 -24.938 -17.734 1 95.94 30 SER B N 1
ATOM 2575 C CA . SER B 1 30 ? 36.906 -26.172 -17.656 1 95.94 30 SER B CA 1
ATOM 2576 C C . SER B 1 30 ? 36.031 -27.359 -17.281 1 95.94 30 SER B C 1
ATOM 2578 O O . SER B 1 30 ? 34.906 -27.188 -16.75 1 95.94 30 SER B O 1
ATOM 2580 N N . ARG B 1 31 ? 36.562 -28.531 -17.562 1 94.81 31 ARG B N 1
ATOM 2581 C CA . ARG B 1 31 ? 35.875 -29.75 -17.141 1 94.81 31 ARG B CA 1
ATOM 2582 C C . ARG B 1 31 ? 35.75 -29.828 -15.617 1 94.81 31 ARG B C 1
ATOM 2584 O O . ARG B 1 31 ? 34.781 -30.328 -15.078 1 94.81 31 ARG B O 1
ATOM 2591 N N . VAL B 1 32 ? 36.688 -29.281 -14.992 1 95.75 32 VAL B N 1
ATOM 2592 C CA . VAL B 1 32 ? 36.688 -29.266 -13.531 1 95.75 32 VAL B CA 1
ATOM 2593 C C . VAL B 1 32 ? 35.531 -28.391 -13.023 1 95.75 32 VAL B C 1
ATOM 2595 O O . VAL B 1 32 ? 34.844 -28.734 -12.055 1 95.75 32 VAL B O 1
ATOM 2598 N N . ALA B 1 33 ? 35.344 -27.266 -13.695 1 96.38 33 ALA B N 1
ATOM 2599 C CA . ALA B 1 33 ? 34.25 -26.375 -13.336 1 96.38 33 ALA B CA 1
ATOM 2600 C C . ALA B 1 33 ? 32.875 -27.047 -13.539 1 96.38 33 ALA B C 1
ATOM 2602 O O . ALA B 1 33 ? 31.969 -26.891 -12.727 1 96.38 33 ALA B O 1
ATOM 2603 N N . VAL B 1 34 ? 32.781 -27.797 -14.648 1 96.75 34 VAL B N 1
ATOM 2604 C CA . VAL B 1 34 ? 31.547 -28.547 -14.922 1 96.75 34 VAL B CA 1
ATOM 2605 C C . VAL B 1 34 ? 31.281 -29.547 -13.797 1 96.75 34 VAL B C 1
ATOM 2607 O O . VAL B 1 34 ? 30.156 -29.641 -13.297 1 96.75 34 VAL B O 1
ATOM 2610 N N . TRP B 1 35 ? 32.281 -30.234 -13.422 1 95.69 35 TRP B N 1
ATOM 2611 C CA . TRP B 1 35 ? 32.188 -31.234 -12.352 1 95.69 35 TRP B CA 1
ATOM 2612 C C . TRP B 1 35 ? 31.703 -30.594 -11.055 1 95.69 35 TRP B C 1
ATOM 2614 O O . TRP B 1 35 ? 30.859 -31.141 -10.359 1 95.69 35 TRP B O 1
ATOM 2624 N N . LYS B 1 36 ? 32.188 -29.453 -10.734 1 97.12 36 LYS B N 1
ATOM 2625 C CA . LYS B 1 36 ? 31.797 -28.75 -9.516 1 97.12 36 LYS B CA 1
ATOM 2626 C C . LYS B 1 36 ? 30.312 -28.375 -9.555 1 97.12 36 LYS B C 1
ATOM 2628 O O . LYS B 1 36 ? 29.609 -28.469 -8.539 1 97.12 36 LYS B O 1
ATOM 2633 N N . HIS B 1 37 ? 29.922 -27.891 -10.711 1 97.19 37 HIS B N 1
ATOM 2634 C CA . HIS B 1 37 ? 28.5 -27.562 -10.859 1 97.19 37 HIS B CA 1
ATOM 2635 C C . HIS B 1 37 ? 27.625 -28.797 -10.711 1 97.19 37 HIS B C 1
ATOM 2637 O O . HIS B 1 37 ? 26.562 -28.734 -10.086 1 97.19 37 HIS B O 1
ATOM 2643 N N . ILE B 1 38 ? 28.047 -29.875 -11.281 1 97.06 38 ILE B N 1
ATOM 2644 C CA . ILE B 1 38 ? 27.297 -31.125 -11.203 1 97.06 38 ILE B CA 1
ATOM 2645 C C . ILE B 1 38 ? 27.25 -31.594 -9.75 1 97.06 38 ILE B C 1
ATOM 2647 O O . ILE B 1 38 ? 26.188 -32.031 -9.273 1 97.06 38 ILE B O 1
ATOM 2651 N N . GLN B 1 39 ? 28.359 -31.531 -9.062 1 96.81 39 GLN B N 1
ATOM 2652 C CA . GLN B 1 39 ? 28.391 -31.906 -7.652 1 96.81 39 GLN B CA 1
ATOM 2653 C C . GLN B 1 39 ? 27.422 -31.062 -6.832 1 96.81 39 GLN B C 1
ATOM 2655 O O . GLN B 1 39 ? 26.734 -31.594 -5.941 1 96.81 39 GLN B O 1
ATOM 2660 N N . SER B 1 40 ? 27.453 -29.812 -7.121 1 97 40 SER B N 1
ATOM 2661 C CA . SER B 1 40 ? 26.531 -28.922 -6.438 1 97 40 SER B CA 1
ATOM 2662 C C . SER B 1 40 ? 25.078 -29.328 -6.68 1 97 40 SER B C 1
ATOM 2664 O O . SER B 1 40 ? 24.25 -29.297 -5.762 1 97 40 SER B O 1
ATOM 2666 N N . LEU B 1 41 ? 24.703 -29.672 -7.895 1 97.5 41 LEU B N 1
ATOM 2667 C CA . LEU B 1 41 ? 23.359 -30.094 -8.25 1 97.5 41 LEU B CA 1
ATOM 2668 C C . LEU B 1 41 ? 23 -31.391 -7.527 1 97.5 41 LEU B C 1
ATOM 2670 O O . LEU B 1 41 ? 21.891 -31.547 -7.035 1 97.5 41 LEU B O 1
ATOM 2674 N N . VAL B 1 42 ? 23.922 -32.312 -7.461 1 96.88 42 VAL B N 1
ATOM 2675 C CA . VAL B 1 42 ? 23.719 -33.562 -6.758 1 96.88 42 VAL B CA 1
ATOM 2676 C C . VAL B 1 42 ? 23.438 -33.281 -5.281 1 96.88 42 VAL B C 1
ATOM 2678 O O . VAL B 1 42 ? 22.516 -33.875 -4.699 1 96.88 42 VAL B O 1
ATOM 2681 N N . GLU B 1 43 ? 24.203 -32.406 -4.746 1 96.5 43 GLU B N 1
ATOM 2682 C CA . GLU B 1 43 ? 24.016 -32.031 -3.346 1 96.5 4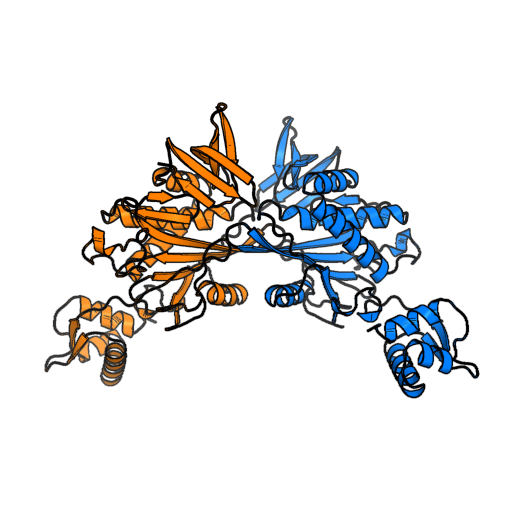3 GLU B CA 1
ATOM 2683 C C . GLU B 1 43 ? 22.641 -31.438 -3.109 1 96.5 43 GLU B C 1
ATOM 2685 O O . GLU B 1 43 ? 22.094 -31.531 -2.006 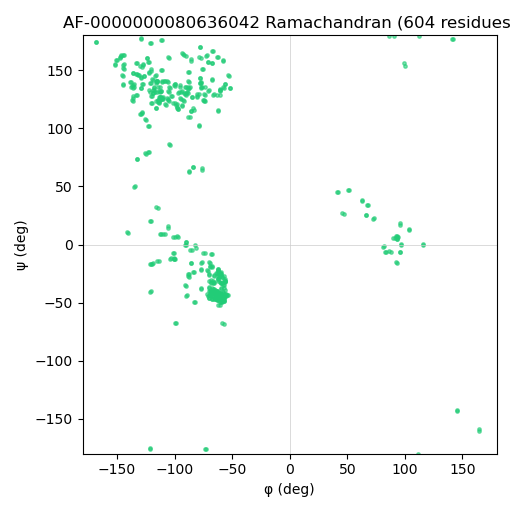1 96.5 43 GLU B O 1
ATOM 2690 N N . ARG B 1 44 ? 22.109 -30.859 -4.137 1 95.94 44 ARG B N 1
ATOM 2691 C CA . ARG B 1 44 ? 20.812 -30.188 -4.035 1 95.94 44 ARG B CA 1
ATOM 2692 C C . ARG B 1 44 ? 19.672 -31.156 -4.344 1 95.94 44 ARG B C 1
ATOM 2694 O O . ARG B 1 44 ? 18.5 -30.75 -4.371 1 95.94 44 ARG B O 1
ATOM 2701 N N . GLY B 1 45 ? 19.984 -32.406 -4.664 1 95.25 45 GLY B N 1
ATOM 2702 C CA . GLY B 1 45 ? 18.953 -33.438 -4.703 1 95.25 45 GLY B CA 1
ATOM 2703 C C . GLY B 1 45 ? 18.734 -34 -6.09 1 95.25 45 GLY B C 1
ATOM 2704 O O . GLY B 1 45 ? 17.906 -34.906 -6.27 1 95.25 45 GLY B O 1
ATOM 2705 N N . TYR B 1 46 ? 19.469 -33.5 -7.078 1 97 46 TYR B N 1
ATOM 2706 C CA . TYR B 1 46 ? 19.328 -34.062 -8.422 1 97 46 TYR B CA 1
ATOM 2707 C C . TYR B 1 46 ? 19.984 -35.438 -8.539 1 97 46 TYR B C 1
ATOM 2709 O O . TYR B 1 46 ? 21.109 -35.625 -8.078 1 97 46 TYR B O 1
ATOM 2717 N N . GLY B 1 47 ? 19.281 -36.344 -9.172 1 96.81 47 GLY B N 1
ATOM 2718 C CA . GLY B 1 47 ? 19.828 -37.688 -9.359 1 96.81 47 GLY B CA 1
ATOM 2719 C C . GLY B 1 47 ? 20.734 -37.812 -10.562 1 96.81 47 GLY B C 1
ATOM 2720 O O . GLY B 1 47 ? 20.453 -38.562 -11.492 1 96.81 47 GLY B O 1
ATOM 2721 N N . ILE B 1 48 ? 21.891 -37.156 -10.531 1 96.81 48 ILE B N 1
ATOM 2722 C CA . ILE B 1 48 ? 22.859 -37.188 -11.617 1 96.81 48 ILE B CA 1
ATOM 2723 C C . ILE B 1 48 ? 23.938 -38.219 -11.312 1 96.81 48 ILE B C 1
ATOM 2725 O O . ILE B 1 48 ? 24.516 -38.219 -10.219 1 96.81 48 ILE B O 1
ATOM 2729 N N . MET B 1 49 ? 24.188 -39.062 -12.281 1 96 49 MET B N 1
ATOM 2730 C CA . MET B 1 49 ? 25.203 -40.094 -12.125 1 96 49 MET B CA 1
ATOM 2731 C C . MET B 1 49 ? 26.359 -39.906 -13.094 1 96 49 MET B C 1
ATOM 2733 O O . MET B 1 49 ? 26.141 -39.5 -14.25 1 96 49 MET B O 1
ATOM 2737 N N . SER B 1 50 ? 27.516 -40.156 -12.609 1 93.94 50 SER B N 1
ATOM 2738 C CA . SER B 1 50 ? 28.719 -40.125 -13.445 1 93.94 50 SER B CA 1
ATOM 2739 C C . SER B 1 50 ? 28.984 -41.531 -14.039 1 93.94 50 SER B C 1
ATOM 2741 O O . SER B 1 50 ? 28.953 -42.531 -13.328 1 93.94 50 SER B O 1
ATOM 2743 N N . THR B 1 51 ? 29.172 -41.531 -15.336 1 91.56 51 THR B N 1
ATOM 2744 C CA . THR B 1 51 ? 29.547 -42.75 -16.031 1 91.56 51 THR B CA 1
ATOM 2745 C C . THR B 1 51 ? 30.875 -42.594 -16.75 1 91.56 51 THR B C 1
ATOM 2747 O O . THR B 1 51 ? 31.453 -41.5 -16.75 1 91.56 51 THR B O 1
ATOM 2750 N N . GLY B 1 52 ? 31.422 -43.688 -17.328 1 90 52 GLY B N 1
ATOM 2751 C CA . GLY B 1 52 ? 32.656 -43.594 -18.094 1 90 52 GLY B CA 1
ATOM 2752 C C . GLY B 1 52 ? 32.562 -42.656 -19.266 1 90 52 GLY B C 1
ATOM 2753 O O . GLY B 1 52 ? 33.562 -42.031 -19.656 1 90 52 GLY B O 1
ATOM 2754 N N . GLY B 1 53 ? 31.344 -42.438 -19.734 1 92.25 53 GLY B N 1
ATOM 2755 C CA . GLY B 1 53 ? 31.141 -41.594 -20.906 1 92.25 53 GLY B CA 1
ATOM 2756 C C . GLY B 1 53 ? 30.672 -40.188 -20.578 1 92.25 53 GLY B C 1
ATOM 2757 O O . GLY B 1 53 ? 30.547 -39.344 -21.469 1 92.25 53 GLY B O 1
ATOM 2758 N N . GLY B 1 54 ? 30.375 -39.969 -19.297 1 96.62 54 GLY B N 1
ATOM 2759 C CA . GLY B 1 54 ? 29.875 -38.656 -18.922 1 96.62 54 GLY B CA 1
ATOM 2760 C C . GLY B 1 54 ? 28.844 -38.688 -17.812 1 96.62 54 GLY B C 1
ATOM 2761 O O . GLY B 1 54 ? 29 -39.438 -16.828 1 96.62 54 GLY B O 1
ATOM 2762 N N . TYR B 1 55 ? 27.906 -37.781 -17.984 1 97.5 55 TYR B N 1
ATOM 2763 C CA . TYR B 1 55 ? 26.906 -37.656 -16.953 1 97.5 55 TYR B CA 1
ATOM 2764 C C . TYR B 1 55 ? 25.516 -38 -17.469 1 97.5 55 TYR B C 1
ATOM 2766 O O . TYR B 1 55 ? 25.203 -37.75 -18.641 1 97.5 55 TYR B O 1
ATOM 2774 N N . VAL B 1 56 ? 24.672 -38.594 -16.609 1 97 56 VAL B N 1
ATOM 2775 C CA . VAL B 1 56 ? 23.281 -38.938 -16.953 1 97 56 VAL B CA 1
ATOM 2776 C C . VAL B 1 56 ? 22.359 -38.531 -15.797 1 97 56 VAL B C 1
ATOM 2778 O O . VAL B 1 56 ? 22.719 -38.688 -14.625 1 97 56 VAL B O 1
ATOM 2781 N N . LEU B 1 57 ? 21.219 -37.969 -16.094 1 96.56 57 LEU B N 1
ATOM 2782 C CA . LEU B 1 57 ? 20.203 -37.688 -15.094 1 96.56 57 LEU B CA 1
ATOM 2783 C C . LEU B 1 57 ? 19.266 -38.875 -14.898 1 96.56 57 LEU B C 1
ATOM 2785 O O . LEU B 1 57 ? 18.406 -39.125 -15.742 1 96.56 57 LEU B O 1
ATOM 2789 N N . GLU B 1 58 ? 19.281 -39.562 -13.852 1 94.31 58 GLU B N 1
ATOM 2790 C CA . GLU B 1 58 ? 18.484 -40.75 -13.578 1 94.31 58 GLU B CA 1
ATOM 2791 C C . GLU B 1 58 ? 17.156 -40.375 -12.922 1 94.31 58 GLU B C 1
ATOM 2793 O O . GLU B 1 58 ? 16.109 -40.969 -13.234 1 94.31 58 GLU B O 1
ATOM 2798 N N . GLU B 1 59 ? 17.188 -39.531 -12.008 1 91.88 59 GLU B N 1
ATOM 2799 C CA . GLU B 1 59 ? 16.016 -39.062 -11.305 1 91.88 59 GLU B CA 1
ATOM 2800 C C . GLU B 1 59 ? 15.953 -37.531 -11.305 1 91.88 59 GLU B C 1
ATOM 2802 O O . GLU B 1 59 ? 16.844 -36.875 -10.766 1 91.88 59 GLU B O 1
ATOM 2807 N N . ASP B 1 60 ? 14.938 -37.125 -12.008 1 91.19 60 ASP B N 1
ATOM 2808 C CA . ASP B 1 60 ? 14.734 -35.688 -12.031 1 91.19 60 ASP B CA 1
ATOM 2809 C C . ASP B 1 60 ? 13.805 -35.219 -10.898 1 91.19 60 ASP B C 1
ATOM 2811 O O . ASP B 1 60 ? 12.914 -35.969 -10.5 1 91.19 60 ASP B O 1
ATOM 2815 N N . GLY B 1 61 ? 14.109 -34.25 -10.07 1 91.38 61 GLY B N 1
ATOM 2816 C CA . GLY B 1 61 ? 13.258 -33.688 -9.031 1 91.38 61 GLY B CA 1
ATOM 2817 C C . GLY B 1 61 ? 12.461 -32.5 -9.492 1 91.38 61 GLY B C 1
ATOM 2818 O O . GLY B 1 61 ? 12.641 -32.031 -10.617 1 91.38 61 GLY B O 1
ATOM 2819 N N . ASP B 1 62 ? 11.445 -32.156 -8.719 1 95.75 62 ASP B N 1
ATOM 2820 C CA . ASP B 1 62 ? 10.664 -30.938 -8.938 1 95.75 62 ASP B CA 1
ATOM 2821 C C . ASP B 1 62 ? 11.023 -29.859 -7.922 1 95.75 62 ASP B C 1
ATOM 2823 O O . ASP B 1 62 ? 10.359 -29.719 -6.895 1 95.75 62 ASP B O 1
ATOM 2827 N N . PHE B 1 63 ? 12.094 -29.125 -8.344 1 95.5 63 PHE B N 1
ATOM 2828 C CA . PHE B 1 63 ? 12.633 -28.141 -7.414 1 95.5 63 PHE B CA 1
ATOM 2829 C C . PHE B 1 63 ? 12.25 -26.734 -7.836 1 95.5 63 PHE B C 1
ATOM 2831 O O . PHE B 1 63 ? 11.93 -26.484 -9.008 1 95.5 63 PHE B O 1
ATOM 2838 N N . VAL B 1 64 ? 12.352 -25.797 -6.855 1 97.31 64 VAL B N 1
ATOM 2839 C CA . VAL B 1 64 ? 12.016 -24.406 -7.145 1 97.31 64 VAL B CA 1
ATOM 2840 C C . VAL B 1 64 ? 13.258 -23.547 -6.992 1 97.31 64 VAL B C 1
ATOM 2842 O O . VAL B 1 64 ? 13.164 -22.375 -6.586 1 97.31 64 VAL B O 1
ATOM 2845 N N . TYR B 1 65 ? 14.391 -24.094 -7.285 1 97.5 65 TYR B N 1
ATOM 2846 C CA . TYR B 1 65 ? 15.641 -23.344 -7.242 1 97.5 65 TYR B CA 1
ATOM 2847 C C . TYR B 1 65 ? 15.68 -22.281 -8.328 1 97.5 65 TYR B C 1
ATOM 2849 O O . TYR B 1 65 ? 15.039 -22.422 -9.375 1 97.5 65 TYR B O 1
ATOM 2857 N N . PRO B 1 66 ? 16.484 -21.25 -8.102 1 97.69 66 PRO B N 1
ATOM 2858 C CA . PRO B 1 66 ? 16.531 -20.156 -9.062 1 97.69 66 PRO B CA 1
ATOM 2859 C C . PRO B 1 66 ? 16.891 -20.609 -10.477 1 97.69 66 PRO B C 1
ATOM 2861 O O . PRO B 1 66 ? 16.297 -20.141 -11.453 1 97.69 66 PRO B O 1
ATOM 2864 N N . TRP B 1 67 ? 17.797 -21.578 -10.602 1 97.06 67 TRP B N 1
ATOM 2865 C CA . TRP B 1 67 ? 18.266 -21.984 -11.914 1 97.06 67 TRP B CA 1
ATOM 2866 C C . TRP B 1 67 ? 17.219 -22.828 -12.641 1 97.06 67 TRP B C 1
ATOM 2868 O O . TRP B 1 67 ? 17.406 -23.188 -13.805 1 97.06 67 TRP B O 1
ATOM 2878 N N . GLU B 1 68 ? 16.156 -23.188 -12 1 97.25 68 GLU B N 1
ATOM 2879 C CA . GLU B 1 68 ? 15.047 -23.875 -12.664 1 97.25 68 GLU B CA 1
ATOM 2880 C C . GLU B 1 68 ? 14.203 -22.891 -13.477 1 97.25 68 GLU B C 1
ATOM 2882 O O . GLU B 1 68 ? 13.453 -23.312 -14.359 1 97.25 68 GLU B O 1
ATOM 2887 N N . PHE B 1 69 ? 14.273 -21.625 -13.156 1 97.44 69 PHE B N 1
ATOM 2888 C CA . PHE B 1 69 ? 13.492 -20.594 -13.828 1 97.44 69 PHE B CA 1
ATOM 2889 C C . PHE B 1 69 ? 14.211 -20.109 -15.078 1 97.44 69 PHE B C 1
ATOM 2891 O O . PHE B 1 69 ? 15.438 -20.219 -15.18 1 97.44 69 PHE B O 1
ATOM 2898 N N . SER B 1 70 ? 13.484 -19.516 -15.992 1 95.69 70 SER B N 1
ATOM 2899 C CA . SER B 1 70 ? 14.047 -19 -17.234 1 95.69 70 SER B CA 1
ATOM 2900 C C . SER B 1 70 ? 14.922 -17.781 -16.969 1 95.69 70 SER B C 1
ATOM 2902 O O . SER B 1 70 ? 15.867 -17.516 -17.719 1 95.69 70 SER B O 1
ATOM 2904 N N . ASN B 1 71 ? 14.562 -17 -15.93 1 95.44 71 ASN B N 1
ATOM 2905 C CA . ASN B 1 71 ? 15.336 -15.844 -15.516 1 95.44 71 ASN B CA 1
ATOM 2906 C C . ASN B 1 71 ? 15.773 -15.945 -14.062 1 95.44 71 ASN B C 1
ATOM 2908 O O . ASN B 1 71 ? 15.258 -15.242 -13.195 1 95.44 71 ASN B O 1
ATOM 2912 N N . PRO B 1 72 ? 16.797 -16.703 -13.898 1 96.56 72 PRO B N 1
ATOM 2913 C CA . PRO B 1 72 ? 17.234 -16.969 -12.523 1 96.56 72 PRO B CA 1
ATOM 2914 C C . PRO B 1 72 ? 17.609 -15.695 -11.766 1 96.56 72 PRO B C 1
ATOM 2916 O O . PRO B 1 72 ? 17.5 -15.648 -10.539 1 96.56 72 PRO B O 1
ATOM 2919 N N . GLU B 1 73 ? 18.016 -14.617 -12.469 1 95.31 73 GLU B N 1
ATOM 2920 C CA . GLU B 1 73 ? 18.469 -13.383 -11.836 1 95.31 73 GLU B CA 1
ATOM 2921 C C . GLU B 1 73 ? 17.312 -12.648 -11.164 1 95.31 73 GLU B C 1
ATOM 2923 O O . GLU B 1 73 ? 17.531 -11.805 -10.289 1 95.31 73 GLU B O 1
ATOM 2928 N N . LEU B 1 74 ? 16.094 -13.008 -11.469 1 97.38 74 LEU B N 1
ATOM 2929 C CA . LEU B 1 74 ? 14.922 -12.352 -10.906 1 97.38 74 LEU B CA 1
ATOM 2930 C C . LEU B 1 74 ? 14.32 -13.188 -9.781 1 97.38 74 LEU B C 1
ATOM 2932 O O . LEU B 1 74 ? 13.258 -12.852 -9.242 1 97.38 74 LEU B O 1
ATOM 2936 N N . VAL B 1 75 ? 15.023 -14.25 -9.445 1 98.19 75 VAL B N 1
ATOM 2937 C CA . VAL B 1 75 ? 14.445 -15.18 -8.484 1 98.19 75 VAL B CA 1
ATOM 2938 C C . VAL B 1 75 ? 15.242 -15.148 -7.184 1 98.19 75 VAL B C 1
ATOM 2940 O O . VAL B 1 75 ? 16.469 -15.281 -7.195 1 98.19 75 VAL B O 1
ATOM 2943 N N . HIS B 1 76 ? 14.547 -14.891 -6.129 1 98.44 76 HIS B N 1
ATOM 2944 C CA . HIS B 1 76 ? 15.07 -15.055 -4.777 1 98.44 76 HIS B CA 1
ATOM 2945 C C . HIS B 1 76 ? 14.469 -16.281 -4.102 1 98.44 76 HIS B C 1
ATOM 2947 O O . HIS B 1 76 ? 13.25 -16.422 -4.027 1 98.44 76 HIS B O 1
ATOM 2953 N N . TRP B 1 77 ? 15.328 -17.156 -3.611 1 98.12 77 TRP B N 1
ATOM 2954 C CA . TRP B 1 77 ? 14.859 -18.422 -3.031 1 98.12 77 TRP B CA 1
ATOM 2955 C C . TRP B 1 77 ? 15.445 -18.625 -1.64 1 98.12 77 TRP B C 1
ATOM 2957 O O . TRP B 1 77 ? 16.625 -18.328 -1.402 1 98.12 77 TRP B O 1
ATOM 2967 N N . GLU B 1 78 ? 14.609 -19.094 -0.777 1 97.31 78 GLU B N 1
ATOM 2968 C CA . GLU B 1 78 ? 15.016 -19.516 0.556 1 97.31 78 GLU B CA 1
ATOM 2969 C C . GLU B 1 78 ? 14.492 -20.922 0.87 1 97.31 78 GLU B C 1
ATOM 2971 O O . GLU B 1 78 ? 13.383 -21.266 0.477 1 97.31 78 GLU B O 1
ATOM 2976 N N . GLU B 1 79 ? 15.312 -21.688 1.582 1 96.5 79 GLU B N 1
ATOM 2977 C CA . GLU B 1 79 ? 14.82 -22.984 2.016 1 96.5 79 GLU B CA 1
ATOM 2978 C C . GLU B 1 79 ? 13.656 -22.844 2.986 1 96.5 79 GLU B C 1
ATOM 2980 O O . GLU B 1 79 ? 12.68 -23.594 2.902 1 96.5 79 GLU B O 1
ATOM 2985 N N . GLU B 1 80 ? 13.898 -21.953 3.928 1 96.56 80 GLU B N 1
ATOM 2986 C CA . GLU B 1 80 ? 12.867 -21.656 4.918 1 96.56 80 GLU B CA 1
ATOM 2987 C C . GLU B 1 80 ? 12.773 -20.156 5.18 1 96.56 80 GLU B C 1
ATOM 2989 O O . GLU B 1 80 ? 13.789 -19.453 5.246 1 96.56 80 GLU B O 1
ATOM 2994 N N . THR B 1 81 ? 11.586 -19.625 5.25 1 96.81 81 THR B N 1
ATOM 2995 C CA . THR B 1 81 ? 11.344 -18.234 5.57 1 96.81 81 THR B CA 1
ATOM 2996 C C . THR B 1 81 ? 10.07 -18.078 6.398 1 96.81 81 THR B C 1
ATOM 2998 O O . THR B 1 81 ? 9.344 -19.047 6.613 1 96.81 81 THR B O 1
ATOM 3001 N N . GLY B 1 82 ? 9.898 -16.969 7.031 1 96.31 82 GLY B N 1
ATOM 3002 C CA . GLY B 1 82 ? 8.602 -16.688 7.613 1 96.31 82 GLY B CA 1
ATOM 3003 C C . GLY B 1 82 ? 7.477 -16.688 6.59 1 96.31 82 GLY B C 1
ATOM 3004 O O . GLY B 1 82 ? 6.645 -17.609 6.582 1 96.31 82 GLY B O 1
ATOM 3005 N N . SER B 1 83 ? 7.508 -15.711 5.711 1 96.94 83 SER B N 1
ATOM 3006 C CA . SER B 1 83 ? 6.57 -15.617 4.598 1 96.94 83 SER B CA 1
ATOM 3007 C C . SER B 1 83 ? 7.238 -15.031 3.355 1 96.94 83 SER B C 1
ATOM 3009 O O . SER B 1 83 ? 8.039 -14.102 3.455 1 96.94 83 SER B O 1
ATOM 3011 N N . THR B 1 84 ? 6.93 -15.609 2.238 1 98.06 84 THR B N 1
ATOM 3012 C CA . THR B 1 84 ? 7.457 -15.062 0.994 1 98.06 84 THR B CA 1
ATOM 3013 C C . THR B 1 84 ? 6.918 -13.656 0.749 1 98.06 84 THR B C 1
ATOM 3015 O O . THR B 1 84 ? 7.562 -12.844 0.079 1 98.06 84 THR B O 1
ATOM 3018 N N . MET B 1 85 ? 5.781 -13.359 1.319 1 96.88 85 MET B N 1
ATOM 3019 C CA . MET B 1 85 ? 5.188 -12.031 1.171 1 96.88 85 MET B CA 1
ATOM 3020 C C . MET B 1 85 ? 6.047 -10.977 1.855 1 96.88 85 MET B C 1
ATOM 3022 O O . MET B 1 85 ? 6.238 -9.883 1.318 1 96.88 85 MET B O 1
ATOM 3026 N N . ASP B 1 86 ? 6.582 -11.289 3 1 95.31 86 ASP B N 1
ATOM 3027 C CA . ASP B 1 86 ? 7.434 -10.359 3.736 1 95.31 86 A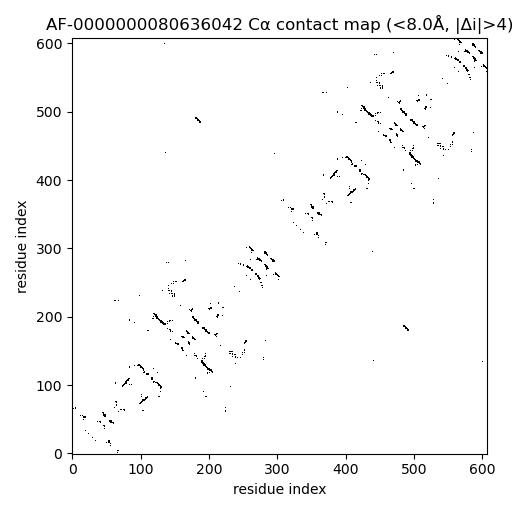SP B CA 1
ATOM 3028 C C . ASP B 1 86 ? 8.727 -10.086 2.98 1 95.31 86 ASP B C 1
ATOM 3030 O O . ASP B 1 86 ? 9.164 -8.938 2.877 1 95.31 86 ASP B O 1
ATOM 3034 N N . LEU B 1 87 ? 9.242 -11.117 2.572 1 97.06 87 LEU B N 1
ATOM 3035 C CA . LEU B 1 87 ? 10.484 -10.984 1.824 1 97.06 87 LEU B CA 1
ATOM 3036 C C . LEU B 1 87 ? 10.266 -10.203 0.537 1 97.06 87 LEU B C 1
ATOM 3038 O O . LEU B 1 87 ? 11.109 -9.383 0.151 1 97.06 87 LEU B O 1
ATOM 3042 N N . ALA B 1 88 ? 9.18 -10.461 -0.138 1 98.06 88 ALA B N 1
ATOM 3043 C CA . ALA B 1 88 ? 8.867 -9.742 -1.368 1 98.06 88 ALA B CA 1
ATOM 3044 C C . ALA B 1 88 ? 8.672 -8.25 -1.097 1 98.06 88 ALA B C 1
ATOM 3046 O O . ALA B 1 88 ? 9.062 -7.41 -1.908 1 98.06 88 ALA B O 1
ATOM 3047 N N . ARG B 1 89 ? 8.031 -7.957 -0.005 1 95.88 89 ARG B N 1
ATOM 3048 C CA . ARG B 1 89 ? 7.852 -6.562 0.386 1 95.88 89 ARG B CA 1
ATOM 3049 C C . ARG B 1 89 ? 9.195 -5.855 0.512 1 95.88 89 ARG B C 1
ATOM 3051 O O . ARG B 1 89 ? 9.359 -4.73 0.035 1 95.88 89 ARG B O 1
ATOM 3058 N N . GLU B 1 90 ? 10.117 -6.539 1.18 1 95 90 GLU B N 1
ATOM 3059 C CA . GLU B 1 90 ? 11.453 -5.98 1.348 1 95 90 GLU B CA 1
ATOM 3060 C C . GLU B 1 90 ? 12.133 -5.75 -0.002 1 95 90 GLU B C 1
ATOM 3062 O O . GLU B 1 90 ? 12.742 -4.703 -0.226 1 95 90 GLU B O 1
ATOM 3067 N N . ARG B 1 91 ? 11.969 -6.703 -0.87 1 97 91 ARG B N 1
ATOM 3068 C CA . ARG B 1 91 ? 12.57 -6.598 -2.191 1 97 91 ARG B CA 1
ATOM 3069 C C . ARG B 1 91 ? 11.914 -5.488 -3.008 1 97 91 ARG B C 1
ATOM 3071 O O . ARG B 1 91 ? 12.602 -4.715 -3.682 1 97 91 ARG B O 1
ATOM 3078 N N . ALA B 1 92 ? 10.641 -5.426 -2.951 1 96.81 92 ALA B N 1
ATOM 3079 C CA . ALA B 1 92 ? 9.906 -4.383 -3.668 1 96.81 92 ALA B CA 1
ATOM 3080 C C . ALA B 1 92 ? 10.305 -2.996 -3.178 1 96.81 92 ALA B C 1
ATOM 3082 O O . ALA B 1 92 ? 10.539 -2.09 -3.98 1 96.81 92 ALA B O 1
ATOM 3083 N N . ALA B 1 93 ? 10.375 -2.9 -1.889 1 91.19 93 ALA B N 1
ATOM 3084 C CA . ALA B 1 93 ? 10.742 -1.626 -1.279 1 91.19 93 ALA B CA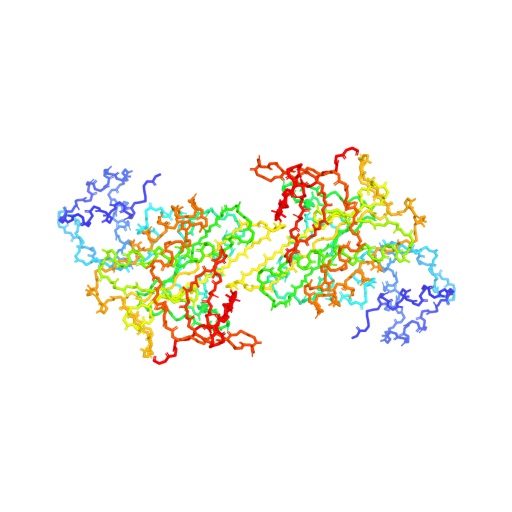 1
ATOM 3085 C C . ALA B 1 93 ? 12.148 -1.204 -1.695 1 91.19 93 ALA B C 1
ATOM 3087 O O . ALA B 1 93 ? 12.445 -0.01 -1.79 1 91.19 93 ALA B O 1
ATOM 3088 N N . SER B 1 94 ? 12.961 -2.162 -1.956 1 94 94 SER B N 1
ATOM 3089 C CA . SER B 1 94 ? 14.352 -1.888 -2.328 1 94 94 SER B CA 1
ATOM 3090 C C . SER B 1 94 ? 14.492 -1.729 -3.838 1 94 94 SER B C 1
ATOM 3092 O O . SER B 1 94 ? 15.609 -1.686 -4.355 1 94 94 SER B O 1
ATOM 3094 N N . GLY B 1 95 ? 13.391 -1.81 -4.535 1 95.25 95 GLY B N 1
ATOM 3095 C CA . GLY B 1 95 ? 13.445 -1.459 -5.945 1 95.25 95 GLY B CA 1
ATOM 3096 C C . GLY B 1 95 ? 13.43 -2.668 -6.863 1 95.25 95 GLY B C 1
ATOM 3097 O O . GLY B 1 95 ? 13.734 -2.555 -8.055 1 95.25 95 GLY B O 1
ATOM 3098 N N . ALA B 1 96 ? 13.125 -3.859 -6.371 1 97.5 96 ALA B N 1
ATOM 3099 C CA . ALA B 1 96 ? 13.062 -5.043 -7.227 1 97.5 96 ALA B CA 1
ATOM 3100 C C . ALA B 1 96 ? 12.164 -4.797 -8.438 1 97.5 96 ALA B C 1
ATOM 3102 O O . ALA B 1 96 ? 11.078 -4.238 -8.305 1 97.5 96 ALA B O 1
ATOM 3103 N N . PRO B 1 97 ? 12.633 -5.188 -9.594 1 97.25 97 PRO B N 1
ATOM 3104 C CA . PRO B 1 97 ? 11.828 -4.941 -10.797 1 97.25 97 PRO B CA 1
ATOM 3105 C C . PRO B 1 97 ? 10.602 -5.84 -10.883 1 97.25 97 PRO B C 1
ATOM 3107 O O . PRO B 1 97 ? 10.523 -6.855 -10.188 1 97.25 97 PRO B O 1
ATOM 3110 N N . ALA B 1 98 ? 9.656 -5.434 -11.75 1 97.06 98 ALA B N 1
ATOM 3111 C CA . ALA B 1 98 ? 8.477 -6.258 -12.031 1 97.06 98 ALA B CA 1
ATOM 3112 C C . ALA B 1 98 ? 8.891 -7.645 -12.523 1 97.06 98 ALA B C 1
ATOM 3114 O O . ALA B 1 98 ? 9.828 -7.781 -13.312 1 97.06 98 ALA B O 1
ATOM 3115 N N . GLY B 1 99 ? 8.203 -8.633 -12.039 1 97.25 99 GLY B N 1
ATOM 3116 C CA . GLY B 1 99 ? 8.5 -10 -12.422 1 97.25 99 GLY B CA 1
ATOM 3117 C C . GLY B 1 99 ? 9.414 -10.711 -11.445 1 97.25 99 GLY B C 1
ATOM 3118 O O . GLY B 1 99 ? 9.633 -11.922 -11.555 1 97.25 99 GLY B O 1
ATOM 3119 N N . THR B 1 100 ? 9.922 -10 -10.469 1 98.5 100 THR B N 1
ATOM 3120 C CA . THR B 1 100 ? 10.734 -10.641 -9.438 1 98.5 100 THR B CA 1
ATOM 3121 C C . THR B 1 100 ? 9.93 -11.703 -8.695 1 98.5 100 THR B C 1
ATOM 3123 O O . THR B 1 100 ? 8.781 -11.469 -8.312 1 98.5 100 THR B O 1
ATOM 3126 N N . VAL B 1 101 ? 10.578 -12.844 -8.547 1 98.75 101 VAL B N 1
ATOM 3127 C CA . VAL B 1 101 ? 9.938 -13.961 -7.855 1 98.75 101 VAL B CA 1
ATOM 3128 C C . VAL B 1 101 ? 10.68 -14.25 -6.551 1 98.75 101 VAL B C 1
ATOM 3130 O O . VAL B 1 101 ? 11.898 -14.391 -6.539 1 98.75 101 VAL B O 1
ATOM 3133 N N . VAL B 1 102 ? 9.93 -14.273 -5.484 1 98.81 102 VAL B N 1
ATOM 3134 C CA . VAL B 1 102 ? 10.43 -14.773 -4.207 1 98.81 102 VAL B CA 1
ATOM 3135 C C . VAL B 1 102 ? 9.781 -16.125 -3.891 1 98.81 102 VAL B C 1
ATOM 3137 O O . VAL B 1 102 ? 8.562 -16.219 -3.795 1 98.81 102 VAL B O 1
ATOM 3140 N N . ALA B 1 103 ? 10.547 -17.125 -3.736 1 98.5 103 ALA B N 1
ATOM 3141 C CA . ALA B 1 103 ? 10.023 -18.469 -3.5 1 98.5 103 ALA B CA 1
ATOM 3142 C C . ALA B 1 103 ? 10.703 -19.109 -2.291 1 98.5 103 ALA B C 1
ATOM 3144 O O . ALA B 1 103 ? 11.82 -18.734 -1.928 1 98.5 103 ALA B O 1
ATOM 3145 N N . ALA B 1 104 ? 9.984 -20.031 -1.673 1 97.75 104 ALA B N 1
ATOM 3146 C CA . ALA B 1 104 ? 10.523 -20.797 -0.552 1 97.75 104 ALA B CA 1
ATOM 3147 C C . ALA B 1 104 ? 9.992 -22.219 -0.563 1 97.75 104 ALA B C 1
ATOM 3149 O O . ALA B 1 104 ? 8.891 -22.484 -1.056 1 97.75 104 ALA B O 1
ATOM 3150 N N . GLU B 1 105 ? 10.758 -23.125 -0.04 1 95.94 105 GLU B N 1
ATOM 3151 C CA . GLU B 1 105 ? 10.289 -24.5 0.114 1 95.94 105 GLU B CA 1
ATOM 3152 C C . GLU B 1 105 ? 9.344 -24.625 1.303 1 95.94 105 GLU B C 1
ATOM 3154 O O . GLU B 1 105 ? 8.406 -25.422 1.27 1 95.94 105 GLU B O 1
ATOM 3159 N N . ARG B 1 106 ? 9.75 -23.844 2.314 1 93.88 106 ARG B N 1
ATOM 3160 C CA . ARG B 1 106 ? 8.945 -23.906 3.531 1 93.88 106 ARG B CA 1
ATOM 3161 C C . ARG B 1 106 ? 8.695 -22.516 4.09 1 93.88 106 ARG B C 1
ATOM 3163 O O . ARG B 1 106 ? 9.602 -21.672 4.113 1 93.88 106 ARG B O 1
ATOM 3170 N N . GLN B 1 107 ? 7.457 -22.312 4.457 1 96.06 107 GLN B N 1
ATOM 3171 C CA . GLN B 1 107 ? 7.086 -21.094 5.168 1 96.06 107 GLN B CA 1
ATOM 3172 C C . GLN B 1 107 ? 6.68 -21.391 6.605 1 96.06 107 GLN B C 1
ATOM 3174 O O . GLN B 1 107 ? 5.895 -22.312 6.852 1 96.06 107 GLN B O 1
ATOM 3179 N N . ARG B 1 108 ? 7.156 -20.703 7.59 1 95.38 108 ARG B N 1
ATOM 3180 C CA . ARG B 1 108 ? 6.793 -20.875 8.992 1 95.38 108 ARG B CA 1
ATOM 3181 C C . ARG B 1 108 ? 5.578 -20.016 9.359 1 95.38 108 ARG B C 1
ATOM 3183 O O . ARG B 1 108 ? 4.859 -20.328 10.305 1 95.38 108 ARG B O 1
ATOM 3190 N N . ALA B 1 109 ? 5.449 -18.922 8.594 1 94.56 109 ALA B N 1
ATOM 3191 C CA . ALA B 1 109 ? 4.363 -17.984 8.867 1 94.56 109 ALA B CA 1
ATOM 3192 C C . ALA B 1 109 ? 3.664 -17.562 7.578 1 94.56 109 ALA B C 1
ATOM 3194 O O . ALA B 1 109 ? 3.512 -16.359 7.312 1 94.56 109 ALA B O 1
ATOM 3195 N N . GLY B 1 110 ? 3.328 -18.578 6.809 1 94.44 110 GLY B N 1
ATOM 3196 C CA . GLY B 1 110 ? 2.562 -18.281 5.613 1 94.44 110 GLY B CA 1
ATOM 3197 C C . GLY B 1 110 ? 1.313 -17.469 5.891 1 94.44 110 GLY B C 1
ATOM 3198 O O . GLY B 1 110 ? 0.649 -17.672 6.91 1 94.44 110 GLY B O 1
ATOM 3199 N N . ARG B 1 111 ? 0.952 -16.609 5.02 1 91.81 111 ARG B N 1
ATOM 3200 C CA . ARG B 1 111 ? -0.12 -15.664 5.301 1 91.81 111 ARG B CA 1
ATOM 3201 C C . ARG B 1 111 ? -1.375 -16 4.504 1 91.81 111 ARG B C 1
ATOM 3203 O O . ARG B 1 111 ? -1.287 -16.406 3.342 1 91.81 111 ARG B O 1
ATOM 3210 N N . GLY B 1 112 ? -2.459 -15.844 5.168 1 90.81 112 GLY B N 1
ATOM 3211 C CA . GLY B 1 112 ? -3.775 -15.844 4.551 1 90.81 112 GLY B CA 1
ATOM 3212 C C . GLY B 1 112 ? -4.547 -14.562 4.793 1 90.81 112 GLY B C 1
ATOM 3213 O O . GLY B 1 112 ? -4 -13.594 5.328 1 90.81 112 GLY B O 1
ATOM 3214 N N . ARG B 1 113 ? -5.789 -14.523 4.336 1 86.81 113 ARG B N 1
ATOM 3215 C CA . ARG B 1 113 ? -6.629 -13.352 4.57 1 86.81 113 ARG B CA 1
ATOM 3216 C C . ARG B 1 113 ? -7.184 -13.352 5.992 1 86.81 113 ARG B C 1
ATOM 3218 O O . ARG B 1 113 ? -7.457 -14.414 6.555 1 86.81 113 ARG B O 1
ATOM 3225 N N . TYR B 1 114 ? -7.258 -12.156 6.527 1 81.62 114 TYR B N 1
ATOM 3226 C CA . TYR B 1 114 ? -7.895 -11.945 7.824 1 81.62 114 TYR B CA 1
ATOM 3227 C C . TYR B 1 114 ? -7.148 -12.688 8.93 1 81.62 114 TYR B C 1
ATOM 3229 O O . TYR B 1 114 ? -7.766 -13.305 9.797 1 81.62 114 TYR B O 1
ATOM 3237 N N . GLY B 1 115 ? -5.855 -12.672 8.805 1 80.25 115 GLY B N 1
ATOM 3238 C CA . GLY B 1 115 ? -5.016 -13.234 9.852 1 80.25 115 GLY B CA 1
ATOM 3239 C C . GLY B 1 115 ? -4.902 -14.742 9.781 1 80.25 115 GLY B C 1
ATOM 3240 O O . GLY B 1 115 ? -4.207 -15.359 10.594 1 80.25 115 GLY B O 1
ATOM 3241 N N . ARG B 1 116 ? -5.57 -15.398 8.844 1 87.81 116 ARG B N 1
ATOM 3242 C CA . ARG B 1 116 ? -5.414 -16.844 8.656 1 87.81 116 ARG B CA 1
ATOM 3243 C C . ARG B 1 116 ? -4.012 -17.172 8.164 1 87.81 116 ARG B C 1
ATOM 3245 O O . ARG B 1 116 ? -3.234 -16.281 7.824 1 87.81 116 ARG B O 1
ATOM 3252 N N . ARG B 1 117 ? -3.73 -18.516 8.266 1 91.06 117 ARG B N 1
ATOM 3253 C CA . ARG B 1 117 ? -2.41 -18.984 7.852 1 91.06 117 ARG B CA 1
ATOM 3254 C C . ARG B 1 117 ? -2.51 -19.906 6.641 1 91.06 117 ARG B C 1
ATOM 3256 O O . ARG B 1 117 ? -3.436 -20.719 6.543 1 91.06 117 ARG B O 1
ATOM 3263 N N . TRP B 1 118 ? -1.613 -19.75 5.766 1 93.31 118 TRP B N 1
ATOM 3264 C CA . TRP B 1 118 ? -1.455 -20.672 4.652 1 93.31 118 TRP B CA 1
ATOM 3265 C C . TRP B 1 118 ? -0.354 -21.688 4.938 1 93.31 118 TRP B C 1
ATOM 3267 O O . TRP B 1 118 ? 0.805 -21.312 5.141 1 93.31 118 TRP B O 1
ATOM 3277 N N . GLU B 1 119 ? -0.724 -22.875 4.926 1 92.06 119 GLU B N 1
ATOM 3278 C CA . GLU B 1 119 ? 0.245 -23.938 5.152 1 92.06 119 GLU B CA 1
ATOM 3279 C C . GLU B 1 119 ? 0.899 -24.375 3.848 1 92.06 119 GLU B C 1
ATOM 3281 O O . GLU B 1 119 ? 0.23 -24.484 2.818 1 92.06 119 GLU B O 1
ATOM 3286 N N . THR B 1 120 ? 2.145 -24.625 3.971 1 92.12 120 THR B N 1
ATOM 3287 C CA . THR B 1 120 ? 2.926 -25 2.799 1 92.12 120 THR B CA 1
ATOM 3288 C C . THR B 1 120 ? 3.658 -26.312 3.039 1 92.12 120 THR B C 1
ATOM 3290 O O . THR B 1 120 ? 4.875 -26.328 3.238 1 92.12 120 THR B O 1
ATOM 3293 N N . PRO B 1 121 ? 3.004 -27.453 2.939 1 94.25 121 PRO B N 1
ATOM 3294 C CA . PRO B 1 121 ? 3.723 -28.719 3.023 1 94.25 121 PRO B CA 1
ATOM 3295 C C . PRO B 1 121 ? 4.723 -28.906 1.885 1 94.25 121 PRO B C 1
ATOM 3297 O O . PRO B 1 121 ? 4.629 -28.234 0.858 1 94.25 121 PRO B O 1
ATOM 3300 N N . PRO B 1 122 ? 5.648 -29.812 2.096 1 93.44 122 PRO B N 1
ATOM 3301 C CA . PRO B 1 122 ? 6.648 -30.047 1.049 1 93.44 122 PRO B CA 1
ATOM 3302 C C . PRO B 1 122 ? 6.023 -30.422 -0.29 1 93.44 122 PRO B C 1
ATOM 3304 O O . PRO B 1 122 ? 5.121 -31.266 -0.336 1 93.44 122 PRO B O 1
ATOM 3307 N N . GLY B 1 123 ? 6.516 -29.812 -1.322 1 95.56 123 GLY B N 1
ATOM 3308 C CA . GLY B 1 123 ? 5.988 -30.109 -2.645 1 95.56 123 GLY B CA 1
ATOM 3309 C C . GLY B 1 123 ? 4.941 -29.109 -3.107 1 95.56 123 GLY B C 1
ATOM 3310 O O . GLY B 1 123 ? 4.422 -29.219 -4.219 1 95.56 123 GLY B O 1
ATOM 3311 N N . SER B 1 124 ? 4.633 -28.109 -2.287 1 96.62 124 SER B N 1
ATOM 3312 C CA . SER B 1 124 ? 3.725 -27.031 -2.643 1 96.62 124 SER B CA 1
ATOM 3313 C C . SER B 1 124 ? 4.48 -25.844 -3.248 1 96.62 124 SER B C 1
ATOM 3315 O O . SER B 1 124 ? 5.715 -25.812 -3.205 1 96.62 124 SER B O 1
ATOM 3317 N N . ILE B 1 125 ? 3.773 -25 -3.902 1 98.12 125 ILE B N 1
ATOM 3318 C CA . ILE B 1 125 ? 4.34 -23.734 -4.324 1 98.12 125 ILE B CA 1
ATOM 3319 C C . ILE B 1 125 ? 4.059 -22.672 -3.262 1 98.12 125 ILE B C 1
ATOM 3321 O O . ILE B 1 125 ? 2.918 -22.5 -2.824 1 98.12 125 ILE B O 1
ATOM 3325 N N . ALA B 1 126 ? 5.039 -22.062 -2.801 1 98.12 126 ALA B N 1
ATOM 3326 C CA . ALA B 1 126 ? 5.004 -20.812 -2.045 1 98.12 126 ALA B CA 1
ATOM 3327 C C . ALA B 1 126 ? 5.863 -19.75 -2.711 1 98.12 126 ALA B C 1
ATOM 3329 O O . ALA B 1 126 ? 7.09 -19.75 -2.582 1 98.12 126 ALA B O 1
ATOM 3330 N N . ALA B 1 127 ? 5.211 -18.844 -3.4 1 98.69 127 ALA B N 1
ATOM 3331 C CA . ALA B 1 127 ? 5.941 -17.828 -4.152 1 98.69 127 ALA B CA 1
ATOM 3332 C C . ALA B 1 127 ? 5.191 -16.5 -4.148 1 98.69 127 ALA B C 1
ATOM 3334 O O . ALA B 1 127 ? 3.963 -16.469 -4.039 1 98.69 127 ALA B O 1
ATOM 3335 N N . THR B 1 128 ? 5.879 -15.477 -4.137 1 98.81 128 THR B N 1
ATOM 3336 C CA . THR B 1 128 ? 5.336 -14.133 -4.285 1 98.81 128 THR B CA 1
ATOM 3337 C C . THR B 1 128 ? 5.969 -13.422 -5.48 1 98.81 128 THR B C 1
ATOM 3339 O O . THR B 1 128 ? 7.188 -13.461 -5.656 1 98.81 128 THR B O 1
ATOM 3342 N N . VAL B 1 129 ? 5.164 -12.812 -6.289 1 98.75 129 VAL B N 1
ATOM 3343 C CA . VAL B 1 129 ? 5.637 -12.117 -7.484 1 98.75 129 VAL B CA 1
ATOM 3344 C C . VAL B 1 129 ? 5.41 -10.617 -7.332 1 98.75 129 VAL B C 1
ATOM 3346 O O . VAL B 1 129 ? 4.309 -10.18 -6.984 1 98.75 129 VAL B O 1
ATOM 3349 N N . VAL B 1 130 ? 6.438 -9.852 -7.629 1 98.56 130 VAL B N 1
ATOM 3350 C CA . VAL B 1 130 ? 6.371 -8.398 -7.527 1 98.56 130 VAL B CA 1
ATOM 3351 C C . VAL B 1 130 ? 5.992 -7.801 -8.883 1 98.56 130 VAL B C 1
ATOM 3353 O O . VAL B 1 130 ? 6.574 -8.164 -9.906 1 98.56 130 VAL B O 1
ATOM 3356 N N . TRP B 1 131 ? 5.016 -6.895 -8.852 1 98 131 TRP B N 1
ATOM 3357 C CA . TRP B 1 131 ? 4.605 -6.156 -10.047 1 98 131 TRP B CA 1
ATOM 3358 C C . TRP B 1 131 ? 4.707 -4.652 -9.812 1 98 131 TRP B C 1
ATOM 3360 O O . TRP B 1 131 ? 4.723 -4.191 -8.672 1 98 131 TRP B O 1
ATOM 3370 N N . ARG B 1 132 ? 4.824 -3.928 -10.922 1 96 132 ARG B N 1
ATOM 3371 C CA . ARG B 1 132 ? 4.805 -2.469 -10.938 1 96 132 ARG B CA 1
ATOM 3372 C C . ARG B 1 132 ? 3.881 -1.941 -12.023 1 96 132 ARG B C 1
ATOM 3374 O O . ARG B 1 132 ? 4.344 -1.382 -13.023 1 96 132 ARG B O 1
ATOM 3381 N N . PRO B 1 133 ? 2.617 -2.035 -11.836 1 89.5 133 PRO B N 1
ATOM 3382 C CA . PRO B 1 133 ? 1.68 -1.769 -12.93 1 89.5 133 PRO B CA 1
ATOM 3383 C C . PRO B 1 133 ? 1.593 -0.285 -13.281 1 89.5 133 PRO B C 1
ATOM 3385 O O . PRO B 1 133 ? 1.172 0.065 -14.391 1 89.5 133 PRO B O 1
ATOM 3388 N N . GLY B 1 134 ? 1.95 0.592 -12.367 1 85.06 134 GLY B N 1
ATOM 3389 C CA . GLY B 1 134 ? 1.924 2.014 -12.664 1 85.06 134 GLY B CA 1
ATOM 3390 C C . GLY B 1 134 ? 0.523 2.549 -12.898 1 85.06 134 GLY B C 1
ATOM 3391 O O . GLY B 1 134 ? 0.329 3.461 -13.703 1 85.06 134 GLY B O 1
ATOM 3392 N N . VAL B 1 135 ? -0.43 1.932 -12.359 1 87.19 135 VAL B N 1
ATOM 3393 C CA . VAL B 1 135 ? -1.825 2.328 -12.516 1 87.19 135 VAL B CA 1
ATOM 3394 C C . VAL B 1 135 ? -2.365 2.859 -11.188 1 87.19 135 VAL B C 1
ATOM 3396 O O . VAL B 1 135 ? -1.644 2.898 -10.188 1 87.19 135 VAL B O 1
ATOM 3399 N N . GLY B 1 136 ? -3.604 3.328 -11.242 1 86.44 136 GLY B N 1
ATOM 3400 C CA . GLY B 1 136 ? -4.238 3.854 -10.039 1 86.44 136 GLY B CA 1
ATOM 3401 C C . GLY B 1 136 ? -4.582 2.777 -9.031 1 86.44 136 GLY B C 1
ATOM 3402 O O . GLY B 1 136 ? -4.688 1.601 -9.375 1 86.44 136 GLY B O 1
ATOM 3403 N N . LEU B 1 137 ? -4.695 3.221 -7.812 1 88.12 137 LEU B N 1
ATOM 3404 C CA . LEU B 1 137 ? -5.012 2.34 -6.695 1 88.12 137 LEU B CA 1
ATOM 3405 C C . LEU B 1 137 ? -6.316 1.593 -6.945 1 88.12 137 LEU B C 1
ATOM 3407 O O . LEU B 1 137 ? -6.48 0.454 -6.504 1 88.12 137 LEU B O 1
ATOM 3411 N N . ASP B 1 138 ? -7.23 2.184 -7.641 1 84.06 138 ASP B N 1
ATOM 3412 C CA . ASP B 1 138 ? -8.531 1.603 -7.941 1 84.06 138 ASP B CA 1
ATOM 3413 C C . ASP B 1 138 ? -8.398 0.398 -8.867 1 84.06 138 ASP B C 1
ATOM 3415 O O . ASP B 1 138 ? -9.344 -0.375 -9.039 1 84.06 138 ASP B O 1
ATOM 3419 N N . ARG B 1 139 ? -7.238 0.174 -9.375 1 90.62 139 ARG B N 1
ATOM 3420 C CA . ARG B 1 139 ? -7.004 -0.933 -10.297 1 90.62 139 ARG B CA 1
ATOM 3421 C C . ARG B 1 139 ? -6.176 -2.029 -9.633 1 90.62 139 ARG B C 1
ATOM 3423 O O . ARG B 1 139 ? -5.766 -2.988 -10.289 1 90.62 139 ARG B O 1
ATOM 3430 N N . ALA B 1 140 ? -5.98 -1.901 -8.367 1 93.12 140 ALA B N 1
ATOM 3431 C CA . ALA B 1 140 ? -5.172 -2.869 -7.629 1 93.12 140 ALA B CA 1
ATOM 3432 C C . ALA B 1 140 ? -5.734 -4.281 -7.777 1 93.12 140 ALA B C 1
ATOM 3434 O O . ALA B 1 140 ? -4.98 -5.25 -7.883 1 93.12 140 ALA B O 1
ATOM 3435 N N . TRP B 1 141 ? -7.031 -4.434 -7.855 1 92.88 141 TRP B N 1
ATOM 3436 C CA . TRP B 1 141 ? -7.719 -5.719 -7.922 1 92.88 141 TRP B CA 1
ATOM 3437 C C . TRP B 1 141 ? -7.262 -6.52 -9.133 1 92.88 141 TRP B C 1
ATOM 3439 O O . TRP B 1 141 ? -7.293 -7.75 -9.125 1 92.88 141 TRP B O 1
ATOM 3449 N N . GLU B 1 142 ? -6.824 -5.832 -10.203 1 95.38 142 GLU B N 1
ATOM 3450 C CA . GLU B 1 142 ? -6.422 -6.488 -11.445 1 95.38 142 GLU B CA 1
ATOM 3451 C C . GLU B 1 142 ? -5.277 -7.469 -11.203 1 95.38 142 GLU B C 1
ATOM 3453 O O . GLU B 1 142 ? -5.184 -8.5 -11.875 1 95.38 142 GLU B O 1
ATOM 3458 N N . VAL B 1 143 ? -4.457 -7.121 -10.281 1 96.69 143 VAL B N 1
ATOM 3459 C CA . VAL B 1 143 ? -3.273 -7.938 -10.031 1 96.69 143 VAL B CA 1
ATOM 3460 C C . VAL B 1 143 ? -3.682 -9.266 -9.398 1 96.69 143 VAL B C 1
ATOM 3462 O O . VAL B 1 143 ? -3.248 -10.328 -9.852 1 96.69 143 VAL B O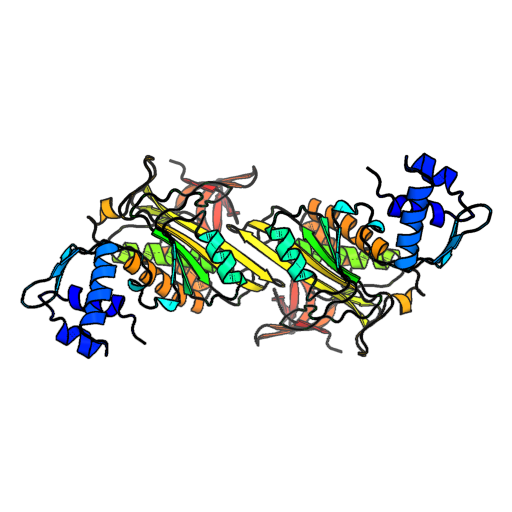 1
ATOM 3465 N N . LEU B 1 144 ? -4.547 -9.234 -8.414 1 96.81 144 LEU B N 1
ATOM 3466 C CA . LEU B 1 144 ? -5.027 -10.438 -7.746 1 96.81 144 LEU B CA 1
ATOM 3467 C C . LEU B 1 144 ? -5.879 -11.281 -8.688 1 96.81 144 LEU B C 1
ATOM 3469 O O . LEU B 1 144 ? -5.664 -12.492 -8.812 1 96.81 144 LEU B O 1
ATOM 3473 N N . PHE B 1 145 ? -6.781 -10.617 -9.359 1 97.12 145 PHE B N 1
ATOM 3474 C CA . PHE B 1 145 ? -7.711 -11.312 -10.234 1 97.12 145 PHE B CA 1
ATOM 3475 C C . PHE B 1 145 ? -6.992 -11.859 -11.461 1 97.12 145 PHE B C 1
ATOM 3477 O O . PHE B 1 145 ? -7.324 -12.945 -11.945 1 97.12 145 PHE B O 1
ATOM 3484 N N . GLY B 1 146 ? -6.027 -11.062 -11.914 1 97.69 146 GLY B N 1
ATOM 3485 C CA . GLY B 1 146 ? -5.219 -11.562 -13.008 1 97.69 146 GLY B CA 1
ATOM 3486 C C . GLY B 1 146 ? -4.453 -12.828 -12.664 1 97.69 146 GLY B C 1
ATOM 3487 O O . GLY B 1 146 ? -4.402 -13.766 -13.453 1 97.69 146 GLY B O 1
ATOM 3488 N N . ALA B 1 147 ? -3.885 -12.867 -11.516 1 98.25 147 ALA B N 1
ATOM 3489 C CA . ALA B 1 147 ? -3.158 -14.047 -11.062 1 98.25 147 ALA B CA 1
ATOM 3490 C C . ALA B 1 147 ? -4.086 -15.25 -10.945 1 98.25 147 ALA B C 1
ATOM 3492 O O . ALA B 1 147 ? -3.734 -16.359 -11.367 1 98.25 147 ALA B O 1
ATOM 3493 N N . GLY B 1 148 ? -5.238 -15.031 -10.352 1 98.44 148 GLY B N 1
ATOM 3494 C CA . GLY B 1 148 ? -6.211 -16.109 -10.234 1 98.44 148 GLY B CA 1
ATOM 3495 C C . GLY B 1 148 ? -6.652 -16.672 -11.578 1 98.44 148 GLY B C 1
ATOM 3496 O O . GLY B 1 148 ? -6.648 -17.891 -11.781 1 98.44 148 GLY B O 1
ATOM 3497 N N . ALA B 1 149 ? -7.008 -15.75 -12.43 1 98.69 149 ALA B N 1
ATOM 3498 C CA . ALA B 1 149 ? -7.445 -16.172 -13.758 1 98.69 149 ALA B CA 1
ATOM 3499 C C . ALA B 1 149 ? -6.34 -16.922 -14.492 1 98.69 149 ALA B C 1
ATOM 3501 O O . ALA B 1 149 ? -6.59 -17.969 -15.102 1 98.69 149 ALA B O 1
ATOM 3502 N N . ALA B 1 150 ? -5.148 -16.391 -14.422 1 98.81 150 ALA B N 1
ATOM 3503 C CA . ALA B 1 150 ? -4.008 -17.031 -15.07 1 98.81 150 ALA B CA 1
ATOM 3504 C C . ALA B 1 150 ? -3.799 -18.438 -14.547 1 98.81 150 ALA B C 1
ATOM 3506 O O . ALA B 1 150 ? -3.658 -19.391 -15.32 1 98.81 150 ALA B O 1
ATOM 3507 N N . LEU B 1 151 ? -3.828 -18.594 -13.25 1 98.81 151 LEU B N 1
ATOM 3508 C CA . LEU B 1 151 ? -3.607 -19.891 -12.633 1 98.81 151 LEU B CA 1
ATOM 3509 C C . LEU B 1 151 ? -4.688 -20.891 -13.047 1 98.81 151 LEU B C 1
ATOM 3511 O O . LEU B 1 151 ? -4.383 -22 -13.461 1 98.81 151 LEU B O 1
ATOM 3515 N N . ALA B 1 152 ? -5.918 -20.469 -12.961 1 98.81 152 ALA B N 1
ATOM 3516 C CA . ALA B 1 152 ? -7.027 -21.359 -13.336 1 98.81 152 ALA B CA 1
ATOM 3517 C C . ALA B 1 152 ? -6.938 -21.75 -14.805 1 98.81 152 ALA B C 1
ATOM 3519 O O . ALA B 1 152 ? -7.133 -22.922 -15.148 1 98.81 152 ALA B O 1
ATOM 3520 N N . GLU B 1 153 ? -6.656 -20.781 -15.656 1 98.69 153 GLU B N 1
ATOM 3521 C CA . GLU B 1 153 ? -6.566 -21.062 -17.094 1 98.69 153 GLU B CA 1
ATOM 3522 C C . GLU B 1 153 ? -5.445 -22.047 -17.391 1 98.69 153 GLU B C 1
ATOM 3524 O O . GLU B 1 153 ? -5.633 -22.984 -18.188 1 98.69 153 GLU B O 1
ATOM 3529 N N . VAL B 1 154 ? -4.289 -21.844 -16.812 1 98.5 154 VAL B N 1
ATOM 3530 C CA . VAL B 1 154 ? -3.156 -22.734 -17.047 1 98.5 154 VAL B CA 1
ATOM 3531 C C . VAL B 1 154 ? -3.504 -24.141 -16.578 1 98.5 154 VAL B C 1
ATOM 3533 O O . VAL B 1 154 ? -3.211 -25.125 -17.266 1 98.5 154 VAL B O 1
ATOM 3536 N N . LEU B 1 155 ? -4.129 -24.297 -15.438 1 98.62 155 LEU B N 1
ATOM 3537 C CA . LEU B 1 155 ? -4.523 -25.609 -14.93 1 98.62 155 LEU B CA 1
ATOM 3538 C C . LEU B 1 155 ? -5.539 -26.281 -15.852 1 98.62 155 LEU B C 1
ATOM 3540 O O . LEU B 1 155 ? -5.43 -27.469 -16.141 1 98.62 155 LEU B O 1
ATOM 3544 N N . ARG B 1 156 ? -6.48 -25.516 -16.344 1 98.31 156 ARG B N 1
ATOM 3545 C CA . ARG B 1 156 ? -7.496 -26.047 -17.234 1 98.31 156 ARG B CA 1
ATOM 3546 C C . ARG B 1 156 ? -6.867 -26.547 -18.531 1 98.31 156 ARG B C 1
ATOM 3548 O O . ARG B 1 156 ? -7.277 -27.594 -19.062 1 98.31 156 ARG B O 1
ATOM 3555 N N . GLU B 1 157 ? -5.934 -25.812 -19.031 1 97.25 157 GLU B N 1
ATOM 3556 C CA . GLU B 1 157 ? -5.223 -26.234 -20.234 1 97.25 157 GLU B CA 1
ATOM 3557 C C . GLU B 1 157 ? -4.469 -27.531 -20.016 1 97.25 157 GLU B C 1
ATOM 3559 O O . GLU B 1 157 ? -4.152 -28.25 -20.969 1 97.25 157 GLU B O 1
ATOM 3564 N N . GLN B 1 158 ? -4.215 -27.828 -18.781 1 95.44 158 GLN B N 1
ATOM 3565 C CA . GLN B 1 158 ? -3.525 -29.062 -18.453 1 95.44 158 GLN B CA 1
ATOM 3566 C C . GLN B 1 158 ? -4.516 -30.156 -18.047 1 95.44 158 GLN B C 1
ATOM 3568 O O . GLN B 1 158 ? -4.129 -31.172 -17.469 1 95.44 158 GLN B O 1
ATOM 3573 N N . GLY B 1 159 ? -5.77 -29.906 -18.188 1 95.38 159 GLY B N 1
ATOM 3574 C CA . GLY B 1 159 ? -6.805 -30.906 -17.969 1 95.38 159 GLY B CA 1
ATOM 3575 C C . GLY B 1 159 ? -7.352 -30.891 -16.547 1 95.38 159 GLY B C 1
ATOM 3576 O O . GLY B 1 159 ? -8.062 -31.812 -16.141 1 95.38 159 GLY B O 1
ATOM 3577 N N . VAL B 1 160 ? -7.023 -30.031 -15.758 1 97.88 160 VAL B N 1
ATOM 3578 C CA . VAL B 1 160 ? -7.535 -29.891 -14.398 1 97.88 160 VAL B CA 1
ATOM 3579 C C . VAL B 1 160 ? -8.727 -28.922 -14.391 1 97.88 160 VAL B C 1
ATOM 3581 O O . VAL B 1 160 ? -8.602 -27.766 -14.805 1 97.88 160 VAL B O 1
ATOM 3584 N N . PRO B 1 161 ? -9.883 -29.359 -13.992 1 98.12 161 PRO B N 1
ATOM 3585 C CA . PRO B 1 161 ? -11.062 -28.484 -14.039 1 98.12 161 PRO B CA 1
ATOM 3586 C C . PRO B 1 161 ? -11.078 -27.453 -12.914 1 98.12 161 PRO B C 1
ATOM 3588 O O . PRO B 1 161 ? -12 -27.438 -12.094 1 98.12 161 PRO B O 1
ATOM 3591 N N . ALA B 1 162 ? -10.195 -26.578 -12.906 1 98.69 162 ALA B N 1
ATOM 3592 C CA . ALA B 1 162 ? -10.016 -25.562 -11.875 1 98.69 162 ALA B CA 1
ATOM 3593 C C . ALA B 1 162 ? -11.023 -24.422 -12.031 1 98.69 162 ALA B C 1
ATOM 3595 O O . ALA B 1 162 ? -11.32 -24.016 -13.156 1 98.69 162 ALA B O 1
ATOM 3596 N N . VAL B 1 163 ? -11.555 -23.953 -10.953 1 98.5 163 VAL B N 1
ATOM 3597 C CA . VAL B 1 163 ? -12.461 -22.797 -10.953 1 98.5 163 VAL B CA 1
ATOM 3598 C C . VAL B 1 163 ? -12.055 -21.828 -9.852 1 98.5 163 VAL B C 1
ATOM 3600 O O . VAL B 1 163 ? -11.43 -22.219 -8.867 1 98.5 163 VAL B O 1
ATOM 3603 N N . LEU B 1 164 ? -12.438 -20.609 -10.039 1 98.31 164 LEU B N 1
ATOM 3604 C CA . LEU B 1 164 ? -12.133 -19.562 -9.062 1 98.31 164 LEU B CA 1
ATOM 3605 C C . LEU B 1 164 ? -13.297 -19.359 -8.102 1 98.31 164 LEU B C 1
ATOM 3607 O O . LEU B 1 164 ? -14.461 -19.406 -8.516 1 98.31 164 LEU B O 1
ATOM 3611 N N . HIS B 1 165 ? -12.977 -19.219 -6.875 1 97.38 165 HIS B N 1
ATOM 3612 C CA . HIS B 1 165 ? -13.898 -18.719 -5.863 1 97.38 165 HIS B CA 1
ATOM 3613 C C . HIS B 1 165 ? -13.484 -17.344 -5.359 1 97.38 165 HIS B C 1
ATOM 3615 O O . HIS B 1 165 ? -12.336 -17.156 -4.945 1 97.38 165 HIS B O 1
ATOM 3621 N N . TRP B 1 166 ? -14.406 -16.438 -5.414 1 95.94 166 TRP B N 1
ATOM 3622 C CA . TRP B 1 166 ? -14.148 -15.031 -5.09 1 95.94 166 TRP B CA 1
ATOM 3623 C C . TRP B 1 166 ? -13.664 -14.891 -3.65 1 95.94 166 TRP B C 1
ATOM 3625 O O . TRP B 1 166 ? -14.234 -15.492 -2.738 1 95.94 166 TRP B O 1
ATOM 3635 N N . PRO B 1 167 ? -12.617 -14.141 -3.494 1 93.75 167 PRO B N 1
ATOM 3636 C CA . PRO B 1 167 ? -11.875 -13.43 -4.539 1 93.75 167 PRO B CA 1
ATOM 3637 C C . PRO B 1 167 ? -10.562 -14.117 -4.902 1 93.75 167 PRO B C 1
ATOM 3639 O O . PRO B 1 167 ? -9.945 -13.773 -5.914 1 93.75 167 PRO B O 1
ATOM 3642 N N . ASN B 1 168 ? -10.109 -15.094 -4.141 1 94.81 168 ASN B N 1
ATOM 3643 C CA . ASN B 1 168 ? -8.68 -15.375 -4.223 1 94.81 168 ASN B CA 1
ATOM 3644 C C . ASN B 1 168 ? -8.391 -16.875 -4.156 1 94.81 168 ASN B C 1
ATOM 3646 O O . ASN B 1 168 ? -7.238 -17.281 -4.02 1 94.81 168 ASN B O 1
ATOM 3650 N N . ASP B 1 169 ? -9.461 -17.703 -4.258 1 97.06 169 ASP B N 1
ATOM 3651 C CA . ASP B 1 169 ? -9.234 -19.125 -4.102 1 97.06 169 ASP B CA 1
ATOM 3652 C C . ASP B 1 169 ? -9.445 -19.875 -5.422 1 97.06 169 ASP B C 1
ATOM 3654 O O . ASP B 1 169 ? -10.266 -19.453 -6.25 1 97.06 169 ASP B O 1
ATOM 3658 N N . VAL B 1 170 ? -8.727 -20.938 -5.531 1 98.5 170 VAL B N 1
ATOM 3659 C CA . VAL B 1 170 ? -8.891 -21.828 -6.664 1 98.5 170 VAL B CA 1
ATOM 3660 C C . VAL B 1 170 ? -9.328 -23.219 -6.176 1 98.5 170 VAL B C 1
ATOM 3662 O O . VAL B 1 170 ? -8.711 -23.781 -5.266 1 98.5 170 VAL B O 1
ATOM 3665 N N . TYR B 1 171 ? -10.336 -23.719 -6.766 1 98.31 171 TYR B N 1
ATOM 3666 C CA . TYR B 1 171 ? -10.883 -25.016 -6.383 1 98.31 171 TYR B CA 1
ATOM 3667 C C . TYR B 1 171 ? -10.852 -25.984 -7.555 1 98.31 171 TYR B C 1
ATOM 3669 O O . TYR B 1 171 ? -10.875 -25.578 -8.719 1 98.31 171 TYR B O 1
ATOM 3677 N N . VAL B 1 172 ? -10.734 -27.266 -7.25 1 98.31 172 VAL B N 1
ATOM 3678 C CA . VAL B 1 172 ? -10.906 -28.375 -8.18 1 98.31 172 VAL B CA 1
ATOM 3679 C C . VAL B 1 172 ? -11.859 -29.406 -7.578 1 98.31 172 VAL B C 1
ATOM 3681 O O . VAL B 1 172 ? -11.547 -30.016 -6.547 1 98.31 172 VAL B O 1
ATOM 3684 N N . GLU B 1 173 ? -13 -29.516 -8.18 1 97.12 173 GLU B N 1
ATOM 3685 C CA . GLU B 1 173 ? -14.016 -30.453 -7.75 1 97.12 173 GLU B CA 1
ATOM 3686 C C . GLU B 1 173 ? -14.297 -30.328 -6.254 1 97.12 173 GLU B C 1
ATOM 3688 O O . GLU B 1 173 ? -14.273 -31.328 -5.523 1 97.12 173 GLU B O 1
ATOM 3693 N N . GLY B 1 174 ? -14.438 -29.141 -5.879 1 95.25 174 GLY B N 1
ATOM 3694 C CA . GLY B 1 174 ? -14.891 -28.859 -4.527 1 95.25 174 GLY B CA 1
ATOM 3695 C C . GLY B 1 174 ? -13.75 -28.766 -3.527 1 95.25 174 GLY B C 1
ATOM 3696 O O . GLY B 1 174 ? -13.961 -28.438 -2.359 1 95.25 174 GLY B O 1
ATOM 3697 N N . LYS B 1 175 ? -12.523 -29.062 -3.914 1 97.38 175 LYS B N 1
ATOM 3698 C CA . LYS B 1 175 ? -11.367 -28.984 -3.027 1 97.38 175 LYS B CA 1
ATOM 3699 C C . LYS B 1 175 ? -10.516 -27.766 -3.33 1 97.38 175 LYS B C 1
ATOM 3701 O O . LYS B 1 175 ? -10.266 -27.438 -4.492 1 97.38 175 LYS B O 1
ATOM 3706 N N . LYS B 1 176 ? -10.125 -27.094 -2.262 1 97.5 176 LYS B N 1
ATOM 3707 C CA . LYS B 1 176 ? -9.25 -25.938 -2.445 1 97.5 176 LYS B CA 1
ATOM 3708 C C . LYS B 1 176 ? -7.828 -26.375 -2.781 1 97.5 176 LYS B C 1
ATOM 3710 O O . LYS B 1 176 ? -7.203 -27.109 -2.014 1 97.5 176 LYS B O 1
ATOM 3715 N N . VAL B 1 177 ? -7.281 -25.812 -3.836 1 98.5 177 VAL B N 1
ATOM 3716 C CA . VAL B 1 177 ? -5.949 -26.266 -4.23 1 98.5 177 VAL B CA 1
ATOM 3717 C C . VAL B 1 177 ? -4.98 -25.078 -4.211 1 98.5 177 VAL B C 1
ATOM 3719 O O . VAL B 1 177 ? -3.764 -25.266 -4.254 1 98.5 177 VAL B O 1
ATOM 3722 N N . ALA B 1 178 ? -5.488 -23.859 -4.195 1 98.5 178 ALA B N 1
ATOM 3723 C CA . ALA B 1 178 ? -4.598 -22.703 -4.203 1 98.5 178 ALA B CA 1
ATOM 3724 C C . ALA B 1 178 ? -5.246 -21.5 -3.512 1 98.5 178 ALA B C 1
ATOM 3726 O O . ALA B 1 178 ? -6.473 -21.438 -3.4 1 98.5 178 ALA B O 1
ATOM 3727 N N . GLY B 1 179 ? -4.441 -20.641 -3.025 1 97.06 179 GLY B N 1
ATOM 3728 C CA . GLY B 1 179 ? -4.797 -19.359 -2.453 1 97.06 179 GLY B CA 1
ATOM 3729 C C . GLY B 1 179 ? -3.85 -18.234 -2.861 1 97.06 179 GLY B C 1
ATOM 3730 O O . GLY B 1 179 ? -2.637 -18.453 -2.947 1 97.06 179 GLY B O 1
ATOM 3731 N N . LEU B 1 180 ? -4.434 -17.094 -3.123 1 97.62 180 LEU B N 1
ATOM 3732 C CA . LEU B 1 180 ? -3.645 -15.945 -3.547 1 97.62 180 LEU B CA 1
ATOM 3733 C C . LEU B 1 180 ? -3.848 -14.766 -2.602 1 97.62 180 LEU B C 1
ATOM 3735 O O . LEU B 1 180 ? -4.914 -14.617 -2.004 1 97.62 180 LEU B O 1
ATOM 3739 N N . LEU B 1 181 ? -2.854 -13.984 -2.445 1 96.69 181 LEU B N 1
ATOM 3740 C CA . LEU B 1 181 ? -2.906 -12.797 -1.604 1 96.69 181 LEU B CA 1
ATOM 3741 C C . LEU B 1 181 ? -2.299 -11.594 -2.322 1 96.69 181 LEU B C 1
ATOM 3743 O O . LEU B 1 181 ? -1.294 -11.734 -3.025 1 96.69 181 LEU B O 1
ATOM 3747 N N . LEU B 1 182 ? -2.855 -10.414 -2.037 1 96.62 182 LEU B N 1
ATOM 3748 C CA . LEU B 1 182 ? -2.375 -9.18 -2.646 1 96.62 182 LEU B CA 1
ATOM 3749 C C . LEU B 1 182 ? -1.86 -8.219 -1.583 1 96.62 182 LEU B C 1
ATOM 3751 O O . LEU B 1 182 ? -2.482 -8.055 -0.53 1 96.62 182 LEU B O 1
ATOM 3755 N N . GLU B 1 183 ? -0.777 -7.707 -1.832 1 96.62 183 GLU B N 1
ATOM 3756 C CA . GLU B 1 183 ? -0.254 -6.582 -1.063 1 96.62 183 GLU B CA 1
ATOM 3757 C C . GLU B 1 183 ? 0.2 -5.449 -1.981 1 96.62 183 GLU B C 1
ATOM 3759 O O . GLU B 1 183 ? 0.827 -5.691 -3.014 1 96.62 183 GLU B O 1
ATOM 3764 N N . VAL B 1 184 ? -0.19 -4.211 -1.62 1 96.31 184 VAL B N 1
ATOM 3765 C CA . VAL B 1 184 ? 0.18 -3.105 -2.5 1 96.31 184 VAL B CA 1
ATOM 3766 C C . VAL B 1 184 ? 0.691 -1.932 -1.668 1 96.31 184 VAL B C 1
ATOM 3768 O O . VAL B 1 184 ? 0.305 -1.769 -0.508 1 96.31 184 VAL B O 1
ATOM 3771 N N . LEU B 1 185 ? 1.583 -1.227 -2.217 1 95.56 185 LEU B N 1
ATOM 3772 C CA . LEU B 1 185 ? 1.953 0.11 -1.765 1 95.56 185 LEU B CA 1
ATOM 3773 C C . LEU B 1 185 ? 1.565 1.161 -2.799 1 95.56 185 LEU B C 1
ATOM 3775 O O . LEU B 1 185 ? 1.838 0.997 -3.99 1 95.56 185 LEU B O 1
ATOM 3779 N N . ALA B 1 186 ? 0.835 2.145 -2.328 1 93.19 186 ALA B N 1
ATOM 3780 C CA . ALA B 1 186 ? 0.428 3.223 -3.227 1 93.19 186 ALA B CA 1
ATOM 3781 C C . ALA B 1 186 ? 0.818 4.586 -2.66 1 93.19 186 ALA B C 1
ATOM 3783 O O . ALA B 1 186 ? 0.897 4.758 -1.441 1 93.19 186 ALA B O 1
ATOM 3784 N N . GLU B 1 187 ? 1.179 5.469 -3.592 1 87.38 187 GLU B N 1
ATOM 3785 C CA . GLU B 1 187 ? 1.425 6.875 -3.297 1 87.38 187 GLU B CA 1
ATOM 3786 C C . GLU B 1 187 ? 0.453 7.777 -4.055 1 87.38 187 GLU B C 1
ATOM 3788 O O . GLU B 1 187 ? 0.283 7.633 -5.27 1 87.38 187 GLU B O 1
ATOM 3793 N N . HIS B 1 188 ? -0.07 8.711 -3.412 1 79.12 188 HIS B N 1
ATOM 3794 C CA . HIS B 1 188 ? -0.996 9.656 -4.027 1 79.12 188 HIS B CA 1
ATOM 3795 C C . HIS B 1 188 ? -2.047 8.93 -4.859 1 79.12 188 HIS B C 1
ATOM 3797 O O . HIS B 1 188 ? -2.254 9.266 -6.031 1 79.12 188 HIS B O 1
ATOM 3803 N N . THR B 1 189 ? -2.43 7.809 -4.699 1 77.31 189 THR B N 1
ATOM 3804 C CA . THR B 1 189 ? -3.465 6.984 -5.316 1 77.31 189 THR B CA 1
ATOM 3805 C C . THR B 1 189 ? -2.891 6.16 -6.461 1 77.31 189 THR B C 1
ATOM 3807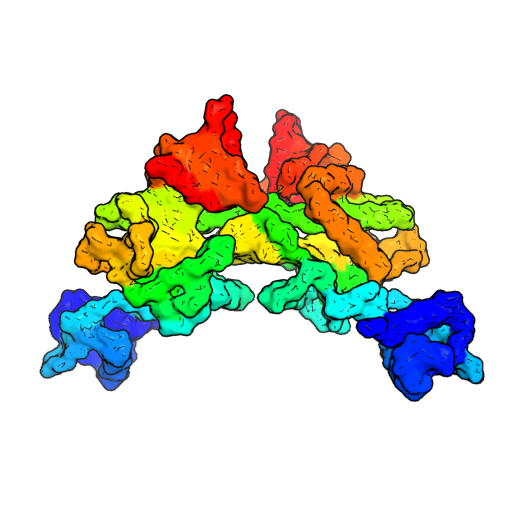 O O . THR B 1 189 ? -3.635 5.645 -7.297 1 77.31 189 THR B O 1
ATOM 3810 N N . ARG B 1 190 ? -1.626 6.191 -6.605 1 85.19 190 ARG B N 1
ATOM 3811 C CA . ARG B 1 190 ? -0.964 5.379 -7.621 1 85.19 190 ARG B CA 1
ATOM 3812 C C . ARG B 1 190 ? -0.235 4.199 -6.988 1 85.19 190 ARG B C 1
ATOM 3814 O O . ARG B 1 190 ? 0.44 4.355 -5.969 1 85.19 190 ARG B O 1
ATOM 3821 N N . LEU B 1 191 ? -0.337 3.123 -7.672 1 91.69 191 LEU B N 1
ATOM 3822 C CA . LEU B 1 191 ? 0.368 1.94 -7.191 1 91.69 191 LEU B CA 1
ATOM 3823 C C . LEU B 1 191 ? 1.867 2.064 -7.441 1 91.69 191 LEU B C 1
ATOM 3825 O O . LEU B 1 191 ? 2.295 2.334 -8.562 1 91.69 191 LEU B O 1
ATOM 3829 N N . VAL B 1 192 ? 2.654 1.954 -6.391 1 93.06 192 VAL B N 1
ATOM 3830 C CA . VAL B 1 192 ? 4.105 1.897 -6.523 1 93.06 192 VAL B CA 1
ATOM 3831 C C . VAL B 1 192 ? 4.539 0.47 -6.855 1 93.06 192 VAL B C 1
ATOM 3833 O O . VAL B 1 192 ? 5.273 0.245 -7.816 1 93.06 192 VAL B O 1
ATOM 3836 N N . TRP B 1 193 ? 4.059 -0.44 -6.121 1 96.62 193 TRP B N 1
ATOM 3837 C CA . TRP B 1 193 ? 4.223 -1.857 -6.426 1 96.62 193 TRP B CA 1
ATOM 3838 C C . TRP B 1 193 ? 3.043 -2.668 -5.902 1 96.62 193 TRP B C 1
ATOM 3840 O O . TRP B 1 193 ? 2.273 -2.188 -5.066 1 96.62 193 TRP B O 1
ATOM 3850 N N . ALA B 1 194 ? 2.852 -3.809 -6.457 1 97.5 194 ALA B N 1
ATOM 3851 C CA . ALA B 1 194 ? 1.876 -4.816 -6.055 1 97.5 194 ALA B CA 1
ATOM 3852 C C . ALA B 1 194 ? 2.492 -6.215 -6.07 1 97.5 194 ALA B C 1
ATOM 3854 O O . ALA B 1 194 ? 3.141 -6.602 -7.043 1 97.5 194 ALA B O 1
ATOM 3855 N N . SER B 1 195 ? 2.371 -6.871 -4.957 1 97.81 195 SER B N 1
ATOM 3856 C CA . SER B 1 195 ? 2.875 -8.234 -4.867 1 97.81 195 SER B CA 1
ATOM 3857 C C . SER B 1 195 ? 1.736 -9.234 -4.703 1 97.81 195 SER B C 1
ATOM 3859 O O . SER B 1 195 ? 0.807 -9 -3.928 1 97.81 195 SER B O 1
ATOM 3861 N N . VAL B 1 196 ? 1.811 -10.289 -5.414 1 98.25 196 VAL B N 1
ATOM 3862 C CA . VAL B 1 196 ? 0.814 -11.344 -5.285 1 98.25 196 VAL B CA 1
ATOM 3863 C C . VAL B 1 196 ? 1.479 -12.625 -4.773 1 98.25 196 VAL B C 1
ATOM 3865 O O . VAL B 1 196 ? 2.416 -13.133 -5.395 1 98.25 196 VAL B O 1
ATOM 3868 N N . GLY B 1 197 ? 1.057 -13.023 -3.637 1 98.12 197 GLY B N 1
ATOM 3869 C CA . GLY B 1 197 ? 1.426 -14.336 -3.135 1 98.12 197 GLY B CA 1
ATOM 3870 C C . GLY B 1 197 ? 0.655 -15.469 -3.793 1 98.12 197 GLY B C 1
ATOM 3871 O O . GLY B 1 197 ? -0.559 -15.367 -3.986 1 98.12 197 GLY B O 1
ATOM 3872 N N . ILE B 1 198 ? 1.357 -16.484 -4.137 1 98.5 198 ILE B N 1
ATOM 3873 C CA . ILE B 1 198 ? 0.767 -17.641 -4.82 1 98.5 198 ILE B CA 1
ATOM 3874 C C . ILE B 1 198 ? 1.095 -18.906 -4.051 1 98.5 198 ILE B C 1
ATOM 3876 O O . ILE B 1 198 ? 2.242 -19.359 -4.047 1 98.5 198 ILE B O 1
ATOM 3880 N N . GLY B 1 199 ? 0.114 -19.469 -3.396 1 98.38 199 GLY B N 1
ATOM 3881 C CA . GLY B 1 199 ? 0.199 -20.781 -2.775 1 98.38 199 GLY B CA 1
ATOM 3882 C C . GLY B 1 199 ? -0.564 -21.844 -3.533 1 98.38 199 GLY B C 1
ATOM 3883 O O . GLY B 1 199 ? -1.758 -21.688 -3.803 1 98.38 199 GLY B O 1
ATOM 3884 N N . VAL B 1 200 ? 0.094 -22.906 -3.912 1 98.62 200 VAL B N 1
ATOM 3885 C CA . VAL B 1 200 ? -0.562 -23.984 -4.648 1 98.62 200 VAL B CA 1
ATOM 3886 C C . VAL B 1 200 ? -0.172 -25.328 -4.051 1 98.62 200 VAL B C 1
ATOM 3888 O O . VAL B 1 200 ? 1.013 -25.625 -3.863 1 98.62 200 VAL B O 1
ATOM 3891 N N . ASN B 1 201 ? -1.153 -26.125 -3.762 1 98.38 201 ASN B N 1
ATOM 3892 C CA . ASN B 1 201 ? -0.924 -27.531 -3.408 1 98.38 201 ASN B CA 1
ATOM 3893 C C . ASN B 1 201 ? -0.67 -28.375 -4.645 1 98.38 201 ASN B C 1
ATOM 3895 O O . ASN B 1 201 ? -1.611 -28.797 -5.328 1 98.38 201 ASN B O 1
ATOM 3899 N N . VAL B 1 202 ? 0.563 -28.688 -4.84 1 98.31 202 VAL B N 1
ATOM 3900 C CA . VAL B 1 202 ? 0.873 -29.422 -6.066 1 98.31 202 VAL B CA 1
ATOM 3901 C C . VAL B 1 202 ? 1.017 -30.906 -5.766 1 98.31 202 VAL B C 1
ATOM 3903 O O . VAL B 1 202 ? 0.119 -31.703 -6.062 1 98.31 202 VAL B O 1
ATOM 3906 N N . HIS B 1 203 ? 2.088 -31.25 -5.012 1 97.5 203 HIS B N 1
ATOM 3907 C CA . HIS B 1 203 ? 2.369 -32.656 -4.734 1 97.5 203 HIS B CA 1
ATOM 3908 C C . HIS B 1 203 ? 1.873 -33.062 -3.348 1 97.5 203 HIS B C 1
ATOM 3910 O O . HIS B 1 203 ? 1.842 -34.25 -3.012 1 97.5 203 HIS B O 1
ATOM 3916 N N . SER B 1 204 ? 1.551 -32.125 -2.592 1 95.62 204 SER B N 1
ATOM 3917 C CA . SER B 1 204 ? 1.067 -32.344 -1.233 1 95.62 204 SER B CA 1
ATOM 3918 C C . SER B 1 204 ? 0.029 -31.297 -0.834 1 95.62 204 SER B C 1
ATOM 3920 O O . SER B 1 204 ? -0.183 -30.328 -1.554 1 95.62 204 SER B O 1
ATOM 3922 N N . ARG B 1 205 ? -0.675 -31.562 0.146 1 95.06 205 ARG B N 1
ATOM 3923 C CA . ARG B 1 205 ? -1.695 -30.688 0.702 1 95.06 205 ARG B CA 1
ATOM 3924 C C . ARG B 1 205 ? -1.77 -30.812 2.219 1 95.06 205 ARG B C 1
ATOM 3926 O O . ARG B 1 205 ? -1.334 -31.828 2.779 1 95.06 205 ARG B O 1
ATOM 3933 N N . PRO B 1 206 ? -2.252 -29.75 2.893 1 94.56 206 PRO B N 1
ATOM 3934 C CA . PRO B 1 206 ? -2.539 -29.922 4.316 1 94.56 206 PRO B CA 1
ATOM 3935 C C . PRO B 1 206 ? -3.537 -31.047 4.582 1 94.56 206 PRO B C 1
ATOM 3937 O O . PRO B 1 206 ? -4.309 -31.406 3.693 1 94.56 206 PRO B O 1
ATOM 3940 N N . GLU B 1 207 ? -3.467 -31.5 5.777 1 92.62 207 GLU B N 1
ATOM 3941 C CA . GLU B 1 207 ? -4.344 -32.594 6.152 1 92.62 207 GLU B CA 1
ATOM 3942 C C . GLU B 1 207 ? -5.691 -32.094 6.648 1 92.62 207 GLU B C 1
ATOM 3944 O O . GLU B 1 207 ? -6.062 -32.312 7.801 1 92.62 207 GLU B O 1
ATOM 3949 N N . VAL B 1 208 ? -6.414 -31.453 5.848 1 92.75 208 VAL B N 1
ATOM 3950 C CA . VAL B 1 208 ? -7.777 -31 6.109 1 92.75 208 VAL B CA 1
ATOM 3951 C C . VAL B 1 208 ? -8.68 -31.391 4.945 1 92.75 208 VAL B C 1
ATOM 3953 O O . VAL B 1 208 ? -8.242 -31.422 3.793 1 92.75 208 VAL B O 1
ATOM 3956 N N . PRO B 1 209 ? -9.875 -31.703 5.215 1 91.88 209 PRO B N 1
ATOM 3957 C CA . PRO B 1 209 ? -10.773 -32.25 4.207 1 91.88 209 PRO B CA 1
ATOM 3958 C C . PRO B 1 209 ? -11.016 -31.312 3.033 1 91.88 209 PRO B C 1
ATOM 3960 O O . PRO B 1 209 ? -11.266 -31.766 1.912 1 91.88 209 PRO B O 1
ATOM 3963 N N . GLU B 1 210 ? -10.914 -30.078 3.188 1 94 210 GLU B N 1
ATOM 3964 C CA . GLU B 1 210 ? -11.258 -29.094 2.168 1 94 210 GLU B CA 1
ATOM 3965 C C . GLU B 1 210 ? -10.086 -28.859 1.219 1 94 210 GLU B C 1
ATOM 3967 O O . GLU B 1 210 ? -10.258 -28.25 0.154 1 94 210 GLU B O 1
ATOM 3972 N N . ALA B 1 211 ? -8.953 -29.484 1.528 1 96.75 211 ALA B N 1
ATOM 3973 C CA . ALA B 1 211 ? -7.758 -29.219 0.736 1 96.75 211 ALA B CA 1
ATOM 3974 C C . ALA B 1 211 ? -7.527 -30.328 -0.291 1 96.75 211 ALA B C 1
ATOM 3976 O O . ALA B 1 211 ? -7.75 -31.5 -0.005 1 96.75 211 ALA B O 1
ATOM 3977 N N . GLY B 1 212 ? -7.16 -29.938 -1.494 1 97.75 212 GLY B N 1
ATOM 3978 C CA . GLY B 1 212 ? -6.711 -30.859 -2.523 1 97.75 212 GLY B CA 1
ATOM 3979 C C . GLY B 1 212 ? -5.332 -30.531 -3.062 1 97.75 212 GLY B C 1
ATOM 3980 O O . GLY B 1 212 ? -4.832 -29.422 -2.861 1 97.75 212 GLY B O 1
ATOM 3981 N N . ALA B 1 213 ? -4.707 -31.547 -3.682 1 98.25 213 ALA B N 1
ATOM 3982 C CA . ALA B 1 213 ? -3.432 -31.375 -4.371 1 98.25 213 ALA B CA 1
ATOM 3983 C C . ALA B 1 213 ? -3.559 -31.703 -5.855 1 98.25 213 ALA B C 1
ATOM 3985 O O . ALA B 1 213 ? -4.258 -32.625 -6.23 1 98.25 213 ALA B O 1
ATOM 3986 N N . LEU B 1 214 ? -2.912 -30.969 -6.652 1 98.38 214 LEU B N 1
ATOM 3987 C CA . LEU B 1 214 ? -3.041 -31.109 -8.102 1 98.38 214 LEU B CA 1
ATOM 3988 C C . LEU B 1 214 ? -2.727 -32.531 -8.539 1 98.38 214 LEU B C 1
ATOM 3990 O O . LEU B 1 214 ? -3.312 -33.031 -9.5 1 98.38 214 LEU B O 1
ATOM 3994 N N . ASP B 1 215 ? -1.839 -33.219 -7.852 1 97.69 215 ASP B N 1
ATOM 3995 C CA . ASP B 1 215 ? -1.458 -34.594 -8.18 1 97.69 215 ASP B CA 1
ATOM 3996 C C . ASP B 1 215 ? -2.678 -35.5 -8.203 1 97.69 215 ASP B C 1
ATOM 3998 O O . ASP B 1 215 ? -2.695 -36.5 -8.93 1 97.69 215 ASP B O 1
ATOM 4002 N N . GLU B 1 216 ? -3.656 -35.219 -7.406 1 96.81 216 GLU B N 1
ATOM 4003 C CA . GLU B 1 216 ? -4.859 -36.031 -7.312 1 96.81 216 GLU B CA 1
ATOM 4004 C C . GLU B 1 216 ? -5.605 -36.062 -8.641 1 96.81 216 GLU B C 1
ATOM 4006 O O . GLU B 1 216 ? -6.34 -37 -8.922 1 96.81 216 GLU B O 1
ATOM 4011 N N . TRP B 1 217 ? -5.383 -35.062 -9.508 1 97.06 217 TRP B N 1
ATOM 4012 C CA . TRP B 1 217 ? -6.094 -35 -10.781 1 97.06 217 TRP B CA 1
ATOM 4013 C C . TRP B 1 217 ? -5.137 -35.188 -11.953 1 97.06 217 TRP B C 1
ATOM 4015 O O . TRP B 1 217 ? -5.566 -35.438 -13.078 1 97.06 217 TRP B O 1
ATOM 4025 N N . THR B 1 218 ? -3.834 -35.094 -11.742 1 96.31 218 THR B N 1
ATOM 4026 C CA . THR B 1 218 ? -2.916 -35.062 -12.883 1 96.31 218 THR B CA 1
ATOM 4027 C C . THR B 1 218 ? -1.953 -36.25 -12.805 1 96.31 218 THR B C 1
ATOM 4029 O O . THR B 1 218 ? -1.268 -36.562 -13.781 1 96.31 218 THR B O 1
ATOM 4032 N N . GLY B 1 219 ? -1.827 -36.906 -11.648 1 94 219 GLY B N 1
ATOM 4033 C CA . GLY B 1 219 ? -0.898 -38.031 -11.469 1 94 219 GLY B CA 1
ATOM 4034 C C . GLY B 1 219 ? 0.55 -37.562 -11.398 1 94 219 GLY B C 1
ATOM 4035 O O . GLY B 1 219 ? 1.45 -38.281 -11.828 1 94 219 GLY B O 1
ATOM 4036 N N . GLY B 1 220 ? 0.744 -36.375 -11.062 1 92.75 220 GLY B N 1
ATOM 4037 C CA . GLY B 1 220 ? 2.1 -35.906 -10.836 1 92.75 220 GLY B CA 1
ATOM 4038 C C . GLY B 1 220 ? 2.705 -35.219 -12.047 1 92.75 220 GLY B C 1
ATOM 4039 O O . GLY B 1 220 ? 3.902 -34.938 -12.07 1 92.75 220 GLY B O 1
ATOM 4040 N N . ARG B 1 221 ? 2.004 -34.781 -13.039 1 90.5 221 ARG B N 1
ATOM 4041 C CA . ARG B 1 221 ? 2.498 -34.25 -14.297 1 90.5 221 ARG B CA 1
ATOM 4042 C C . ARG B 1 221 ? 2.873 -32.781 -14.156 1 90.5 221 ARG B C 1
ATOM 4044 O O . ARG B 1 221 ? 3.693 -32.25 -14.914 1 90.5 221 ARG B O 1
ATOM 4051 N N . ILE B 1 222 ? 2.293 -32.188 -13.219 1 95.25 222 ILE B N 1
ATOM 4052 C CA . ILE B 1 222 ? 2.51 -30.734 -13.094 1 95.25 222 ILE B CA 1
ATOM 4053 C C . ILE B 1 222 ? 3.84 -30.484 -12.391 1 95.25 222 ILE B C 1
ATOM 4055 O O . ILE B 1 222 ? 4.109 -31.047 -11.328 1 95.25 222 ILE B O 1
ATOM 4059 N N . ARG B 1 223 ? 4.68 -29.641 -13.023 1 96.5 223 ARG B N 1
ATOM 4060 C CA . ARG B 1 223 ? 5.926 -29.188 -12.422 1 96.5 223 ARG B CA 1
ATOM 4061 C C . ARG B 1 223 ? 5.773 -27.781 -11.852 1 96.5 223 ARG B C 1
ATOM 4063 O O . ARG B 1 223 ? 5.199 -26.906 -12.5 1 96.5 223 ARG B O 1
ATOM 4070 N N . ARG B 1 224 ? 6.281 -27.547 -10.727 1 98.06 224 ARG B N 1
ATOM 4071 C CA . ARG B 1 224 ? 6.027 -26.328 -9.953 1 98.06 224 ARG B CA 1
ATOM 4072 C C . ARG B 1 224 ? 6.512 -25.094 -10.703 1 98.06 224 ARG B C 1
ATOM 4074 O O . ARG B 1 224 ? 5.75 -24.156 -10.906 1 98.06 224 ARG B O 1
ATOM 4081 N N . VAL B 1 225 ? 7.75 -25.109 -11.141 1 98.25 225 VAL B N 1
ATOM 4082 C CA . VAL B 1 225 ? 8.328 -23.922 -11.758 1 98.25 225 VAL B CA 1
ATOM 4083 C C . VAL B 1 225 ? 7.672 -23.672 -13.117 1 98.25 225 VAL B C 1
ATOM 4085 O O . VAL B 1 225 ? 7.402 -22.516 -13.484 1 98.25 225 VAL B O 1
ATOM 4088 N N . GLU B 1 226 ? 7.418 -24.719 -13.859 1 97.38 226 GLU B N 1
ATOM 4089 C CA . GLU B 1 226 ? 6.734 -24.562 -15.141 1 97.38 226 GLU B CA 1
ATOM 4090 C C . GLU B 1 226 ? 5.363 -23.922 -14.961 1 97.38 226 GLU B C 1
ATOM 4092 O O . GLU B 1 226 ? 4.988 -23.031 -15.719 1 97.38 226 GLU B O 1
ATOM 4097 N N . LEU B 1 227 ? 4.637 -24.406 -13.977 1 98.5 227 LEU B N 1
ATOM 4098 C CA . LEU B 1 227 ? 3.33 -23.844 -13.672 1 98.5 227 LEU B CA 1
ATOM 4099 C C . LEU B 1 227 ? 3.459 -22.359 -13.328 1 98.5 227 LEU B C 1
ATOM 4101 O O . LEU B 1 227 ? 2.756 -21.516 -13.906 1 98.5 227 LEU B O 1
ATOM 4105 N N . LEU B 1 228 ? 4.367 -22.031 -12.461 1 98.5 228 LEU B N 1
ATOM 4106 C CA . LEU B 1 228 ? 4.547 -20.656 -11.992 1 98.5 228 LEU B CA 1
ATOM 4107 C C . LEU B 1 228 ? 4.938 -19.75 -13.148 1 98.5 228 LEU B C 1
ATOM 4109 O O . LEU B 1 228 ? 4.41 -18.641 -13.273 1 98.5 228 LEU B O 1
ATOM 4113 N N . GLU B 1 229 ? 5.84 -20.172 -13.992 1 98.31 229 GLU B N 1
ATOM 4114 C CA . GLU B 1 229 ? 6.309 -19.359 -15.102 1 98.31 229 GLU B CA 1
ATOM 4115 C C . GLU B 1 229 ? 5.184 -19.094 -16.094 1 98.31 229 GLU B C 1
ATOM 4117 O O . GLU B 1 229 ? 5.066 -17.984 -16.625 1 98.31 229 GLU B O 1
ATOM 4122 N N . GLU B 1 230 ? 4.402 -20.109 -16.344 1 98.44 230 GLU B N 1
ATOM 4123 C CA . GLU B 1 230 ? 3.27 -19.922 -17.234 1 98.44 230 GLU B CA 1
ATOM 4124 C C . GLU B 1 230 ? 2.26 -18.938 -16.656 1 98.44 230 GLU B C 1
ATOM 4126 O O . GLU B 1 230 ? 1.707 -18.109 -17.391 1 98.44 230 GLU B O 1
ATOM 4131 N N . VAL B 1 231 ? 2.006 -19.047 -15.406 1 98.69 231 VAL B N 1
ATOM 4132 C CA . VAL B 1 231 ? 1.089 -18.141 -14.719 1 98.69 231 VAL B CA 1
ATOM 4133 C C . VAL B 1 231 ? 1.61 -16.703 -14.82 1 98.69 231 VAL B C 1
ATOM 4135 O O . VAL B 1 231 ? 0.861 -15.789 -15.156 1 98.69 231 VAL B O 1
ATOM 4138 N N . ILE B 1 232 ? 2.902 -16.516 -14.562 1 98.38 232 ILE B N 1
ATOM 4139 C CA . ILE B 1 232 ? 3.52 -15.188 -14.57 1 98.38 232 ILE B CA 1
ATOM 4140 C C . ILE B 1 232 ? 3.436 -14.586 -15.969 1 98.38 232 ILE B C 1
ATOM 4142 O O . ILE B 1 232 ? 3.105 -13.406 -16.125 1 98.38 232 ILE B O 1
ATOM 4146 N N . ALA B 1 233 ? 3.721 -15.398 -16.969 1 98.25 233 ALA B N 1
ATOM 4147 C CA . ALA B 1 233 ? 3.652 -14.938 -18.359 1 98.25 233 ALA B CA 1
ATOM 4148 C C . ALA B 1 233 ? 2.238 -14.492 -18.719 1 98.25 233 ALA B C 1
ATOM 4150 O O . ALA B 1 233 ? 2.049 -13.453 -19.344 1 98.25 233 ALA B O 1
ATOM 4151 N N . ARG B 1 234 ? 1.312 -15.25 -18.328 1 98.12 234 ARG B N 1
ATOM 4152 C CA . ARG B 1 234 ? -0.082 -14.93 -18.609 1 98.12 234 ARG B CA 1
ATOM 4153 C C . ARG B 1 234 ? -0.53 -13.68 -17.875 1 98.12 234 ARG B C 1
ATOM 4155 O O . ARG B 1 234 ? -1.258 -12.852 -18.422 1 98.12 234 ARG B O 1
ATOM 4162 N N . MET B 1 235 ? -0.141 -13.578 -16.688 1 97 235 MET B N 1
ATOM 4163 C CA . MET B 1 235 ? -0.439 -12.391 -15.898 1 97 235 MET B CA 1
ATOM 4164 C C . MET B 1 235 ? 0.091 -11.133 -16.578 1 97 235 MET B C 1
ATOM 4166 O O . MET B 1 235 ? -0.604 -10.117 -16.656 1 97 235 MET B O 1
ATOM 4170 N N . ARG B 1 236 ? 1.306 -11.219 -16.984 1 96.75 236 ARG B N 1
ATOM 4171 C CA . ARG B 1 236 ? 1.93 -10.078 -17.641 1 96.75 236 ARG B CA 1
ATOM 4172 C C . ARG B 1 236 ? 1.096 -9.617 -18.828 1 96.75 236 ARG B C 1
ATOM 4174 O O . ARG B 1 236 ? 0.872 -8.414 -19.016 1 96.75 236 ARG B O 1
ATOM 4181 N N . LEU B 1 237 ? 0.646 -10.547 -19.562 1 96.75 237 LEU B N 1
ATOM 4182 C CA . LEU B 1 237 ? -0.172 -10.234 -20.719 1 96.75 237 LEU B CA 1
ATOM 4183 C C . LEU B 1 237 ? -1.494 -9.602 -20.312 1 96.75 237 LEU B C 1
ATOM 4185 O O . LEU B 1 237 ? -1.905 -8.586 -20.875 1 96.75 237 LEU B O 1
ATOM 4189 N N . MET B 1 238 ? -2.129 -10.18 -19.344 1 96.5 238 MET B N 1
ATOM 4190 C CA . MET B 1 238 ? -3.434 -9.703 -18.891 1 96.5 238 MET B CA 1
ATOM 4191 C C . MET B 1 238 ? -3.33 -8.289 -18.328 1 96.5 238 MET B C 1
ATOM 4193 O O . MET B 1 238 ? -4.176 -7.438 -18.625 1 96.5 238 MET B O 1
ATOM 4197 N N . LEU B 1 239 ? -2.334 -8.062 -17.578 1 94.88 239 LEU B N 1
ATOM 4198 C CA . LEU B 1 239 ? -2.168 -6.754 -16.953 1 94.88 239 LEU B CA 1
ATOM 4199 C C . LEU B 1 239 ? -1.9 -5.688 -18.016 1 94.88 239 LEU B C 1
ATOM 4201 O O . LEU B 1 239 ? -2.311 -4.535 -17.844 1 94.88 239 LEU B O 1
ATOM 4205 N N . GLY B 1 240 ? -1.246 -6.051 -19.047 1 94.44 240 GLY B N 1
ATOM 4206 C CA . GLY B 1 240 ? -0.985 -5.133 -20.141 1 94.44 240 GLY B CA 1
ATOM 4207 C C . GLY B 1 240 ? -2.227 -4.793 -20.938 1 94.44 240 GLY B C 1
ATOM 4208 O O . GLY B 1 240 ? -2.307 -3.725 -21.547 1 94.44 240 GLY B O 1
ATOM 4209 N N . GLU B 1 241 ? -3.199 -5.66 -20.922 1 95.19 241 GLU B N 1
ATOM 4210 C CA . GLU B 1 241 ? -4.406 -5.484 -21.734 1 95.19 241 GLU B CA 1
ATOM 4211 C C . GLU B 1 241 ? -5.453 -4.668 -20.984 1 95.19 241 GLU B C 1
ATOM 4213 O O . GLU B 1 241 ? -6.375 -4.117 -21.594 1 95.19 241 GLU B O 1
ATOM 4218 N N . GLY B 1 242 ? -5.402 -4.684 -19.672 1 92.38 242 GLY B N 1
ATOM 4219 C CA . GLY B 1 242 ? -6.246 -3.756 -18.938 1 92.38 242 GLY B CA 1
ATOM 4220 C C . GLY B 1 242 ? -7.348 -4.445 -18.156 1 92.38 242 GLY B C 1
ATOM 4221 O O . GLY B 1 242 ? -7.477 -5.668 -18.203 1 92.38 242 GLY B O 1
ATOM 4222 N N . PRO B 1 243 ? -8.141 -3.697 -17.469 1 94.25 243 PRO B N 1
ATOM 4223 C CA . PRO B 1 243 ? -9.094 -4.223 -16.484 1 94.25 243 PRO B CA 1
ATOM 4224 C C . PRO B 1 243 ? -10.227 -5.016 -17.125 1 94.25 243 PRO B C 1
ATOM 4226 O O . PRO B 1 243 ? -10.711 -5.992 -16.547 1 94.25 243 PRO B O 1
ATOM 4229 N N . GLN B 1 244 ? -10.609 -4.613 -18.281 1 95.81 244 GLN B N 1
ATOM 4230 C CA . GLN B 1 244 ? -11.719 -5.297 -18.938 1 95.81 244 GLN B CA 1
ATOM 4231 C C . GLN B 1 244 ? -11.352 -6.738 -19.281 1 95.81 244 GLN B C 1
ATOM 4233 O O . GLN B 1 244 ? -12.164 -7.648 -19.109 1 95.81 244 GLN B O 1
ATOM 4238 N N . VAL B 1 245 ? -10.164 -6.895 -19.688 1 97.31 245 VAL B N 1
ATOM 4239 C CA . VAL B 1 245 ? -9.688 -8.219 -20.062 1 97.31 245 VAL B CA 1
ATOM 4240 C C . VAL B 1 245 ? -9.531 -9.086 -18.812 1 97.31 245 VAL B C 1
ATOM 4242 O O . VAL B 1 245 ? -9.961 -10.242 -18.797 1 97.31 245 VAL B O 1
ATOM 4245 N N . VAL B 1 246 ? -8.984 -8.539 -17.828 1 97.62 246 VAL B N 1
ATOM 4246 C CA . VAL B 1 246 ? -8.797 -9.266 -16.578 1 97.62 246 VAL B CA 1
ATOM 4247 C C . VAL B 1 246 ? -10.156 -9.711 -16.031 1 97.62 246 VAL B C 1
ATOM 4249 O O . VAL B 1 246 ? -10.336 -10.875 -15.656 1 97.62 246 VAL B O 1
ATOM 4252 N N . ARG B 1 247 ? -11.086 -8.812 -16.031 1 97.31 247 ARG B N 1
ATOM 4253 C CA . ARG B 1 247 ? -12.422 -9.102 -15.523 1 97.31 247 ARG B CA 1
ATOM 4254 C C . ARG B 1 247 ? -13.086 -10.219 -16.328 1 97.31 247 ARG B C 1
ATOM 4256 O O . ARG B 1 247 ? -13.641 -11.156 -15.758 1 97.31 247 ARG B O 1
ATOM 4263 N N . ALA B 1 248 ? -13.008 -10.117 -17.609 1 97.75 248 ALA B N 1
ATOM 4264 C CA . ALA B 1 248 ? -13.648 -11.086 -18.484 1 97.75 248 ALA B CA 1
ATOM 4265 C C . ALA B 1 248 ? -13.055 -12.477 -18.297 1 97.75 248 ALA B C 1
ATOM 4267 O O . ALA B 1 248 ? -13.789 -13.469 -18.219 1 97.75 248 ALA B O 1
ATOM 4268 N N . ARG B 1 249 ? -11.797 -12.531 -18.234 1 98 249 ARG B N 1
ATOM 4269 C CA . ARG B 1 249 ? -11.125 -13.812 -18.094 1 98 249 ARG B CA 1
ATOM 4270 C C . ARG B 1 249 ? -11.391 -14.43 -16.719 1 98 249 ARG B C 1
ATOM 4272 O O . ARG B 1 249 ? -11.594 -15.641 -16.609 1 98 249 ARG B O 1
ATOM 4279 N N . TRP B 1 250 ? -11.375 -13.609 -15.727 1 98 250 TRP B N 1
ATOM 4280 C CA . TRP B 1 250 ? -11.703 -14.078 -14.383 1 98 250 TRP B CA 1
ATOM 4281 C C . TRP B 1 250 ? -13.125 -14.633 -14.328 1 98 250 TRP B C 1
ATOM 4283 O O . TRP B 1 250 ? -13.359 -15.727 -13.812 1 98 250 TRP B O 1
ATOM 4293 N N . ARG B 1 251 ? -14.023 -13.914 -14.906 1 97.81 251 ARG B N 1
ATOM 4294 C CA . ARG B 1 251 ? -15.438 -14.297 -14.922 1 97.81 251 ARG B CA 1
ATOM 4295 C C . ARG B 1 251 ? -15.633 -15.648 -15.594 1 97.81 251 ARG B C 1
ATOM 4297 O O . ARG B 1 251 ? -16.438 -16.453 -15.141 1 97.81 251 ARG B O 1
ATOM 4304 N N . ARG B 1 252 ? -14.906 -15.867 -16.578 1 97.5 252 ARG B N 1
ATOM 4305 C CA . ARG B 1 252 ? -15.047 -17.078 -17.391 1 97.5 252 ARG B CA 1
ATOM 4306 C C . ARG B 1 252 ? -14.68 -18.312 -16.578 1 97.5 252 ARG B C 1
ATOM 4308 O O . ARG B 1 252 ? -15.227 -19.391 -16.812 1 97.5 252 ARG B O 1
ATOM 4315 N N . VAL B 1 253 ? -13.844 -18.156 -15.609 1 98 253 VAL B N 1
ATOM 4316 C CA . VAL B 1 253 ? -13.352 -19.328 -14.906 1 98 253 VAL B CA 1
ATOM 4317 C C . VAL B 1 253 ? -13.883 -19.344 -13.477 1 98 253 VAL B C 1
ATOM 4319 O O . VAL B 1 253 ? -13.484 -20.188 -12.664 1 98 253 VAL B O 1
ATOM 4322 N N . CYS B 1 254 ? -14.773 -18.484 -13.18 1 97.94 254 CYS B N 1
ATOM 4323 C CA . CYS B 1 254 ? -15.367 -18.469 -11.844 1 97.94 254 CYS B CA 1
ATOM 4324 C C . CYS B 1 254 ? -16.391 -19.578 -11.695 1 97.94 254 CYS B C 1
ATOM 4326 O O . CYS B 1 254 ? -17.172 -19.859 -12.617 1 97.94 254 CYS B O 1
ATOM 4328 N N . GLY B 1 255 ? -16.375 -20.219 -10.5 1 97.25 255 GLY B N 1
ATOM 4329 C CA . GLY B 1 255 ? -17.266 -21.328 -10.266 1 97.25 255 GLY B CA 1
ATOM 4330 C C . GLY B 1 255 ? -18.422 -21 -9.352 1 97.25 255 GLY B C 1
ATOM 4331 O O . GLY B 1 255 ? -19.125 -21.891 -8.875 1 97.25 255 GLY B O 1
ATOM 4332 N N . LEU B 1 256 ? -18.688 -19.766 -9.125 1 96.94 256 LEU B N 1
ATOM 4333 C CA . LEU B 1 256 ? -19.656 -19.375 -8.117 1 96.94 256 LEU B CA 1
ATOM 4334 C C . LEU B 1 256 ? -21 -19.016 -8.758 1 96.94 256 LEU B C 1
ATOM 4336 O O . LEU B 1 256 ? -22 -18.875 -8.07 1 96.94 256 LEU B O 1
ATOM 4340 N N . TRP B 1 257 ? -21.047 -18.844 -10.109 1 96.81 257 TRP B N 1
ATOM 4341 C CA . TRP B 1 257 ? -22.219 -18.281 -10.758 1 96.81 257 TRP B CA 1
ATOM 4342 C C . TRP B 1 257 ? -23.453 -19.156 -10.516 1 96.81 257 TRP B C 1
ATOM 4344 O O . TRP B 1 257 ? -23.406 -20.375 -10.734 1 96.81 257 TRP B O 1
ATOM 4354 N N . GLY B 1 258 ? -24.484 -18.484 -10.055 1 96.31 258 GLY B N 1
ATOM 4355 C CA . GLY B 1 258 ? -25.75 -19.172 -9.844 1 96.31 258 GLY B CA 1
ATOM 4356 C C . GLY B 1 258 ? -25.828 -19.906 -8.516 1 96.31 258 GLY B C 1
ATOM 4357 O O . GLY B 1 258 ? -26.875 -20.406 -8.141 1 96.31 258 GLY B O 1
ATOM 4358 N N . LYS B 1 259 ? -24.797 -19.938 -7.832 1 96.94 259 LYS B N 1
ATOM 4359 C CA . LYS B 1 259 ? -24.781 -20.625 -6.539 1 96.94 259 LYS B CA 1
ATOM 4360 C C . LYS B 1 259 ? -25.219 -19.672 -5.418 1 96.94 259 LYS B C 1
ATOM 4362 O O . LYS B 1 259 ? -25 -18.469 -5.5 1 96.94 259 LYS B O 1
ATOM 4367 N N . ARG B 1 260 ? -25.875 -20.281 -4.387 1 97.31 260 ARG B N 1
ATOM 4368 C CA . ARG B 1 260 ? -26.188 -19.516 -3.18 1 97.31 260 ARG B CA 1
ATOM 4369 C C . ARG B 1 260 ? -24.938 -19.312 -2.332 1 97.31 260 ARG B C 1
ATOM 4371 O O . ARG B 1 260 ? -24.234 -20.266 -2 1 97.31 260 ARG B O 1
ATOM 4378 N N . VAL B 1 261 ? -24.625 -18 -2.025 1 97.31 261 VAL B N 1
ATOM 4379 C CA . VAL B 1 261 ? -23.406 -17.688 -1.276 1 97.31 261 VAL B CA 1
ATOM 4380 C C . VAL B 1 261 ? -23.75 -16.828 -0.068 1 97.31 261 VAL B C 1
ATOM 4382 O O . VAL B 1 261 ? -24.812 -16.203 -0.026 1 97.31 261 VAL B O 1
ATOM 4385 N N . VAL B 1 262 ? -22.953 -16.859 0.913 1 96.69 262 VAL B N 1
ATOM 4386 C CA . VAL B 1 262 ? -22.938 -15.977 2.07 1 96.69 262 VAL B CA 1
ATOM 4387 C C . VAL B 1 262 ? -21.594 -15.258 2.145 1 96.69 262 VAL B C 1
ATOM 4389 O O . VAL B 1 262 ? -20.531 -15.891 2.129 1 96.69 262 VAL B O 1
ATOM 4392 N N . VAL B 1 263 ? -21.656 -13.93 2.115 1 94.69 263 VAL B N 1
ATOM 4393 C CA . VAL B 1 263 ? -20.438 -13.148 2.266 1 94.69 263 VAL B CA 1
ATOM 4394 C C . VAL B 1 263 ? -20.453 -12.398 3.598 1 94.69 263 VAL B C 1
ATOM 4396 O O . VAL B 1 263 ? -21.406 -11.648 3.877 1 94.69 263 VAL B O 1
ATOM 4399 N N . GLU B 1 264 ? -19.438 -12.594 4.344 1 91.56 264 GLU B N 1
ATOM 4400 C CA . GLU B 1 264 ? -19.312 -11.953 5.645 1 91.56 264 GLU B CA 1
ATOM 4401 C C . GLU B 1 264 ? -18.141 -10.977 5.668 1 91.56 264 GLU B C 1
ATOM 4403 O O . GLU B 1 264 ? -17.031 -11.312 5.25 1 91.56 264 GLU B O 1
ATOM 4408 N N . GLU B 1 265 ? -18.516 -9.711 6.031 1 80.81 265 GLU B N 1
ATOM 4409 C CA . GLU B 1 265 ? -17.469 -8.711 6.207 1 80.81 265 GLU B CA 1
ATOM 4410 C C . GLU B 1 265 ? -17.703 -7.875 7.461 1 80.81 265 GLU B C 1
ATOM 4412 O O . GLU B 1 265 ? -18.688 -7.137 7.543 1 80.81 265 GLU B O 1
ATOM 4417 N N . HIS B 1 266 ? -16.766 -7.832 8.367 1 74.38 266 HIS B N 1
ATOM 4418 C CA . HIS B 1 266 ? -16.797 -7.008 9.57 1 74.38 266 HIS B CA 1
ATOM 4419 C C . HIS B 1 266 ? -18.188 -7.02 10.211 1 74.38 266 HIS B C 1
ATOM 4421 O O . HIS B 1 266 ? -18.75 -5.961 10.508 1 74.38 266 HIS B O 1
ATOM 4427 N N . GLY B 1 267 ? -18.781 -8.148 10.328 1 78.31 267 GLY B N 1
ATOM 4428 C CA . GLY B 1 267 ? -20.047 -8.32 11.023 1 78.31 267 GLY B CA 1
ATOM 4429 C C . GLY B 1 267 ? -21.25 -8.203 10.117 1 78.31 267 GLY B C 1
ATOM 4430 O O . GLY B 1 267 ? -22.375 -8.539 10.516 1 78.31 267 GLY B O 1
ATOM 4431 N N . LYS B 1 268 ? -21.109 -7.684 8.93 1 85.81 268 LYS B N 1
ATOM 4432 C CA . LYS B 1 268 ? -22.188 -7.617 7.957 1 85.81 268 LYS B CA 1
ATOM 4433 C C . LYS B 1 268 ? -22.234 -8.875 7.102 1 85.81 268 LYS B C 1
ATOM 4435 O O . LYS B 1 268 ? -21.203 -9.43 6.73 1 85.81 268 LYS B O 1
ATOM 4440 N N . VAL B 1 269 ? -23.5 -9.359 6.941 1 93.62 269 VAL B N 1
ATOM 4441 C CA . VAL B 1 269 ? -23.688 -10.594 6.191 1 93.62 269 VAL B CA 1
ATOM 4442 C C . VAL B 1 269 ? -24.594 -10.336 4.984 1 93.62 269 VAL B C 1
ATOM 4444 O O . VAL B 1 269 ? -25.656 -9.727 5.121 1 93.62 269 VAL B O 1
ATOM 4447 N N . VAL B 1 270 ? -24.156 -10.711 3.848 1 94.69 270 VAL B N 1
ATOM 4448 C CA . VAL B 1 270 ? -24.953 -10.664 2.625 1 94.69 270 VAL B CA 1
ATOM 4449 C C . VAL B 1 270 ? -25.203 -12.078 2.113 1 94.69 270 VAL B C 1
ATOM 4451 O O . VAL B 1 270 ? -24.266 -12.859 1.938 1 94.69 270 VAL B O 1
ATOM 4454 N N . ARG B 1 271 ? -26.484 -12.391 1.98 1 96.19 271 ARG B N 1
ATOM 4455 C CA . ARG B 1 271 ? -26.875 -13.703 1.46 1 96.19 271 ARG B CA 1
ATOM 4456 C C . ARG B 1 271 ? -27.594 -13.562 0.122 1 96.19 271 ARG B C 1
ATOM 4458 O O . ARG B 1 271 ? -28.391 -12.641 -0.067 1 96.19 271 ARG B O 1
ATOM 4465 N N . GLY B 1 272 ? -27.281 -14.477 -0.75 1 97.06 272 GLY B N 1
ATOM 4466 C CA . GLY B 1 272 ? -27.969 -14.469 -2.035 1 97.06 272 GLY B CA 1
ATOM 4467 C C . GLY B 1 272 ? -27.281 -15.32 -3.084 1 97.06 272 GLY B C 1
ATOM 4468 O O . GLY B 1 272 ? -26.578 -16.281 -2.752 1 97.06 272 GLY B O 1
ATOM 4469 N N . VAL B 1 273 ? -27.578 -15.031 -4.34 1 97.88 273 VAL B N 1
ATOM 4470 C CA . VAL B 1 273 ? -27.031 -15.797 -5.453 1 97.88 273 VAL B CA 1
ATOM 4471 C C . VAL B 1 273 ? -25.906 -15.008 -6.117 1 97.88 273 VAL B C 1
ATOM 4473 O O . VAL B 1 273 ? -26.078 -13.828 -6.441 1 97.88 273 VAL B O 1
ATOM 4476 N N . ALA B 1 274 ? -24.703 -15.656 -6.281 1 97.69 274 ALA B N 1
ATOM 4477 C CA . ALA B 1 274 ? -23.609 -15.008 -6.988 1 97.69 274 ALA B CA 1
ATOM 4478 C C . ALA B 1 274 ? -23.938 -14.805 -8.461 1 97.69 274 ALA B C 1
ATOM 4480 O O . ALA B 1 274 ? -24.266 -15.766 -9.172 1 97.69 274 ALA B O 1
ATOM 4481 N N . GLU B 1 275 ? -23.75 -13.562 -8.898 1 96.88 275 GLU B N 1
ATOM 4482 C CA . GLU B 1 275 ? -24.219 -13.266 -10.25 1 96.88 275 GLU B CA 1
ATOM 4483 C C . GLU B 1 275 ? -23.078 -12.797 -11.148 1 96.88 275 GLU B C 1
ATOM 4485 O O . GLU B 1 275 ? -23.062 -13.086 -12.344 1 96.88 275 GLU B O 1
ATOM 4490 N N . ASP B 1 276 ? -22.234 -11.992 -10.555 1 95.94 276 ASP B N 1
ATOM 4491 C CA . ASP B 1 276 ? -21.203 -11.383 -11.398 1 95.94 276 ASP B CA 1
ATOM 4492 C C . ASP B 1 276 ? -20.125 -10.711 -10.547 1 95.94 276 ASP B C 1
ATOM 4494 O O . ASP B 1 276 ? -20.172 -10.781 -9.32 1 95.94 276 ASP B O 1
ATOM 4498 N N . ILE B 1 277 ? -19.109 -10.242 -11.266 1 95.25 277 ILE B N 1
ATOM 4499 C CA . ILE B 1 277 ? -18.156 -9.344 -10.625 1 95.25 277 ILE B CA 1
ATOM 4500 C C . ILE B 1 277 ? -18.297 -7.934 -11.203 1 95.25 277 ILE B C 1
ATOM 4502 O O . ILE B 1 277 ? -18.547 -7.77 -12.398 1 95.25 277 ILE B O 1
ATOM 4506 N N . GLY B 1 278 ? -18.203 -7 -10.359 1 92.62 278 GLY B N 1
ATOM 4507 C CA . GLY B 1 278 ? -18.281 -5.605 -10.766 1 92.62 278 GLY B CA 1
ATOM 4508 C C . GLY B 1 278 ? -17.047 -5.121 -11.492 1 92.62 278 GLY B C 1
ATOM 4509 O O . GLY B 1 278 ? -16.125 -5.902 -11.742 1 92.62 278 GLY B O 1
ATOM 4510 N N . ARG B 1 279 ? -17.031 -3.803 -11.812 1 88.31 279 ARG B N 1
ATOM 4511 C CA . ARG B 1 279 ? -15.977 -3.199 -12.625 1 88.31 279 ARG B CA 1
ATOM 4512 C C . ARG B 1 279 ? -14.656 -3.162 -11.875 1 88.31 279 ARG B C 1
ATOM 4514 O O . ARG B 1 279 ? -13.586 -3.043 -12.484 1 88.31 279 ARG B O 1
ATOM 4521 N N . ARG B 1 280 ? -14.719 -3.277 -10.625 1 86.44 280 ARG B N 1
ATOM 4522 C CA . ARG B 1 280 ? -13.492 -3.209 -9.844 1 86.44 280 ARG B CA 1
ATOM 4523 C C . ARG B 1 280 ? -13.281 -4.496 -9.047 1 86.44 280 ARG B C 1
ATOM 4525 O O . ARG B 1 280 ? -12.641 -4.48 -7.992 1 86.44 280 ARG B O 1
ATOM 4532 N N . GLY B 1 281 ? -13.93 -5.555 -9.477 1 90.75 281 GLY B N 1
ATOM 4533 C CA . GLY B 1 281 ? -13.695 -6.859 -8.875 1 90.75 281 GLY B CA 1
ATOM 4534 C C . GLY B 1 281 ? -14.664 -7.188 -7.758 1 90.75 281 GLY B C 1
ATOM 4535 O O . GLY B 1 281 ? -14.562 -8.242 -7.129 1 90.75 281 GLY B O 1
ATOM 4536 N N . GLU B 1 282 ? -15.625 -6.367 -7.504 1 92.44 282 GLU B N 1
ATOM 4537 C CA . GLU B 1 282 ? -16.625 -6.625 -6.477 1 92.44 282 GLU B CA 1
ATOM 4538 C C . GLU B 1 282 ? -17.516 -7.809 -6.855 1 92.44 282 GLU B C 1
ATOM 4540 O O . GLU B 1 282 ? -17.875 -7.977 -8.023 1 92.44 282 GLU B O 1
ATOM 4545 N N . LEU B 1 283 ? -1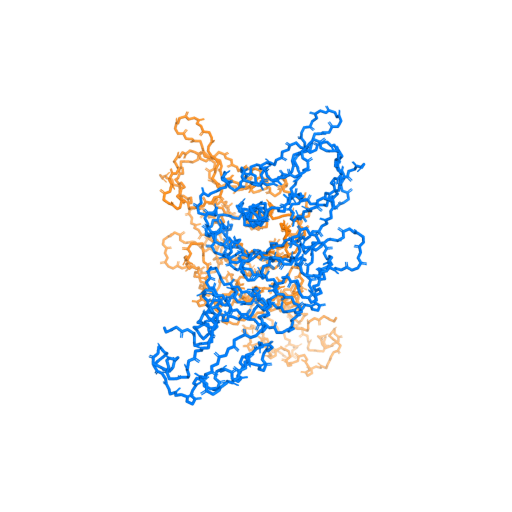7.828 -8.547 -5.84 1 95.44 283 LEU B N 1
ATOM 4546 C CA . LEU B 1 283 ? -18.797 -9.609 -6.094 1 95.44 283 LEU B CA 1
ATOM 4547 C C . LEU B 1 283 ? -20.219 -9.055 -6.102 1 95.44 283 LEU B C 1
ATOM 4549 O O . LEU B 1 283 ? -20.594 -8.305 -5.203 1 95.44 283 LEU B O 1
ATOM 4553 N N . VAL B 1 284 ? -20.953 -9.359 -7.102 1 97 284 VAL B N 1
ATOM 4554 C CA . VAL B 1 284 ? -22.344 -8.969 -7.172 1 97 284 VAL B CA 1
ATOM 4555 C C . VAL B 1 284 ? -23.234 -10.125 -6.711 1 97 284 VAL B C 1
ATOM 4557 O O . VAL B 1 284 ? -23.25 -11.188 -7.332 1 97 284 VAL B O 1
ATOM 4560 N N . VAL B 1 285 ? -23.953 -9.898 -5.621 1 97.25 285 VAL B N 1
ATOM 4561 C CA . VAL B 1 285 ? -24.828 -10.906 -5.031 1 97.25 285 VAL B CA 1
ATOM 4562 C C . VAL B 1 285 ? -26.281 -10.461 -5.156 1 97.25 285 VAL B C 1
ATOM 4564 O O . VAL B 1 285 ? -26.656 -9.375 -4.699 1 97.25 285 VAL B O 1
ATOM 4567 N N . ARG B 1 286 ? -27.062 -11.25 -5.77 1 97.5 286 ARG B N 1
ATOM 4568 C CA . ARG B 1 286 ? -28.5 -11 -5.836 1 97.5 286 ARG B CA 1
ATOM 4569 C C . ARG B 1 286 ? -29.203 -11.531 -4.594 1 97.5 286 ARG B C 1
ATOM 4571 O O . ARG B 1 286 ? -29.266 -12.742 -4.375 1 97.5 286 ARG B O 1
ATOM 4578 N N . THR B 1 287 ? -29.781 -10.602 -3.896 1 96.19 287 THR B N 1
ATOM 4579 C CA . THR B 1 287 ? -30.484 -10.984 -2.672 1 96.19 287 THR B CA 1
ATOM 4580 C C . THR B 1 287 ? -31.844 -11.586 -2.988 1 96.19 287 THR B C 1
ATOM 4582 O O . THR B 1 287 ? -32.312 -11.508 -4.125 1 96.19 287 THR B O 1
ATOM 4585 N N . PRO B 1 288 ? -32.438 -12.141 -1.962 1 94 288 PRO B N 1
ATOM 4586 C CA . PRO B 1 288 ? -33.781 -12.703 -2.18 1 94 288 PRO B CA 1
ATOM 4587 C C . PRO B 1 288 ? -34.812 -11.656 -2.629 1 94 288 PRO B C 1
ATOM 4589 O O . PRO B 1 288 ? -35.75 -11.984 -3.318 1 94 288 PRO B O 1
ATOM 4592 N N . GLU B 1 289 ? -34.562 -10.414 -2.291 1 94.94 289 GLU B N 1
ATOM 4593 C CA . GLU B 1 289 ? -35.438 -9.32 -2.658 1 94.94 289 GLU B CA 1
ATOM 4594 C C . GLU B 1 289 ? -35.188 -8.859 -4.09 1 94.94 289 GLU B C 1
ATOM 4596 O O . GLU B 1 289 ? -35.906 -7.988 -4.598 1 94.94 289 GLU B O 1
ATOM 4601 N N . GLY B 1 290 ? -34.281 -9.398 -4.723 1 92.62 290 GLY B N 1
ATOM 4602 C CA . GLY B 1 290 ? -34.031 -9.109 -6.125 1 92.62 290 GLY B CA 1
ATOM 4603 C C . GLY B 1 290 ? -33.031 -7.977 -6.324 1 92.62 290 GLY B C 1
ATOM 4604 O O . GLY B 1 290 ? -32.75 -7.582 -7.457 1 92.62 290 GLY B O 1
ATOM 4605 N N . GLN B 1 291 ? -32.5 -7.562 -5.258 1 94.19 291 GLN B N 1
ATOM 4606 C CA . GLN B 1 291 ? -31.562 -6.461 -5.332 1 94.19 291 GLN B CA 1
ATOM 4607 C C . GLN B 1 291 ? -30.141 -6.98 -5.516 1 94.19 291 GLN B C 1
ATOM 4609 O O . GLN B 1 291 ? -29.734 -7.965 -4.891 1 94.19 291 GLN B O 1
ATOM 4614 N N . GLY B 1 292 ? -29.406 -6.312 -6.453 1 94.5 292 GLY B N 1
ATOM 4615 C CA . GLY B 1 292 ? -27.984 -6.609 -6.605 1 94.5 292 GLY B CA 1
ATOM 4616 C C . GLY B 1 292 ? -27.094 -5.824 -5.656 1 94.5 292 GLY B C 1
ATOM 4617 O O . GLY B 1 292 ? -27.047 -4.594 -5.727 1 94.5 292 GLY B O 1
ATOM 4618 N N . VAL B 1 293 ? -26.469 -6.613 -4.781 1 94.06 293 VAL B N 1
ATOM 4619 C CA . VAL B 1 293 ? -25.578 -5.977 -3.816 1 94.06 293 VAL B CA 1
ATOM 4620 C C . VAL B 1 293 ? -24.109 -6.234 -4.207 1 94.06 293 VAL B C 1
ATOM 4622 O O . VAL B 1 293 ? -23.75 -7.363 -4.527 1 94.06 293 VAL B O 1
ATOM 4625 N N . ARG B 1 294 ? -23.312 -5.141 -4.191 1 91.44 294 ARG B N 1
ATOM 4626 C CA . ARG B 1 294 ? -21.891 -5.266 -4.484 1 91.44 294 ARG B CA 1
ATOM 4627 C C . ARG B 1 294 ? -21.078 -5.395 -3.203 1 91.44 294 ARG B C 1
ATOM 4629 O O . ARG B 1 294 ? -21.203 -4.566 -2.299 1 91.44 294 ARG B O 1
ATOM 4636 N N . VAL B 1 295 ? -20.281 -6.473 -3.18 1 90.56 295 VAL B N 1
ATOM 4637 C CA . VAL B 1 295 ? -19.422 -6.723 -2.029 1 90.56 295 VAL B CA 1
ATOM 4638 C C . VAL B 1 295 ? -17.969 -6.523 -2.424 1 90.56 295 VAL B C 1
ATOM 4640 O O . VAL B 1 295 ? -17.469 -7.164 -3.355 1 90.56 295 VAL B O 1
ATOM 4643 N N . VAL B 1 296 ? -17.25 -5.684 -1.723 1 84.88 296 VAL B N 1
ATOM 4644 C CA . VAL B 1 296 ? -15.883 -5.305 -2.09 1 84.88 296 VAL B CA 1
ATOM 4645 C C . VAL B 1 296 ? -14.883 -6.246 -1.42 1 84.88 296 VAL B C 1
ATOM 4647 O O . VAL B 1 296 ? -13.82 -6.527 -1.974 1 84.88 296 VAL B O 1
ATOM 4650 N N . THR B 1 297 ? -15.234 -6.641 -0.24 1 82.88 297 THR B N 1
ATOM 4651 C CA . THR B 1 297 ? -14.367 -7.516 0.539 1 82.88 297 THR B CA 1
ATOM 4652 C C . THR B 1 297 ? -15.195 -8.453 1.417 1 82.88 297 THR B C 1
ATOM 4654 O O . THR B 1 297 ? -16.406 -8.289 1.537 1 82.88 297 THR B O 1
ATOM 4657 N N . GLY B 1 298 ? -14.516 -9.562 1.856 1 87.12 298 GLY B N 1
ATOM 4658 C CA . GLY B 1 298 ? -15.188 -10.477 2.76 1 87.12 298 GLY B CA 1
ATOM 4659 C C . GLY B 1 298 ? -14.859 -11.938 2.479 1 87.12 298 GLY B C 1
ATOM 4660 O O . GLY B 1 298 ? -14.07 -12.242 1.586 1 87.12 298 GLY B O 1
ATOM 4661 N N . VAL B 1 299 ? -15.438 -12.703 3.371 1 89.25 299 VAL B N 1
ATOM 4662 C CA . VAL B 1 299 ? -15.305 -14.148 3.221 1 89.25 299 VAL B CA 1
ATOM 4663 C C . VAL B 1 299 ? -16.547 -14.711 2.539 1 89.25 299 VAL B C 1
ATOM 4665 O O . VAL B 1 299 ? -17.672 -14.57 3.055 1 89.25 299 VAL B O 1
ATOM 4668 N N . CYS B 1 300 ? -16.312 -15.266 1.392 1 93.31 300 CYS B N 1
ATOM 4669 C CA . CYS B 1 300 ? -17.406 -15.82 0.606 1 93.31 300 CYS B CA 1
ATOM 4670 C C . CYS B 1 300 ? -17.484 -17.328 0.767 1 93.31 300 CYS B C 1
ATOM 4672 O O . CYS B 1 300 ? -16.516 -18.047 0.512 1 93.31 300 CYS B O 1
ATOM 4674 N N . THR B 1 301 ? -18.609 -17.797 1.225 1 93.56 301 THR B N 1
ATOM 4675 C CA . THR B 1 301 ? -18.859 -19.234 1.375 1 93.56 301 THR B CA 1
ATOM 4676 C C . THR B 1 301 ? -20.062 -19.672 0.558 1 93.56 301 THR B C 1
ATOM 4678 O O . THR B 1 301 ? -21.062 -18.938 0.486 1 93.56 301 THR B O 1
ATOM 4681 N N . VAL B 1 302 ? -19.953 -20.844 -0.084 1 94.06 302 VAL B N 1
ATOM 4682 C CA . VAL B 1 302 ? -21.062 -21.406 -0.848 1 94.06 302 VAL B CA 1
ATOM 4683 C C . VAL B 1 302 ? -21.984 -22.188 0.082 1 94.06 302 VAL B C 1
ATOM 4685 O O . VAL B 1 302 ? -21.516 -23 0.89 1 94.06 302 VAL B O 1
ATOM 4688 N N . GLU B 1 303 ? -23.219 -21.797 -0.02 1 89 303 GLU B N 1
ATOM 4689 C CA . GLU B 1 303 ? -24.203 -22.516 0.777 1 89 303 GLU B CA 1
ATOM 4690 C C . GLU B 1 303 ? -24.719 -23.75 0.032 1 89 303 GLU B C 1
ATOM 4692 O O . GLU B 1 303 ? -25.062 -23.656 -1.149 1 89 303 GLU B O 1
ATOM 4697 N N . GLY B 1 304 ? -24.859 -24.938 0.631 1 71 304 GLY B N 1
ATOM 4698 C CA . GLY B 1 304 ? -25.438 -26.172 0.127 1 71 304 GLY B CA 1
ATOM 4699 C C . GLY B 1 304 ? -24.422 -27.094 -0.514 1 71 304 GLY B C 1
ATOM 4700 O O . GLY B 1 304 ? -23.281 -26.688 -0.78 1 71 304 GLY B O 1
#

Secondary structure (DSSP, 8-state):
---HHHHHHHHHHT-S-B-HHHHHHHHTS-HHHHHHHHHHHHHTT-EEEEETTEEEEEE------GGGSS-GGGEEEEEEES-HHHHHHHHHHTTPPTT-EEEEEEESS-B-GGG-B----TT-EEEEEEE----BGGGTHHHHHHHHHHHHHHHHHTT--EEEETTTEEEETTEEEEEEEEEEEEETTEEEEEEEEEEE-SS---SSTTB--THHHHSS---HHHHHHHHHHHHHHHHHH-HHHHHHHHHHTBS-TT-EEEEEETTEEEEEEEEEE-TTSPEEEE-TTS-EEEE-S-EEEE--/---HHHHHHHHHHT-S-B-HHHHHHHHTS-HHHHHHHHHHHHHTT-EEEEETTEEEEEE------GGGSS-GGGEEEEEEES-HHHHHHHHHHTTPPTT-EEEEEEESS-B-GGG-B----TT-EEEEEEE----BGGGTHHHHHHHHHHHHHHHHHTT--EEEETTTEEEETTEEEEEEEEEEEEETTEEEEEEEEEEE-SS---SSTTB--THHHHSS---HHHHHHHHHHHHHHHHHH-HHHHHHHHHHTBS-TT-EEEEEETTEEEEEEEEEE-TTSPEEEE-TTS-EEEE-S-EEEE--

Sequence (608 aa):
MVNPKRLILTRLREGGVISGQELARELGVSRVAVWKHIQSLVERGYGIMSTGGGYVLEEDGDFVYPWEFSNPELVHWEEETGSTMDLARERAASGAPAGTVVAAERQRAGRGRYGRRWETPPGSIAATVVWRPGVGLDRAWEVLFGAGAALAEVLREQGVPAVLHWPNDVYVEGKKVAGLLLEVLAEHTRLVWASVGIGVNVHSRPEVPEAGALDEWTGGRIRRVELLEEVIARMRLMLGEGPQVVRARWRRVCGLWGKRVVVEEHGKVVRGVAEDIGRRGELVVRTPEGQGVRVVTGVCTVEGMVNPKRLILTRLREGGVISGQELARELGVSRVAVWKHIQSLVERGYGIMSTGGGYVLEEDGDFVYPWEFSNPELVHWEEETGSTMDLARERAASGAPAGTVVAAERQRAGRGRYGRRWETPPGSIAATVVWRPGVGLDRAWEVLFGAGAALAEVLREQGVPAVLHWPNDVYVEGKKVAGLLLEVLAEHTRLVWASVGIGVNVHSRPEVPEAGALDEWTGGRIRRVELLEEVIARMRLMLGEGPQVVRARWRRVCGLWGKRVVVEEHGKVVRGVAEDIGRRGELVVRTPEGQGVRVVTGVCTVEG